Protein AF-0000000084946133 (afdb_homodimer)

Secondary structure (DSSP, 8-state):
--HHHHHHHHHHH-EEEEEEE-TTS-EEEEEEE--EEETTEEEEEEETTSHHHHHHHHH-EEEEEEE-TTS-EEEEEEEEEE-S-HHHHHHHHHHH-TTHHHHS-GGGGGGEEEEEEEEEEEEEEETTSSS-EEEEEESSS------EEEE-TT----SHHHHH-TT--EE-SSS-EE-GGG-----HHHHH-TT--EEEE-/--HHHHHHHHHHH-EEEEEEE-TTS-EEEEEEE--EEETTEEEEEEETTSHHHHHHHHH-EEEEEEE-TTS-EEEEEEEEEE-S-HHHHHHHHHHH-TTHHHHS-GGGGGGEEEEEEEEEEEEEEETTSSS-EEEEEESSS------EEEE-TT----SHHHHH-TT--EE-SSS-EE-GGG-----HHHHH-TT--EEEE-

Organism: NCBI:txid445974

Foldseek 3Di:
DDLQVLLVQLLVVQWKKKWFAAPVGDIDIDTFGFQDDDLLKTKGKDFCPDSVNVRCVPPQKMKIWDADPLRKIKIKIAGKDFDPPFVVVLVVSCVSPVCVCVVQNDCSSVRMTMMMGQFMKMKIWAVPDQLTFIDIDTSPPDDDADFAKFFAPQDCQPCPLQVVAPRSQWAGDNTIGGPPGRHPSPCPSQVPRPRNRMDGGD/DDLQVLLVQLLVVQWKKKWFAAPVGDIDIDTFGFQDDDLLKTKGKDFCPDSVNVRCVPPQKMKIWDADPLRKIKIKIAGKDFDPPFVVVLVVSCVSPVCVCVVQNDCSSVRMTMMMGDWMKMKIWAVPDQLTFIDIDTSVPDDDADFAKFFAPQDCQPCPLQVVAPRSQWAGDNTIGGPPGRHPSPCPSQVPRPRNRMDGGD

Radius of gyration: 23.14 Å; Cα contacts (8 Å, |Δi|>4): 888; chains: 2; bounding box: 46×69×52 Å

Sequence (404 aa):
MKVNDYLNELRKIKDVAMATVDSDGYPQIRIIDVMAVENNNLYFLTARGKNFYQELLDKNFVSLVALTKDYASIRLKGKVKKVSNQKEWLEKIFIDNPSMNEVYPGDSRNILEVFCIFDGEIEIFDLSKVPIERSQYDLCDNRIFNKGYLISNRCIACDRCKRECPQQCIKSGSKYKIMQDHCLHCGLCYENCPVRAIEKAGMKVNDYLNELRKIKDVAMATVDSDGYPQIRIIDVMAVENNNLYFLTARGKNFYQELLDKNFVSLVALTKDYASIRLKGKVKKVSNQKEWLEKIFIDNPSMNEVYPGDSRNILEVFCIFDGEIEIFDLSKVPIERSQYDLCDNRIFNKGYLISNRCIACDRCKRECPQQCIKSGSKYKIMQDHCLHCGLCYENCPVRAIEKAG

Solvent-accessible surface area (backbone atoms only — not comparable to full-atom values): 21587 Å² total; per-residue (Å²): 135,58,72,58,56,57,50,48,49,48,46,70,66,22,70,28,41,38,20,30,35,44,97,87,64,44,37,37,62,43,77,44,58,42,66,45,71,57,94,69,23,44,26,34,70,46,28,69,47,27,70,64,40,53,28,45,70,73,65,31,45,38,15,32,38,41,70,46,98,79,57,29,35,45,34,40,35,28,35,43,46,72,53,87,60,45,70,61,50,52,52,52,45,44,70,79,37,58,72,50,45,72,62,29,38,79,74,42,46,70,43,46,47,45,34,34,35,62,58,28,38,36,37,40,42,27,71,80,43,89,64,34,42,42,51,75,46,45,58,70,68,86,60,83,82,62,72,38,66,45,59,43,89,60,38,77,56,82,55,57,43,42,73,55,36,55,59,60,35,47,43,85,51,78,50,46,44,63,41,69,42,32,56,84,38,39,38,59,42,47,74,63,36,89,70,63,22,46,42,78,37,114,135,58,72,58,55,57,50,49,48,48,44,70,64,21,71,26,40,38,18,31,37,42,97,88,65,46,36,36,65,42,78,43,57,42,65,45,71,57,95,74,24,44,28,34,68,46,29,67,46,27,70,65,40,54,28,43,70,73,65,30,44,39,16,33,38,39,71,47,98,80,55,28,37,43,34,39,34,28,29,42,46,71,53,86,60,46,69,61,51,52,52,52,42,45,69,80,38,59,70,49,46,72,62,28,37,78,73,42,46,70,43,46,47,46,33,32,40,50,70,28,39,37,36,40,42,28,72,80,44,90,64,34,43,42,50,75,46,44,58,71,68,86,59,82,82,62,71,37,66,46,56,43,88,60,36,78,56,79,53,58,43,43,72,57,35,55,59,61,36,47,43,86,52,78,51,44,43,64,42,68,42,32,55,84,36,39,38,59,42,46,75,63,37,90,70,62,23,46,42,77,37,114

Structure (mmCIF, N/CA/C/O backbone):
data_AF-0000000084946133-model_v1
#
loop_
_entity.id
_entity.type
_entity.pdbx_description
1 polymer '4Fe-4S binding domain protein'
#
loop_
_atom_site.group_PDB
_atom_site.id
_atom_site.type_symbol
_atom_site.label_atom_id
_atom_site.label_alt_id
_atom_site.label_comp_id
_atom_site.label_asym_id
_atom_site.label_entity_id
_atom_site.label_seq_id
_atom_site.pdbx_PDB_ins_code
_atom_site.Cartn_x
_atom_site.Cartn_y
_atom_site.Cartn_z
_atom_site.occupancy
_atom_site.B_iso_or_equiv
_atom_site.auth_seq_id
_atom_site.auth_comp_id
_atom_site.auth_asym_id
_atom_site.auth_atom_id
_atom_site.pdbx_PDB_model_num
ATOM 1 N N . MET A 1 1 ? -22.078 -8.852 -7.109 1 58.81 1 MET A N 1
ATOM 2 C CA . MET A 1 1 ? -21.969 -7.59 -6.391 1 58.81 1 MET A CA 1
ATOM 3 C C . MET A 1 1 ? -21.5 -6.477 -7.316 1 58.81 1 MET A C 1
ATOM 5 O O . MET A 1 1 ? -20.719 -6.719 -8.242 1 58.81 1 MET A O 1
ATOM 9 N N . LYS A 1 2 ? -22.156 -5.246 -7.324 1 79.75 2 LYS A N 1
ATOM 10 C CA . LYS A 1 2 ? -21.891 -4.086 -8.172 1 79.75 2 LYS A CA 1
ATOM 11 C C . LYS A 1 2 ? -20.688 -3.297 -7.672 1 79.75 2 LYS A C 1
ATOM 13 O O . LYS A 1 2 ? -20.297 -3.422 -6.508 1 79.75 2 LYS A O 1
ATOM 18 N N . VAL A 1 3 ? -19.891 -2.744 -8.516 1 84.88 3 VAL A N 1
ATOM 19 C CA . VAL A 1 3 ? -18.75 -1.875 -8.234 1 84.88 3 VAL A CA 1
ATOM 20 C C . VAL A 1 3 ? -19.031 -1.045 -6.984 1 84.88 3 VAL A C 1
ATOM 22 O O . VAL A 1 3 ? -18.188 -0.938 -6.098 1 84.88 3 VAL A O 1
ATOM 25 N N . ASN A 1 4 ? -20.203 -0.605 -6.816 1 89.81 4 ASN A N 1
ATOM 26 C CA . ASN A 1 4 ? -20.562 0.26 -5.699 1 89.81 4 ASN A CA 1
ATOM 27 C C . ASN A 1 4 ? -20.531 -0.493 -4.371 1 89.81 4 ASN A C 1
ATOM 29 O O . ASN A 1 4 ? -20.219 0.09 -3.33 1 89.81 4 ASN A O 1
ATOM 33 N N . ASP A 1 5 ? -20.828 -1.746 -4.367 1 92.69 5 ASP A N 1
ATOM 34 C CA . ASP A 1 5 ? -20.781 -2.559 -3.154 1 92.69 5 ASP A CA 1
ATOM 35 C C . ASP A 1 5 ? -19.359 -2.654 -2.615 1 92.69 5 ASP A C 1
ATOM 37 O O . ASP A 1 5 ? -19.141 -2.57 -1.404 1 92.69 5 ASP A O 1
ATOM 41 N N . TYR A 1 6 ? -18.438 -2.771 -3.49 1 94.19 6 TYR A N 1
ATOM 42 C CA . TYR A 1 6 ? -17.047 -2.893 -3.072 1 94.19 6 TYR A CA 1
ATOM 43 C C . TYR A 1 6 ? -16.5 -1.552 -2.594 1 94.19 6 TYR A C 1
ATOM 45 O O . TYR A 1 6 ? -15.711 -1.496 -1.643 1 94.19 6 TYR A O 1
ATOM 53 N N . LEU A 1 7 ? -16.938 -0.492 -3.236 1 96.19 7 LEU A N 1
ATOM 54 C CA . LEU A 1 7 ? -16.547 0.83 -2.762 1 96.19 7 LEU A CA 1
ATOM 55 C C . LEU A 1 7 ? -17.109 1.099 -1.37 1 96.19 7 LEU A C 1
ATOM 57 O O . LEU A 1 7 ? -16.422 1.654 -0.513 1 96.19 7 LEU A O 1
ATOM 61 N N . ASN A 1 8 ? -18.328 0.666 -1.195 1 96.69 8 ASN A N 1
ATOM 62 C CA . ASN A 1 8 ? -18.938 0.827 0.12 1 96.69 8 ASN A CA 1
ATOM 63 C C . ASN A 1 8 ? -18.234 -0.034 1.171 1 96.69 8 ASN A C 1
ATOM 65 O O . ASN A 1 8 ? -18.141 0.358 2.336 1 96.69 8 ASN A O 1
ATOM 69 N N . GLU A 1 9 ? -17.812 -1.215 0.763 1 97.19 9 GLU A N 1
ATOM 70 C CA . GLU A 1 9 ? -17.031 -2.039 1.68 1 97.19 9 GLU A CA 1
ATOM 71 C C . GLU A 1 9 ? -15.734 -1.336 2.09 1 97.19 9 GLU A C 1
ATOM 73 O O . GLU A 1 9 ? -15.336 -1.387 3.254 1 97.19 9 GLU A O 1
ATOM 78 N N . LEU A 1 10 ? -15.094 -0.68 1.13 1 97.94 10 LEU A N 1
ATOM 79 C CA . LEU A 1 10 ? -13.891 0.092 1.438 1 97.94 10 LEU A CA 1
ATOM 80 C C . LEU A 1 10 ? -14.211 1.214 2.422 1 97.94 10 LEU A C 1
ATOM 82 O O . LEU A 1 10 ? -13.414 1.493 3.324 1 97.94 10 LEU A O 1
ATOM 86 N N . ARG A 1 11 ? -15.328 1.854 2.248 1 98 11 ARG A N 1
ATOM 87 C CA . ARG A 1 11 ? -15.758 2.906 3.166 1 98 11 ARG A CA 1
ATOM 88 C C . ARG A 1 11 ? -15.984 2.348 4.566 1 98 11 ARG A C 1
ATOM 90 O O . ARG A 1 11 ? -15.648 2.994 5.559 1 98 11 ARG A O 1
ATOM 97 N N . LYS A 1 12 ? -16.531 1.189 4.66 1 97.5 12 LYS A N 1
ATOM 98 C CA . LYS A 1 12 ? -16.781 0.54 5.941 1 97.5 12 LYS A CA 1
ATOM 99 C C . LYS A 1 12 ? -15.461 0.188 6.641 1 97.5 12 LYS A C 1
ATOM 101 O O . LYS A 1 12 ? -15.328 0.375 7.852 1 97.5 12 LYS A O 1
ATOM 106 N N . ILE A 1 13 ? -14.523 -0.314 5.875 1 97 13 ILE A N 1
ATOM 107 C CA . ILE A 1 13 ? -13.211 -0.631 6.426 1 97 13 ILE A CA 1
ATOM 108 C C . ILE A 1 13 ? -12.523 0.651 6.895 1 97 13 ILE A C 1
ATOM 110 O O . ILE A 1 13 ? -11.93 0.686 7.977 1 97 13 ILE A O 1
ATOM 114 N N . LYS A 1 14 ? -12.594 1.73 6.008 1 97.38 14 LYS A N 1
ATOM 115 C CA . LYS A 1 14 ? -12.188 3.107 6.273 1 97.38 14 LYS A CA 1
ATOM 116 C C . LYS A 1 14 ? -10.68 3.266 6.172 1 97.38 14 LYS A C 1
ATOM 118 O O . LYS A 1 14 ? -10.18 4.012 5.328 1 97.38 14 LYS A O 1
ATOM 123 N N . ASP A 1 15 ? -9.883 2.529 7.066 1 97.25 15 ASP A N 1
ATOM 124 C CA . ASP A 1 15 ? -8.422 2.609 7.016 1 97.25 15 ASP A CA 1
ATOM 125 C C . ASP A 1 15 ? -7.863 1.702 5.922 1 97.25 15 ASP A C 1
ATOM 127 O O . ASP A 1 15 ? -7.883 0.477 6.055 1 97.25 15 ASP A O 1
ATOM 131 N N . VAL A 1 16 ? -7.359 2.264 4.863 1 98.56 16 VAL A N 1
ATOM 132 C CA . VAL A 1 16 ? -6.816 1.482 3.758 1 98.56 16 VAL A CA 1
ATOM 133 C C . VAL A 1 16 ? -5.367 1.89 3.498 1 98.56 16 VAL A C 1
ATOM 135 O O . VAL A 1 16 ? -4.926 2.949 3.947 1 98.56 16 VAL A O 1
ATOM 138 N N . ALA A 1 17 ? -4.613 0.994 2.898 1 98.88 17 ALA A N 1
ATOM 139 C CA . ALA A 1 17 ? -3.266 1.335 2.447 1 98.88 17 ALA A CA 1
ATOM 140 C C . ALA A 1 17 ? -3.291 1.916 1.037 1 98.88 17 ALA A C 1
ATOM 142 O O . ALA A 1 17 ? -3.902 1.343 0.133 1 98.88 17 ALA A O 1
ATOM 143 N N . MET A 1 18 ? -2.643 3.018 0.816 1 98.88 18 MET A N 1
ATOM 144 C CA . MET A 1 18 ? -2.633 3.678 -0.486 1 98.88 18 MET A CA 1
ATOM 145 C C . MET A 1 18 ? -1.205 3.939 -0.954 1 98.88 18 MET A C 1
ATOM 147 O O . MET A 1 18 ? -0.367 4.398 -0.176 1 98.88 18 MET A O 1
ATOM 151 N N . ALA A 1 19 ? -0.988 3.641 -2.207 1 98.94 19 ALA A N 1
ATOM 152 C CA . ALA A 1 19 ? 0.343 3.779 -2.793 1 98.94 19 ALA A CA 1
ATOM 153 C C . ALA A 1 19 ? 0.371 4.895 -3.834 1 98.94 19 ALA A C 1
ATOM 155 O O . ALA A 1 19 ? -0.596 5.086 -4.574 1 98.94 19 ALA A O 1
ATOM 156 N N . THR A 1 20 ? 1.44 5.633 -3.895 1 98.81 20 THR A N 1
ATOM 157 C CA . THR A 1 20 ? 1.799 6.613 -4.91 1 98.81 20 THR A CA 1
ATOM 158 C C . THR A 1 20 ? 3.244 6.422 -5.363 1 98.81 20 THR A C 1
ATOM 160 O O . THR A 1 20 ? 3.92 5.492 -4.922 1 98.81 20 THR A O 1
ATOM 163 N N . VAL A 1 21 ? 3.658 7.242 -6.332 1 98.56 21 VAL A N 1
ATOM 164 C CA . VAL A 1 21 ? 5.047 7.293 -6.785 1 98.56 21 VAL A CA 1
ATOM 165 C C . VAL A 1 21 ? 5.625 8.68 -6.527 1 98.56 21 VAL A C 1
ATOM 167 O O . VAL A 1 21 ? 4.988 9.695 -6.828 1 98.56 21 VAL A O 1
ATOM 170 N N . ASP A 1 22 ? 6.797 8.719 -5.922 1 97 22 ASP A N 1
ATOM 171 C CA . ASP A 1 22 ? 7.387 10.023 -5.652 1 97 22 ASP A CA 1
ATOM 172 C C . ASP A 1 22 ? 8.133 10.547 -6.879 1 97 22 ASP A C 1
ATOM 174 O O . ASP A 1 22 ? 8.133 9.914 -7.934 1 97 22 ASP A O 1
ATOM 178 N N . SER A 1 23 ? 8.758 11.719 -6.762 1 95.38 23 SER A N 1
ATOM 179 C CA . SER A 1 23 ? 9.375 12.398 -7.895 1 95.38 23 SER A CA 1
ATOM 180 C C . SER A 1 23 ? 10.578 11.625 -8.414 1 95.38 23 SER A C 1
ATOM 182 O O . SER A 1 23 ? 10.992 11.812 -9.562 1 95.38 23 SER A O 1
ATOM 184 N N . ASP A 1 24 ? 11.156 10.766 -7.625 1 95.12 24 ASP A N 1
ATOM 185 C CA . ASP A 1 24 ? 12.312 9.969 -8.031 1 95.12 24 ASP A CA 1
ATOM 186 C C . ASP A 1 24 ? 11.875 8.641 -8.641 1 95.12 24 ASP A C 1
ATOM 188 O O . ASP A 1 24 ? 12.711 7.836 -9.055 1 95.12 24 ASP A O 1
ATOM 192 N N . GLY A 1 25 ? 10.578 8.383 -8.578 1 96.69 25 GLY A N 1
ATOM 193 C CA . GLY A 1 25 ? 10.047 7.191 -9.219 1 96.69 25 GLY A CA 1
ATOM 194 C C . GLY A 1 25 ? 9.938 6.004 -8.281 1 96.69 25 GLY A C 1
ATOM 195 O O . GLY A 1 25 ? 9.789 4.867 -8.727 1 96.69 25 GLY A O 1
ATOM 196 N N . TYR A 1 26 ? 10.055 6.262 -7.027 1 97.69 26 TYR A N 1
ATOM 197 C CA . TYR A 1 26 ? 9.984 5.168 -6.062 1 97.69 26 TYR A CA 1
ATOM 198 C C . TYR A 1 26 ? 8.594 5.062 -5.461 1 97.69 26 TYR A C 1
ATOM 200 O O . TYR A 1 26 ? 7.906 6.074 -5.277 1 97.69 26 TYR A O 1
ATOM 208 N N . PRO A 1 27 ? 8.195 3.822 -5.145 1 98.69 27 PRO A N 1
ATOM 209 C CA . PRO A 1 27 ? 6.875 3.635 -4.535 1 98.69 27 PRO A CA 1
ATOM 210 C C . PRO A 1 27 ? 6.812 4.152 -3.1 1 98.69 27 PRO A C 1
ATOM 212 O O . PRO A 1 27 ? 7.754 3.961 -2.328 1 98.69 27 PRO A O 1
ATOM 215 N N . GLN A 1 28 ? 5.773 4.879 -2.775 1 98.44 28 GLN A N 1
ATOM 216 C CA . GLN A 1 28 ? 5.414 5.293 -1.424 1 98.44 28 GLN A CA 1
ATOM 217 C C . GLN A 1 28 ? 4.078 4.691 -1 1 98.44 28 GLN A C 1
ATOM 219 O O . GLN A 1 28 ? 3.268 4.309 -1.845 1 98.44 28 GLN A O 1
ATOM 224 N N . ILE A 1 29 ? 3.881 4.59 0.304 1 98.75 29 ILE A N 1
ATOM 225 C CA . ILE A 1 29 ? 2.664 3.949 0.789 1 98.75 29 ILE A CA 1
ATOM 226 C C . ILE A 1 29 ? 2.307 4.5 2.168 1 98.75 29 ILE A C 1
ATOM 228 O O . ILE A 1 29 ? 3.191 4.867 2.945 1 98.75 29 ILE A O 1
ATOM 232 N N . ARG A 1 30 ? 1.035 4.609 2.49 1 98.44 30 ARG A N 1
ATOM 233 C CA . ARG A 1 30 ? 0.561 5.027 3.805 1 98.44 30 ARG A CA 1
ATOM 234 C C . ARG A 1 30 ? -0.869 4.559 4.047 1 98.44 30 ARG A C 1
ATOM 236 O O . ARG A 1 30 ? -1.57 4.176 3.107 1 98.44 30 ARG A O 1
ATOM 243 N N . ILE A 1 31 ? -1.217 4.574 5.27 1 98.38 31 ILE A N 1
ATOM 244 C CA . ILE A 1 31 ? -2.611 4.352 5.637 1 98.38 31 ILE A CA 1
ATOM 245 C C . ILE A 1 31 ? -3.402 5.645 5.465 1 98.38 31 ILE A C 1
ATOM 247 O O . ILE A 1 31 ? -2.951 6.715 5.879 1 98.38 31 ILE A O 1
ATOM 251 N N . ILE A 1 32 ? -4.492 5.574 4.809 1 98 32 ILE A N 1
ATOM 252 C CA . ILE A 1 32 ? -5.375 6.711 4.594 1 98 32 ILE A CA 1
ATOM 253 C C . ILE A 1 32 ? -6.816 6.312 4.898 1 98 32 ILE A C 1
ATOM 255 O O . ILE A 1 32 ? -7.215 5.172 4.652 1 98 32 ILE A O 1
ATOM 259 N N . ASP A 1 33 ? -7.547 7.234 5.383 1 97.81 33 ASP A N 1
ATOM 260 C CA . ASP A 1 33 ? -8.969 6.992 5.621 1 97.81 33 ASP A CA 1
ATOM 261 C C . ASP A 1 33 ? -9.781 7.238 4.355 1 97.81 33 ASP A C 1
ATOM 263 O O . ASP A 1 33 ? -9.609 8.258 3.686 1 97.81 33 ASP A O 1
ATOM 267 N N . VAL A 1 34 ? -10.672 6.285 4.059 1 98.56 34 VAL A N 1
ATOM 268 C CA . VAL A 1 34 ? -11.719 6.551 3.074 1 98.56 34 VAL A CA 1
ATOM 269 C C . VAL A 1 34 ? -12.797 7.434 3.693 1 98.56 34 VAL A C 1
ATOM 271 O O . VAL A 1 34 ? -13.531 6.996 4.586 1 98.56 34 VAL A O 1
ATOM 274 N N . MET A 1 35 ? -12.953 8.609 3.152 1 98.56 35 MET A N 1
ATOM 275 C CA . MET A 1 35 ? -13.797 9.602 3.809 1 98.56 35 MET A CA 1
ATOM 276 C C . MET A 1 35 ? -15.242 9.5 3.322 1 98.56 35 MET A C 1
ATOM 278 O O . MET A 1 35 ? -16.172 9.773 4.078 1 98.56 35 MET A O 1
ATOM 282 N N . ALA A 1 36 ? -15.414 9.188 2.059 1 98 36 ALA A N 1
ATOM 283 C CA . ALA A 1 36 ? -16.75 9.102 1.477 1 98 36 ALA A CA 1
ATOM 284 C C . ALA A 1 36 ? -16.734 8.289 0.183 1 98 36 ALA A C 1
ATOM 286 O O . ALA A 1 36 ? -15.68 8.117 -0.437 1 98 36 ALA A O 1
ATOM 287 N N . VAL A 1 37 ? -17.875 7.742 -0.167 1 97.19 37 VAL A N 1
ATOM 288 C CA . VAL A 1 37 ? -18.141 7.117 -1.457 1 97.19 37 VAL A CA 1
ATOM 289 C C . VAL A 1 37 ? -19.453 7.656 -2.029 1 97.19 37 VAL A C 1
ATOM 291 O O . VAL A 1 37 ? -20.5 7.586 -1.378 1 97.19 37 VAL A O 1
ATOM 294 N N . GLU A 1 38 ? -19.328 8.242 -3.23 1 94.44 38 GLU A N 1
ATOM 295 C CA . GLU A 1 38 ? -20.484 8.781 -3.92 1 94.44 38 GLU A CA 1
ATOM 296 C C . GLU A 1 38 ? -20.344 8.664 -5.434 1 94.44 38 GLU A C 1
ATOM 298 O O . GLU A 1 38 ? -19.281 8.992 -5.984 1 94.44 38 GLU A O 1
ATOM 303 N N . ASN A 1 39 ? -21.422 8.195 -6.137 1 91.94 39 ASN A N 1
ATOM 304 C CA . ASN A 1 39 ? -21.453 8.133 -7.594 1 91.94 39 ASN A CA 1
ATOM 305 C C . ASN A 1 39 ? -20.25 7.367 -8.148 1 91.94 39 ASN A C 1
ATOM 307 O O . ASN A 1 39 ? -19.562 7.844 -9.055 1 91.94 39 ASN A O 1
ATOM 311 N N . ASN A 1 40 ? -19.875 6.289 -7.559 1 91.62 40 ASN A N 1
ATOM 312 C CA . ASN A 1 40 ? -18.781 5.402 -7.965 1 91.62 40 ASN A CA 1
ATOM 313 C C . ASN A 1 40 ? -17.422 6.09 -7.859 1 91.62 40 ASN A C 1
ATOM 315 O O . ASN A 1 40 ? -16.5 5.77 -8.609 1 91.62 40 ASN A O 1
ATOM 319 N N . ASN A 1 41 ? -17.406 7.098 -7.004 1 95.38 41 ASN A N 1
ATOM 320 C CA . ASN A 1 41 ? -16.141 7.75 -6.676 1 95.38 41 ASN A CA 1
ATOM 321 C C . ASN A 1 41 ? -15.773 7.562 -5.207 1 95.38 41 ASN A C 1
ATOM 323 O O . ASN A 1 41 ? -16.656 7.535 -4.344 1 95.38 41 ASN A O 1
ATOM 327 N N . LEU A 1 42 ? -14.547 7.41 -4.949 1 97.88 42 LEU A N 1
ATOM 328 C CA . LEU A 1 42 ? -14.031 7.309 -3.588 1 97.88 42 LEU A CA 1
ATOM 329 C C . LEU A 1 42 ? -13.289 8.586 -3.191 1 97.88 42 LEU A C 1
ATOM 331 O O . LEU A 1 42 ? -12.438 9.07 -3.932 1 97.88 42 LEU A O 1
ATOM 335 N N . TYR A 1 43 ? -13.609 9.148 -1.995 1 98.62 43 TYR A N 1
ATOM 336 C CA . TYR A 1 43 ? -13.078 10.445 -1.574 1 98.62 43 TYR A CA 1
ATOM 337 C C . TYR A 1 43 ? -12.156 10.289 -0.37 1 98.62 43 TYR A C 1
ATOM 339 O O . TYR A 1 43 ? -12.445 9.508 0.545 1 98.62 43 TYR A O 1
ATOM 347 N N . PHE A 1 44 ? -11.102 11.016 -0.364 1 98.81 44 PHE A N 1
ATOM 348 C CA . PHE A 1 44 ? -10.133 11.109 0.727 1 98.81 44 PHE A CA 1
ATOM 349 C C . PHE A 1 44 ? -9.539 12.516 0.803 1 98.81 44 PHE A C 1
ATOM 351 O O . PHE A 1 44 ? -9.93 13.398 0.039 1 98.81 44 PHE A O 1
ATOM 358 N N . LEU A 1 45 ? -8.633 12.758 1.812 1 98.81 45 LEU A N 1
ATOM 359 C CA . LEU A 1 45 ? -8.055 14.094 1.938 1 98.81 45 LEU A CA 1
ATOM 360 C C . LEU A 1 45 ? -6.645 14.023 2.506 1 98.81 45 LEU A C 1
ATOM 362 O O . LEU A 1 45 ? -6.242 12.992 3.057 1 98.81 45 LEU A O 1
ATOM 366 N N . THR A 1 46 ? -5.906 15 2.309 1 98.69 46 THR A N 1
ATOM 367 C CA . THR A 1 46 ? -4.551 15.148 2.83 1 98.69 46 THR A CA 1
ATOM 368 C C . THR A 1 46 ? -4.164 16.625 2.939 1 98.69 46 THR A C 1
ATOM 370 O O . THR A 1 46 ? -4.855 17.484 2.402 1 98.69 46 THR A O 1
ATOM 373 N N . ALA A 1 47 ? -3.166 16.859 3.744 1 98.38 47 ALA A N 1
ATOM 374 C CA . ALA A 1 47 ? -2.701 18.234 3.947 1 98.38 47 ALA A CA 1
ATOM 375 C C . ALA A 1 47 ? -1.756 18.656 2.83 1 98.38 47 ALA A C 1
ATOM 377 O O . ALA A 1 47 ? -0.921 17.875 2.377 1 98.38 47 ALA A O 1
ATOM 378 N N . ARG A 1 48 ? -1.781 19.906 2.447 1 97.81 48 ARG A N 1
ATOM 379 C CA . ARG A 1 48 ? -1.034 20.469 1.321 1 97.81 48 ARG A CA 1
ATOM 380 C C . ARG A 1 48 ? 0.469 20.359 1.562 1 97.81 48 ARG A C 1
ATOM 382 O O . ARG A 1 48 ? 1.255 20.344 0.613 1 97.81 48 ARG A O 1
ATOM 389 N N . GLY A 1 49 ? 0.856 20.266 2.775 1 97.12 49 GLY A N 1
ATOM 390 C CA . GLY A 1 49 ? 2.275 20.281 3.09 1 97.12 49 GLY A CA 1
ATOM 391 C C . GLY A 1 49 ? 2.904 18.891 3.041 1 97.12 49 GLY A C 1
ATOM 392 O O . GLY A 1 49 ? 4.129 18.766 3.098 1 97.12 49 GLY A O 1
ATOM 393 N N . LYS A 1 50 ? 2.127 17.875 2.963 1 96.94 50 LYS A N 1
ATOM 394 C CA . LYS A 1 50 ? 2.629 16.5 3 1 96.94 50 LYS A CA 1
ATOM 395 C C . LYS A 1 50 ? 3.232 16.094 1.656 1 96.94 50 LYS A C 1
ATOM 397 O O . LYS A 1 50 ? 2.779 16.562 0.605 1 96.94 50 LYS A O 1
ATOM 402 N N . ASN A 1 51 ? 4.223 15.219 1.642 1 96.06 51 ASN A N 1
ATOM 403 C CA . ASN A 1 51 ? 4.754 14.648 0.409 1 96.06 51 ASN A CA 1
ATOM 404 C C . ASN A 1 51 ? 3.662 13.969 -0.41 1 96.06 51 ASN A C 1
ATOM 406 O O . ASN A 1 51 ? 3.66 14.047 -1.64 1 96.06 51 ASN A O 1
ATOM 410 N N . PHE A 1 52 ? 2.805 13.391 0.323 1 98.19 52 PHE A N 1
ATOM 411 C CA . PHE A 1 52 ? 1.677 12.711 -0.303 1 98.19 52 PHE A CA 1
ATOM 412 C C . PHE A 1 52 ? 0.919 13.656 -1.225 1 98.19 52 PHE A C 1
ATOM 414 O O . PHE A 1 52 ? 0.579 13.297 -2.354 1 98.19 52 PHE A O 1
ATOM 421 N N . TYR A 1 53 ? 0.7 14.805 -0.808 1 98.38 53 TYR A N 1
ATOM 422 C CA . TYR A 1 53 ? -0.011 15.82 -1.586 1 98.38 53 TYR A CA 1
ATOM 423 C C . TYR A 1 53 ? 0.697 16.078 -2.908 1 98.38 53 TYR A C 1
ATOM 425 O O . TYR A 1 53 ? 0.068 16.078 -3.969 1 98.38 53 TYR A O 1
ATOM 433 N N . GLN A 1 54 ? 1.945 16.297 -2.85 1 97.19 54 GLN A N 1
ATOM 434 C CA . GLN A 1 54 ? 2.725 16.578 -4.051 1 97.19 54 GLN A CA 1
ATOM 435 C C . GLN A 1 54 ? 2.727 15.383 -4.996 1 97.19 54 GLN A C 1
ATOM 437 O O . GLN A 1 54 ? 2.65 15.547 -6.215 1 97.19 54 GLN A O 1
ATOM 442 N N . GLU A 1 55 ? 2.855 14.227 -4.441 1 98.38 55 GLU A N 1
ATOM 443 C CA . GLU A 1 55 ? 2.824 13.016 -5.246 1 98.38 55 GLU A CA 1
ATOM 444 C C . GLU A 1 55 ? 1.507 12.891 -6.008 1 98.38 55 GLU A C 1
ATOM 446 O O . GLU A 1 55 ? 1.492 12.484 -7.172 1 98.38 55 GLU A O 1
ATOM 451 N N . LEU A 1 56 ? 0.388 13.203 -5.332 1 98.62 56 LEU A N 1
ATOM 452 C CA . LEU A 1 56 ? -0.926 13.164 -5.965 1 98.62 56 LEU A CA 1
ATOM 453 C C . LEU A 1 56 ? -0.99 14.133 -7.141 1 98.62 56 LEU A C 1
ATOM 455 O O . LEU A 1 56 ? -1.52 13.789 -8.203 1 98.62 56 LEU A O 1
ATOM 459 N N . LEU A 1 57 ? -0.427 15.289 -6.961 1 97.88 57 LEU A N 1
ATOM 460 C CA . LEU A 1 57 ? -0.474 16.312 -8 1 97.88 57 LEU A CA 1
ATOM 461 C C . LEU A 1 57 ? 0.415 15.93 -9.18 1 97.88 57 LEU A C 1
ATOM 463 O O . LEU A 1 57 ? 0.097 16.234 -10.328 1 97.88 57 LEU A O 1
ATOM 467 N N . ASP A 1 58 ? 1.475 15.297 -8.93 1 97.31 58 ASP A N 1
ATOM 468 C CA . ASP A 1 58 ? 2.463 14.992 -9.961 1 97.31 58 ASP A CA 1
ATOM 469 C C . ASP A 1 58 ? 1.983 13.859 -10.859 1 97.31 58 ASP A C 1
ATOM 471 O O . ASP A 1 58 ? 2.072 13.953 -12.086 1 97.31 58 ASP A O 1
ATOM 475 N N . LYS A 1 59 ? 1.469 12.734 -10.266 1 97 59 LYS A N 1
ATOM 476 C CA . LYS A 1 59 ? 1.162 11.531 -11.039 1 97 59 LYS A CA 1
ATOM 477 C C . LYS A 1 59 ? -0.33 11.438 -11.344 1 97 59 LYS A C 1
ATOM 479 O O . LYS A 1 59 ? -0.733 10.781 -12.305 1 97 59 LYS A O 1
ATOM 484 N N . ASN A 1 60 ? -1.177 11.977 -10.461 1 98.12 60 ASN A N 1
ATOM 485 C CA . ASN A 1 60 ? -2.631 11.953 -10.57 1 98.12 60 ASN A CA 1
ATOM 486 C C . ASN A 1 60 ? -3.162 10.531 -10.688 1 98.12 60 ASN A C 1
ATOM 488 O O . ASN A 1 60 ? -4.062 10.266 -11.484 1 98.12 60 ASN A O 1
ATOM 492 N N . PHE A 1 61 ? -2.523 9.633 -10.117 1 98.44 61 PHE A N 1
ATOM 493 C CA . PHE A 1 61 ? -2.881 8.219 -10.117 1 98.44 61 PHE A CA 1
ATOM 494 C C . PHE A 1 61 ? -2.496 7.562 -8.797 1 98.44 61 PHE A C 1
ATOM 496 O O . PHE A 1 61 ? -1.439 7.859 -8.234 1 98.44 61 PHE A O 1
ATOM 503 N N . VAL A 1 62 ? -3.365 6.668 -8.281 1 98.75 62 VAL A N 1
ATOM 504 C CA . VAL A 1 62 ? -3.066 5.961 -7.039 1 98.75 62 VAL A CA 1
ATOM 505 C C . VAL A 1 62 ? -3.543 4.516 -7.141 1 98.75 62 VAL A C 1
ATOM 507 O O . VAL A 1 62 ? -4.312 4.168 -8.039 1 98.75 62 VAL A O 1
ATOM 510 N N . SER A 1 63 ? -3.062 3.678 -6.324 1 98.69 63 SER A N 1
ATOM 511 C CA . SER A 1 63 ? -3.578 2.344 -6.031 1 98.69 63 SER A CA 1
ATOM 512 C C . SER A 1 63 ? -3.791 2.152 -4.531 1 98.69 63 SER A C 1
ATOM 514 O O . SER A 1 63 ? -2.988 2.619 -3.723 1 98.69 63 SER A O 1
ATOM 516 N N . LEU A 1 64 ? -4.824 1.511 -4.141 1 98.81 64 LEU A N 1
ATOM 517 C CA . LEU A 1 64 ? -5.059 1.232 -2.729 1 98.81 64 LEU A CA 1
ATOM 518 C C . LEU A 1 64 ? -5.566 -0.192 -2.531 1 98.81 64 LEU A C 1
ATOM 520 O O . LEU A 1 64 ? -6.031 -0.828 -3.48 1 98.81 64 LEU A O 1
ATOM 524 N N . VAL A 1 65 ? -5.395 -0.731 -1.317 1 98.81 65 VAL A N 1
ATOM 525 C CA . VAL A 1 65 ? -5.824 -2.09 -1.005 1 98.81 65 VAL A CA 1
ATOM 526 C C . VAL A 1 65 ? -6.312 -2.158 0.441 1 98.81 65 VAL A C 1
ATOM 528 O O . VAL A 1 65 ? -5.84 -1.408 1.298 1 98.81 65 VAL A O 1
ATOM 531 N N . ALA A 1 66 ? -7.258 -2.975 0.668 1 98.5 66 ALA A N 1
ATOM 532 C CA . ALA A 1 66 ? -7.75 -3.318 2 1 98.5 66 ALA A CA 1
ATOM 533 C C . ALA A 1 66 ? -8.016 -4.816 2.115 1 98.5 66 ALA A C 1
ATOM 535 O O . ALA A 1 66 ? -8.242 -5.492 1.109 1 98.5 66 ALA A O 1
ATOM 536 N N . LEU A 1 67 ? -7.855 -5.297 3.281 1 97.19 67 LEU A N 1
ATOM 537 C CA . LEU A 1 67 ? -8.234 -6.664 3.613 1 97.19 67 LEU A CA 1
ATOM 538 C C . LEU A 1 67 ? -9.562 -6.695 4.355 1 97.19 67 LEU A C 1
ATOM 540 O O . LEU A 1 67 ? -9.742 -5.992 5.352 1 97.19 67 LEU A O 1
ATOM 544 N N . THR A 1 68 ? -10.492 -7.484 3.852 1 95.75 68 THR A N 1
ATOM 545 C CA . THR A 1 68 ? -11.781 -7.613 4.516 1 95.75 68 THR A CA 1
ATOM 546 C C . THR A 1 68 ? -11.672 -8.508 5.746 1 95.75 68 THR A C 1
ATOM 548 O O . THR A 1 68 ? -10.625 -9.117 5.984 1 95.75 68 THR A O 1
ATOM 551 N N . LYS A 1 69 ? -12.773 -8.602 6.5 1 92.44 69 LYS A N 1
ATOM 552 C CA . LYS A 1 69 ? -12.812 -9.445 7.691 1 92.44 69 LYS A CA 1
ATOM 553 C C . LYS A 1 69 ? -12.641 -10.914 7.324 1 92.44 69 LYS A C 1
ATOM 555 O O . LYS A 1 69 ? -12.156 -11.711 8.133 1 92.44 69 LYS A O 1
ATOM 560 N N . ASP A 1 70 ? -13.062 -11.258 6.082 1 92.06 70 ASP A N 1
ATOM 561 C CA . ASP A 1 70 ? -12.961 -12.641 5.625 1 92.06 70 ASP A CA 1
ATOM 562 C C . ASP A 1 70 ? -11.648 -12.883 4.879 1 92.06 70 ASP A C 1
ATOM 564 O O . ASP A 1 70 ? -11.516 -13.859 4.141 1 92.06 70 ASP A O 1
ATOM 568 N N . TYR A 1 71 ? -10.781 -11.875 4.91 1 92.62 71 TYR A N 1
ATOM 569 C CA . TYR A 1 71 ? -9.414 -11.984 4.43 1 92.62 71 TYR A CA 1
ATOM 570 C C . TYR A 1 71 ? -9.359 -11.922 2.906 1 92.62 71 TYR A C 1
ATOM 572 O O . TYR A 1 71 ? -8.422 -12.438 2.289 1 92.62 71 TYR A O 1
ATOM 580 N N . ALA A 1 72 ? -10.383 -11.414 2.326 1 96.06 72 ALA A N 1
ATOM 581 C CA . ALA A 1 72 ? -10.312 -11.07 0.909 1 96.06 72 ALA A CA 1
ATOM 582 C C . ALA A 1 72 ? -9.688 -9.688 0.713 1 96.06 72 ALA A C 1
ATOM 584 O O . ALA A 1 72 ? -9.938 -8.773 1.501 1 96.06 72 ALA A O 1
ATOM 585 N N . SER A 1 73 ? -8.898 -9.602 -0.346 1 97.81 73 SER A N 1
ATOM 586 C CA . SER A 1 73 ? -8.336 -8.289 -0.647 1 97.81 73 SER A CA 1
ATOM 587 C C . SER A 1 73 ? -9.172 -7.547 -1.683 1 97.81 73 SER A C 1
ATOM 589 O O . SER A 1 73 ? -9.656 -8.148 -2.643 1 97.81 73 SER A O 1
ATOM 591 N N . ILE A 1 74 ? -9.414 -6.312 -1.454 1 97.62 74 ILE A N 1
ATOM 592 C CA . ILE A 1 74 ? -10.023 -5.402 -2.42 1 97.62 74 ILE A CA 1
ATOM 593 C C . ILE A 1 74 ? -9 -4.371 -2.875 1 97.62 74 ILE A C 1
ATOM 595 O O . ILE A 1 74 ? -8.508 -3.578 -2.07 1 97.62 74 ILE A O 1
ATOM 599 N N . ARG A 1 75 ? -8.688 -4.43 -4.137 1 97.69 75 ARG A N 1
ATOM 600 C CA . ARG A 1 75 ? -7.75 -3.475 -4.719 1 97.69 75 ARG A CA 1
ATOM 601 C C . ARG A 1 75 ? -8.469 -2.502 -5.648 1 97.69 75 ARG A C 1
ATOM 603 O O . ARG A 1 75 ? -9.336 -2.904 -6.426 1 97.69 75 ARG A O 1
ATOM 610 N N . LEU A 1 76 ? -8.117 -1.26 -5.527 1 97.38 76 LEU A N 1
ATOM 611 C CA . LEU A 1 76 ? -8.625 -0.209 -6.402 1 97.38 76 LEU A CA 1
ATOM 612 C C . LEU A 1 76 ? -7.484 0.625 -6.973 1 97.38 76 LEU A C 1
ATOM 614 O O . LEU A 1 76 ? -6.598 1.057 -6.234 1 97.38 76 LEU A O 1
ATOM 618 N N . LYS A 1 77 ? -7.398 0.771 -8.195 1 97.25 77 LYS A N 1
ATOM 619 C CA . LYS A 1 77 ? -6.473 1.698 -8.844 1 97.25 77 LYS A CA 1
ATOM 620 C C . LYS A 1 77 ? -7.207 2.637 -9.797 1 97.25 77 LYS A C 1
ATOM 622 O O . LYS A 1 77 ? -8.211 2.25 -10.406 1 97.25 77 LYS A O 1
ATOM 627 N N . GLY A 1 78 ? -6.676 3.867 -9.828 1 97.06 78 GLY A N 1
ATOM 628 C CA . GLY A 1 78 ? -7.363 4.789 -10.719 1 97.06 78 GLY A CA 1
ATOM 629 C C . GLY A 1 78 ? -6.777 6.188 -10.695 1 97.06 78 GLY A C 1
ATOM 630 O O . GLY A 1 78 ? -5.824 6.457 -9.961 1 97.06 78 GLY A O 1
ATOM 631 N N . LYS A 1 79 ? -7.348 7.016 -11.531 1 97.62 79 LYS A N 1
ATOM 632 C CA . LYS A 1 79 ? -6.961 8.422 -11.609 1 97.62 79 LYS A CA 1
ATOM 633 C C . LYS A 1 79 ? -7.512 9.211 -10.43 1 97.62 79 LYS A C 1
ATOM 635 O O . LYS A 1 79 ? -8.586 8.891 -9.906 1 97.62 79 LYS A O 1
ATOM 640 N N . VAL A 1 80 ? -6.805 10.219 -10.039 1 98.31 80 VAL A N 1
ATOM 641 C CA . VAL A 1 80 ? -7.203 11.055 -8.906 1 98.31 80 VAL A CA 1
ATOM 642 C C . VAL A 1 80 ? -7.234 12.516 -9.336 1 98.31 80 VAL A C 1
ATOM 644 O O . VAL A 1 80 ? -6.449 12.938 -10.195 1 98.31 80 VAL A O 1
ATOM 647 N N . LYS A 1 81 ? -8.094 13.273 -8.766 1 97.94 81 LYS A N 1
ATOM 648 C CA . LYS A 1 81 ? -8.164 14.719 -8.969 1 97.94 81 LYS A CA 1
ATOM 649 C C . LYS A 1 81 ? -8.633 15.422 -7.703 1 97.94 81 LYS A C 1
ATOM 651 O O . LYS A 1 81 ? -9.359 14.844 -6.895 1 97.94 81 LYS A O 1
ATOM 656 N N . LYS A 1 82 ? -8.227 16.656 -7.543 1 97.81 82 LYS A N 1
ATOM 657 C CA . LYS A 1 82 ? -8.797 17.516 -6.52 1 97.81 82 LYS A CA 1
ATOM 658 C C . LYS A 1 82 ? -10.266 17.828 -6.816 1 97.81 82 LYS A C 1
ATOM 660 O O . LYS A 1 82 ? -10.633 18.094 -7.961 1 97.81 82 LYS A O 1
ATOM 665 N N . VAL A 1 83 ? -11.008 17.734 -5.809 1 97.31 83 VAL A N 1
ATOM 666 C CA . VAL A 1 83 ? -12.414 18.062 -6.043 1 97.31 83 VAL A CA 1
ATOM 667 C C . VAL A 1 83 ? -12.57 19.562 -6.238 1 97.31 83 VAL A C 1
ATOM 669 O O . VAL A 1 83 ? -11.797 20.359 -5.691 1 97.31 83 VAL A O 1
ATOM 672 N N . SER A 1 84 ? -13.539 20.031 -6.988 1 95.19 84 SER A N 1
ATOM 673 C CA . SER A 1 84 ? -13.742 21.438 -7.293 1 95.19 84 SER A CA 1
ATOM 674 C C . SER A 1 84 ? -14.344 22.188 -6.105 1 95.19 84 SER A C 1
ATOM 676 O O . SER A 1 84 ? -13.945 23.312 -5.793 1 95.19 84 SER A O 1
ATOM 678 N N . ASN A 1 85 ? -15.266 21.672 -5.359 1 95.62 85 ASN A N 1
ATOM 679 C CA . ASN A 1 85 ? -15.953 22.297 -4.234 1 95.62 85 ASN A CA 1
ATOM 680 C C . ASN A 1 85 ? -15.312 21.922 -2.902 1 95.62 85 ASN A C 1
ATOM 682 O O . ASN A 1 85 ? -15.977 21.359 -2.027 1 95.62 85 ASN A O 1
ATOM 686 N N . GLN A 1 86 ? -14.117 22.422 -2.674 1 97.94 86 GLN A N 1
ATOM 687 C CA . GLN A 1 86 ? -13.297 22.016 -1.531 1 97.94 86 GLN A CA 1
ATOM 688 C C . GLN A 1 86 ? -14 22.344 -0.214 1 97.94 86 GLN A C 1
ATOM 690 O O . GLN A 1 86 ? -14.125 21.484 0.657 1 97.94 86 GLN A O 1
ATOM 695 N N . LYS A 1 87 ? -14.461 23.594 -0.057 1 97 87 LYS A N 1
ATOM 696 C CA . LYS A 1 87 ? -15.062 24.047 1.197 1 97 87 LYS A CA 1
ATOM 697 C C . LYS A 1 87 ? -16.281 23.188 1.557 1 97 87 LYS A C 1
ATOM 699 O O . LYS A 1 87 ? -16.406 22.75 2.699 1 97 87 LYS A O 1
ATOM 704 N N . GLU A 1 88 ? -17.125 22.984 0.625 1 97.5 88 GLU A N 1
ATOM 705 C CA . GLU A 1 88 ? -18.328 22.188 0.845 1 97.5 88 GLU A CA 1
ATOM 706 C C . GLU A 1 88 ? -17.969 20.75 1.208 1 97.5 88 GLU A C 1
ATOM 708 O O . GLU A 1 88 ? -18.547 20.172 2.135 1 97.5 88 GLU A O 1
ATOM 713 N N . TRP A 1 89 ? -17.078 20.156 0.479 1 97.69 89 TRP A N 1
ATOM 714 C CA . TRP A 1 89 ? -16.672 18.781 0.731 1 97.69 89 TRP A CA 1
ATOM 715 C C . TRP A 1 89 ? -16.016 18.656 2.102 1 97.69 89 TRP A C 1
ATOM 717 O O . TRP A 1 89 ? -16.266 17.688 2.824 1 97.69 89 TRP A O 1
ATOM 727 N N . LEU A 1 90 ? -15.125 19.578 2.418 1 97.88 90 LEU A N 1
ATOM 728 C CA . LEU A 1 90 ? -14.469 19.531 3.721 1 97.88 90 LEU A CA 1
ATOM 729 C C . LEU A 1 90 ? -15.5 19.578 4.848 1 97.88 90 LEU A C 1
ATOM 731 O O . LEU A 1 90 ? -15.414 18.812 5.801 1 97.88 90 LEU A O 1
ATOM 735 N N . GLU A 1 91 ? -16.422 20.5 4.734 1 97.62 91 GLU A N 1
ATOM 736 C CA . GLU A 1 91 ? -17.484 20.578 5.738 1 97.62 91 GLU A CA 1
ATOM 737 C C . GLU A 1 91 ? -18.234 19.266 5.863 1 97.62 91 GLU A C 1
ATOM 739 O O . GLU A 1 91 ? -18.453 18.766 6.973 1 97.62 91 GLU A O 1
ATOM 744 N N . LYS A 1 92 ? -18.672 18.75 4.762 1 97.88 92 LYS A N 1
ATOM 745 C CA . LYS A 1 92 ? -19.406 17.5 4.75 1 97.88 92 LYS A CA 1
ATOM 746 C C . LYS A 1 92 ? -18.594 16.375 5.398 1 97.88 92 LYS A C 1
ATOM 748 O O . LYS A 1 92 ? -19.109 15.617 6.219 1 97.88 92 LYS A O 1
ATOM 753 N N . ILE A 1 93 ? -17.312 16.219 5.031 1 97.69 93 ILE A N 1
ATOM 754 C CA . ILE A 1 93 ? -16.453 15.156 5.516 1 97.69 93 ILE A CA 1
ATOM 755 C C . ILE A 1 93 ? -16.266 15.281 7.027 1 97.69 93 ILE A C 1
ATOM 757 O O . ILE A 1 93 ? -16.297 14.289 7.754 1 97.69 93 ILE A O 1
ATOM 761 N N . PHE A 1 94 ? -16.078 16.5 7.559 1 98 94 PHE A N 1
ATOM 762 C CA . PHE A 1 94 ? -15.875 16.703 8.992 1 98 94 PHE A CA 1
ATOM 763 C C . PHE A 1 94 ? -17.156 16.391 9.758 1 98 94 PHE A C 1
ATOM 765 O O . PHE A 1 94 ? -17.109 15.906 10.891 1 98 94 PHE A O 1
ATOM 772 N N . ILE A 1 95 ? -18.328 16.672 9.18 1 97.81 95 ILE A N 1
ATOM 773 C CA . ILE A 1 95 ? -19.609 16.328 9.789 1 97.81 95 ILE A CA 1
ATOM 774 C C . ILE A 1 95 ? -19.734 14.812 9.891 1 97.81 95 ILE A C 1
ATOM 776 O O . ILE A 1 95 ? -20.109 14.281 10.945 1 97.81 95 ILE A O 1
ATOM 780 N N . ASP A 1 96 ? -19.406 14.094 8.789 1 97.19 96 ASP A N 1
ATOM 781 C CA . ASP A 1 96 ? -19.578 12.648 8.703 1 97.19 96 ASP A CA 1
ATOM 782 C C . ASP A 1 96 ? -18.469 11.914 9.445 1 97.19 96 ASP A C 1
ATOM 784 O O . ASP A 1 96 ? -18.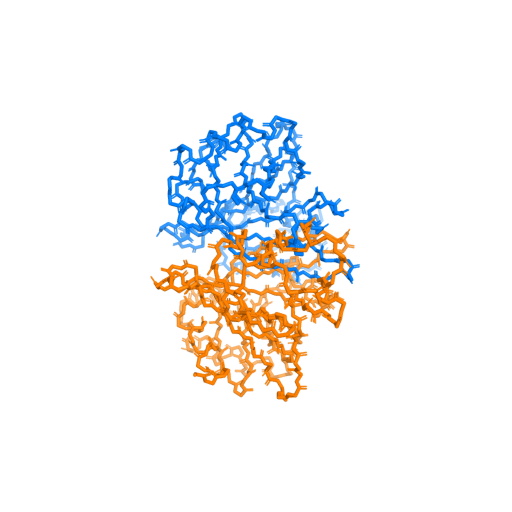578 10.711 9.711 1 97.19 96 ASP A O 1
ATOM 788 N N . ASN A 1 97 ? -17.328 12.578 9.781 1 96.94 97 ASN A N 1
ATOM 789 C CA . ASN A 1 97 ? -16.172 12.016 10.477 1 96.94 97 ASN A CA 1
ATOM 790 C C . ASN A 1 97 ? -15.711 12.93 11.617 1 96.94 97 ASN A C 1
ATOM 792 O O . ASN A 1 97 ? -14.609 13.469 11.57 1 96.94 97 ASN A O 1
ATOM 796 N N . PRO A 1 98 ? -16.391 13.008 12.672 1 95.88 98 PRO A N 1
ATOM 797 C CA . PRO A 1 98 ? -16.141 14.008 13.711 1 95.88 98 PRO A CA 1
ATOM 798 C C . PRO A 1 98 ? -14.781 13.836 14.383 1 95.88 98 PRO A C 1
ATOM 800 O O . PRO A 1 98 ? -14.219 14.797 14.914 1 95.88 98 PRO A O 1
ATOM 803 N N . SER A 1 99 ? -14.172 12.648 14.367 1 93.81 99 SER A N 1
ATOM 804 C CA . SER A 1 99 ? -12.867 12.422 14.977 1 93.81 99 SER A CA 1
ATOM 805 C C . SER A 1 99 ? -11.789 13.25 14.305 1 93.81 99 SER A C 1
ATOM 807 O O . SER A 1 99 ? -10.719 13.477 14.875 1 93.81 99 SER A O 1
ATOM 809 N N . MET A 1 100 ? -12.039 13.68 13.141 1 95.19 100 MET A N 1
ATOM 810 C CA . MET A 1 100 ? -11.086 14.508 12.414 1 95.19 100 MET A CA 1
ATOM 811 C C . MET A 1 100 ? -10.836 15.82 13.156 1 95.19 100 MET A C 1
ATOM 813 O O . MET A 1 100 ? -9.758 16.406 13.031 1 95.19 100 MET A O 1
ATOM 817 N N . ASN A 1 101 ? -11.789 16.266 13.945 1 95 101 ASN A N 1
ATOM 818 C CA . ASN A 1 101 ? -11.641 17.5 14.711 1 95 101 ASN A CA 1
ATOM 819 C C . ASN A 1 101 ? -10.562 17.375 15.781 1 95 101 ASN A C 1
ATOM 821 O O . ASN A 1 101 ? -10.016 18.375 16.234 1 95 101 ASN A O 1
ATOM 825 N N . GLU A 1 102 ? -10.281 16.156 16.141 1 93.62 102 GLU A N 1
ATOM 826 C CA . GLU A 1 102 ? -9.234 15.93 17.125 1 93.62 102 GLU A CA 1
ATOM 827 C C . GLU A 1 102 ? -7.844 16.094 16.516 1 93.62 102 GLU A C 1
ATOM 829 O O . GLU A 1 102 ? -6.91 16.531 17.188 1 93.62 102 GLU A O 1
ATOM 834 N N . VAL A 1 103 ? -7.738 15.742 15.289 1 94.38 103 VAL A N 1
ATOM 835 C CA . VAL A 1 103 ? -6.453 15.797 14.594 1 94.38 103 VAL A CA 1
ATOM 836 C C . VAL A 1 103 ? -6.227 17.203 14.031 1 94.38 103 VAL A C 1
ATOM 838 O O . VAL A 1 103 ? -5.121 17.734 14.125 1 94.38 103 VAL A O 1
ATOM 841 N N . TYR A 1 104 ? -7.23 17.719 13.523 1 96.44 104 TYR A N 1
ATOM 842 C CA . TYR A 1 104 ? -7.215 19.062 12.961 1 96.44 104 TYR A CA 1
ATOM 843 C C . TYR A 1 104 ? -8.312 19.922 13.57 1 96.44 104 TYR A C 1
ATOM 845 O O . TYR A 1 104 ? -9.336 20.188 12.93 1 96.44 104 TYR A O 1
ATOM 853 N N . PRO A 1 105 ? -8.055 20.5 14.688 1 95.12 105 PRO A N 1
ATOM 854 C CA . PRO A 1 105 ? -9.086 21.297 15.359 1 95.12 105 PRO A CA 1
ATOM 855 C C . PRO A 1 105 ? -9.25 22.688 14.734 1 95.12 105 PRO A C 1
ATOM 857 O O . PRO A 1 105 ? -8.289 23.25 14.211 1 95.12 105 PRO A O 1
ATOM 860 N N . GLY A 1 106 ? -10.422 23.188 14.836 1 94.19 106 GLY A N 1
ATOM 861 C CA . GLY A 1 106 ? -10.719 24.531 14.398 1 94.19 106 GLY A CA 1
ATOM 862 C C . GLY A 1 106 ? -10.375 24.781 12.945 1 94.19 106 GLY A C 1
ATOM 863 O O . GLY A 1 106 ? -10.758 24 12.07 1 94.19 106 GLY A O 1
ATOM 864 N N . ASP A 1 107 ? -9.641 25.891 12.703 1 95.69 107 ASP A N 1
ATOM 865 C CA . ASP A 1 107 ? -9.375 26.328 11.336 1 95.69 107 ASP A CA 1
ATOM 866 C C . ASP A 1 107 ? -8.195 25.547 10.734 1 95.69 107 ASP A C 1
ATOM 868 O O . ASP A 1 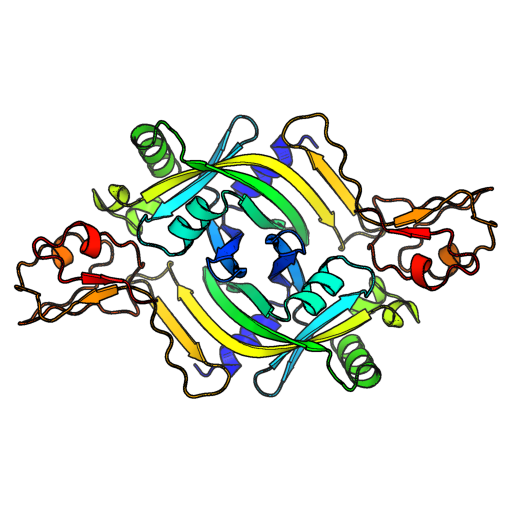107 ? -7.918 25.672 9.539 1 95.69 107 ASP A O 1
ATOM 872 N N . SER A 1 108 ? -7.566 24.75 11.547 1 96.44 108 SER A N 1
ATOM 873 C CA . SER A 1 108 ? -6.434 24 11.023 1 96.44 108 SER A CA 1
ATOM 874 C C . SER A 1 108 ? -6.867 23.047 9.914 1 96.44 108 SER A C 1
ATOM 876 O O . SER A 1 108 ? -6.059 22.656 9.07 1 96.44 108 SER A O 1
ATOM 878 N N . ARG A 1 109 ? -8.133 22.672 9.859 1 96.94 109 ARG A N 1
ATOM 879 C CA . ARG A 1 109 ? -8.656 21.781 8.828 1 96.94 109 ARG A CA 1
ATOM 880 C C . ARG A 1 109 ? -8.523 22.406 7.441 1 96.94 109 ARG A C 1
ATOM 882 O O . ARG A 1 109 ? -8.57 21.703 6.43 1 96.94 109 ARG A O 1
ATOM 889 N N . ASN A 1 110 ? -8.281 23.719 7.406 1 96.69 110 ASN A N 1
ATOM 890 C CA . ASN A 1 110 ? -8.234 24.422 6.129 1 96.69 110 ASN A CA 1
ATOM 891 C C . ASN A 1 110 ? -6.953 24.094 5.363 1 96.69 110 ASN A C 1
ATOM 893 O O . ASN A 1 110 ? -6.836 24.406 4.176 1 96.69 110 ASN A O 1
ATOM 897 N N . ILE A 1 111 ? -6.02 23.438 6.004 1 98.12 111 ILE A N 1
ATOM 898 C CA . ILE A 1 111 ? -4.789 23.016 5.348 1 98.12 111 ILE A CA 1
ATOM 899 C C . ILE A 1 111 ? -5.055 21.766 4.508 1 98.12 111 ILE A C 1
ATOM 901 O O . ILE A 1 111 ? -4.234 21.391 3.666 1 98.12 111 ILE A O 1
ATOM 905 N N . LEU A 1 112 ? -6.184 21.156 4.766 1 98.62 112 LEU A N 1
ATOM 906 C CA . LEU A 1 112 ? -6.531 19.906 4.094 1 98.62 112 LEU A CA 1
ATOM 907 C C . LEU A 1 112 ? -7.188 20.188 2.744 1 98.62 112 LEU A C 1
ATOM 909 O O . LEU A 1 112 ? -7.898 21.172 2.586 1 98.62 112 LEU A O 1
ATOM 913 N N . GLU A 1 113 ? -6.941 19.328 1.815 1 98.69 113 GLU A N 1
ATOM 914 C CA . GLU A 1 113 ? -7.656 19.328 0.542 1 98.69 113 GLU A CA 1
ATOM 915 C C . GLU A 1 113 ? -8.219 17.938 0.227 1 98.69 113 GLU A C 1
ATOM 917 O O . GLU A 1 113 ? -7.574 16.922 0.508 1 98.69 113 GLU A O 1
ATOM 922 N N . VAL A 1 114 ? -9.359 17.953 -0.437 1 98.75 114 VAL A N 1
ATOM 923 C CA . VAL A 1 114 ? -10.102 16.734 -0.721 1 98.75 114 VAL A CA 1
ATOM 924 C C . VAL A 1 114 ? -9.82 16.281 -2.15 1 98.75 114 VAL A C 1
ATOM 926 O O . VAL A 1 114 ? -9.789 17.094 -3.074 1 98.75 114 VAL A O 1
ATOM 929 N N . PHE A 1 115 ? -9.594 15.008 -2.318 1 98.81 115 PHE A N 1
ATOM 930 C CA . PHE A 1 115 ? -9.375 14.359 -3.605 1 98.81 115 PHE A CA 1
ATOM 931 C C . PHE A 1 115 ? -10.414 13.266 -3.84 1 98.81 115 PHE A C 1
ATOM 933 O O . PHE A 1 115 ? -11.055 12.797 -2.898 1 98.81 115 PHE A O 1
ATOM 940 N N . CYS A 1 116 ? -10.609 12.828 -5.066 1 97.75 116 CYS A N 1
ATOM 941 C CA . CYS A 1 116 ? -11.453 11.68 -5.383 1 97.75 116 CYS A CA 1
ATOM 942 C C . CYS A 1 116 ? -10.781 10.781 -6.414 1 97.75 116 CYS A C 1
ATOM 944 O O . CYS A 1 116 ? -10.039 11.258 -7.273 1 97.75 116 CYS A O 1
ATOM 946 N N . ILE A 1 117 ? -11 9.578 -6.352 1 97.75 117 ILE A N 1
ATOM 947 C CA . ILE A 1 117 ? -10.656 8.578 -7.363 1 97.75 117 ILE A CA 1
ATOM 948 C C . ILE A 1 117 ? -11.852 8.344 -8.281 1 97.75 117 ILE A C 1
ATOM 950 O O . ILE A 1 117 ? -12.93 7.957 -7.816 1 97.75 117 ILE A O 1
ATOM 954 N N . PHE A 1 118 ? -11.852 8.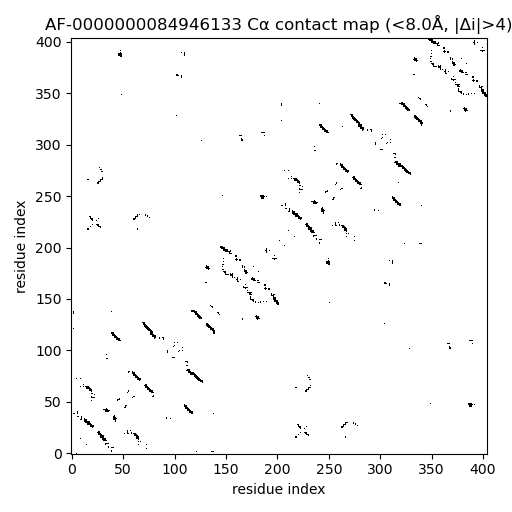523 -9.703 1 92.56 118 PHE A N 1
ATOM 955 C CA . PHE A 1 118 ? -13.055 8.492 -10.531 1 92.56 118 PHE A CA 1
ATOM 956 C C . PHE A 1 118 ? -12.828 7.664 -11.789 1 92.56 118 PHE A C 1
ATOM 958 O O . PHE A 1 118 ? -13.773 7.352 -12.508 1 92.56 118 PHE A O 1
ATOM 965 N N . ASP A 1 119 ? -11.984 7.125 -12.297 1 91.44 119 ASP A N 1
ATOM 966 C CA . ASP A 1 119 ? -11.594 6.312 -13.445 1 91.44 119 ASP A CA 1
ATOM 967 C C . ASP A 1 119 ? -10.664 5.176 -13.023 1 91.44 119 ASP A C 1
ATOM 969 O O . ASP A 1 119 ? -9.523 5.105 -13.477 1 91.44 119 ASP A O 1
ATOM 973 N N . GLY A 1 120 ? -11.344 4.27 -12.297 1 93.06 120 GLY A N 1
ATOM 974 C CA . GLY A 1 120 ? -10.492 3.246 -11.719 1 93.06 120 GLY A CA 1
ATOM 975 C C . GLY A 1 120 ? -10.984 1.837 -11.984 1 93.06 120 GLY A C 1
ATOM 976 O O . GLY A 1 120 ? -11.969 1.642 -12.695 1 93.06 120 GLY A O 1
ATOM 977 N N . GLU A 1 121 ? -10.203 0.926 -11.57 1 92.88 121 GLU A N 1
ATOM 978 C CA . GLU A 1 121 ? -10.484 -0.506 -11.609 1 92.88 121 GLU A CA 1
ATOM 979 C C . GLU A 1 121 ? -10.391 -1.129 -10.219 1 92.88 121 GLU A C 1
ATOM 981 O O . GLU A 1 121 ? -9.508 -0.778 -9.438 1 92.88 121 GLU A O 1
ATOM 986 N N . ILE A 1 122 ? -11.328 -2.09 -10.039 1 94.56 122 ILE A N 1
ATOM 987 C CA . ILE A 1 122 ? -11.344 -2.787 -8.758 1 94.56 122 ILE A CA 1
ATOM 988 C C . ILE A 1 122 ? -11.078 -4.273 -8.977 1 94.56 122 ILE A C 1
ATOM 990 O O . ILE A 1 122 ? -11.586 -4.867 -9.938 1 94.56 122 ILE A O 1
ATOM 994 N N . GLU A 1 123 ? -10.258 -4.844 -8.188 1 94.62 123 GLU A N 1
ATOM 995 C CA . GLU A 1 123 ? -10.023 -6.281 -8.172 1 94.62 123 GLU A CA 1
ATOM 996 C C . GLU A 1 123 ? -10.266 -6.867 -6.785 1 94.62 123 GLU A C 1
ATOM 998 O O . GLU A 1 123 ? -9.812 -6.301 -5.781 1 94.62 123 GLU A O 1
ATOM 1003 N N . ILE A 1 124 ? -11.031 -7.922 -6.809 1 95.25 124 ILE A N 1
ATOM 1004 C CA . ILE A 1 124 ? -11.227 -8.688 -5.582 1 95.25 124 ILE A CA 1
ATOM 1005 C C . ILE A 1 124 ? -10.461 -10.008 -5.672 1 95.25 124 ILE A C 1
ATOM 1007 O O . ILE A 1 124 ? -10.531 -10.703 -6.688 1 95.25 124 ILE A O 1
ATOM 1011 N N . PHE A 1 125 ? -9.742 -10.328 -4.691 1 96.12 125 PHE A N 1
ATOM 1012 C CA . PHE A 1 125 ? -8.961 -11.562 -4.633 1 96.12 125 PHE A CA 1
ATOM 1013 C C . PHE A 1 125 ? -9.109 -12.234 -3.273 1 96.12 125 PHE A C 1
ATOM 1015 O O . PHE A 1 125 ? -8.773 -11.648 -2.244 1 96.12 125 PHE A O 1
ATOM 1022 N N . ASP A 1 126 ? -9.633 -13.422 -3.264 1 95.69 126 ASP A N 1
ATOM 1023 C CA . ASP A 1 126 ? -9.875 -14.188 -2.041 1 95.69 126 ASP A CA 1
ATOM 1024 C C . ASP A 1 126 ? -9.102 -15.5 -2.053 1 95.69 126 ASP A C 1
ATOM 1026 O O . ASP A 1 126 ? -9.539 -16.469 -2.672 1 95.69 126 ASP A O 1
ATOM 1030 N N . LEU A 1 127 ? -8.094 -15.562 -1.322 1 93.44 127 LEU A N 1
ATOM 1031 C CA . LEU A 1 127 ? -7.219 -16.734 -1.252 1 93.44 127 LEU A CA 1
ATOM 1032 C C . LEU A 1 127 ? -7.703 -17.703 -0.182 1 93.44 127 LEU A C 1
ATOM 1034 O O . LEU A 1 127 ? -7.23 -18.844 -0.115 1 93.44 127 LEU A O 1
ATOM 1038 N N . SER A 1 128 ? -8.562 -17.281 0.642 1 90.5 128 SER A N 1
ATOM 1039 C CA . SER A 1 128 ? -9.016 -18.109 1.754 1 90.5 128 SER A CA 1
ATOM 1040 C C . SER A 1 128 ? -10.039 -19.156 1.296 1 90.5 128 SER A C 1
ATOM 1042 O O . SER A 1 128 ? -10.359 -20.078 2.035 1 90.5 128 SER A O 1
ATOM 1044 N N . LYS A 1 129 ? -10.453 -19.047 0.118 1 88.5 129 LYS A N 1
ATOM 1045 C CA . LYS A 1 129 ? -11.406 -19.984 -0.452 1 88.5 129 LYS A CA 1
ATOM 1046 C C . LYS A 1 129 ? -10.711 -21.016 -1.323 1 88.5 129 LYS A C 1
ATOM 1048 O O . LYS A 1 129 ? -9.641 -20.75 -1.881 1 88.5 129 LYS A O 1
ATOM 1053 N N . VAL A 1 130 ? -11.344 -22.172 -1.427 1 87.25 130 VAL A N 1
ATOM 1054 C CA . VAL A 1 130 ? -10.891 -23.219 -2.334 1 87.25 130 VAL A CA 1
ATOM 1055 C C . VAL A 1 130 ? -12.039 -23.625 -3.264 1 87.25 130 VAL A C 1
ATOM 1057 O O . VAL A 1 130 ? -13.055 -24.156 -2.811 1 87.25 130 VAL A O 1
ATOM 1060 N N . PRO A 1 131 ? -11.93 -23.344 -4.586 1 90.81 131 PRO A N 1
ATOM 1061 C CA . PRO A 1 131 ? -10.812 -22.641 -5.215 1 90.81 131 PRO A CA 1
ATOM 1062 C C . PRO A 1 131 ? -10.781 -21.156 -4.875 1 90.81 131 PRO A C 1
ATOM 1064 O O . PRO A 1 131 ? -11.789 -20.594 -4.441 1 90.81 131 PRO A O 1
ATOM 1067 N N . ILE A 1 132 ? -9.656 -20.656 -5.109 1 93.5 132 ILE A N 1
ATOM 1068 C CA . ILE A 1 132 ? -9.523 -19.219 -4.883 1 93.5 132 ILE A CA 1
ATOM 1069 C C . ILE A 1 132 ? -10.469 -18.453 -5.805 1 93.5 132 ILE A C 1
ATOM 1071 O O . ILE A 1 132 ? -10.891 -18.984 -6.84 1 93.5 132 ILE A O 1
ATOM 1075 N N . GLU A 1 133 ? -10.812 -17.266 -5.414 1 94.19 133 GLU A N 1
ATOM 1076 C CA . GLU A 1 133 ? -11.711 -16.438 -6.215 1 94.19 133 GLU A CA 1
ATOM 1077 C C . GLU A 1 133 ? -11.094 -15.078 -6.527 1 94.19 133 GLU A C 1
ATOM 1079 O O . GLU A 1 133 ? -10.453 -14.477 -5.664 1 94.19 133 GLU A O 1
ATOM 1084 N N . ARG A 1 134 ? -11.281 -14.703 -7.738 1 93.5 134 ARG A N 1
ATOM 1085 C CA . ARG A 1 134 ? -10.836 -13.398 -8.203 1 93.5 134 ARG A CA 1
ATOM 1086 C C . ARG A 1 134 ? -11.844 -12.781 -9.164 1 93.5 134 ARG A C 1
ATOM 1088 O O . ARG A 1 134 ? -12.453 -13.492 -9.969 1 93.5 134 ARG A O 1
ATOM 1095 N N . SER A 1 135 ? -12.031 -11.508 -9.086 1 91.5 135 SER A N 1
ATOM 1096 C CA . SER A 1 135 ? -12.898 -10.758 -9.992 1 91.5 135 SER A CA 1
ATOM 1097 C C . SER A 1 135 ? -12.383 -9.336 -10.203 1 91.5 135 SER A C 1
ATOM 1099 O O . SER A 1 135 ? -11.695 -8.789 -9.336 1 91.5 135 SER A O 1
ATOM 1101 N N . GLN A 1 136 ? -12.695 -8.844 -11.328 1 90.69 136 GLN A N 1
ATOM 1102 C CA . GLN A 1 136 ? -12.289 -7.488 -11.68 1 90.69 136 GLN A CA 1
ATOM 1103 C C . GLN A 1 136 ? -13.461 -6.703 -12.281 1 90.69 136 GLN A C 1
ATOM 1105 O O . GLN A 1 136 ? -14.258 -7.254 -13.039 1 90.69 136 GLN A O 1
ATOM 1110 N N . TYR A 1 137 ? -13.469 -5.465 -11.898 1 88.62 137 TYR A N 1
ATOM 1111 C CA . TYR A 1 137 ? -14.516 -4.582 -12.391 1 88.62 137 TYR A CA 1
ATOM 1112 C C . TYR A 1 137 ? -13.953 -3.213 -12.75 1 88.62 137 TYR A C 1
ATOM 1114 O O . TYR A 1 137 ? -12.977 -2.758 -12.148 1 88.62 137 TYR A O 1
ATOM 1122 N N . ASP A 1 138 ? -14.547 -2.615 -13.75 1 88.69 138 ASP A N 1
ATOM 1123 C CA . ASP A 1 138 ? -14.227 -1.242 -14.133 1 88.69 138 ASP A CA 1
ATOM 1124 C C . ASP A 1 138 ? -15.219 -0.257 -13.523 1 88.69 138 ASP A C 1
ATOM 1126 O O . ASP A 1 138 ? -16.422 -0.517 -13.5 1 88.69 138 ASP A O 1
ATOM 1130 N N . LEU A 1 139 ? -14.656 0.827 -12.992 1 84.88 139 LEU A N 1
ATOM 1131 C CA . LEU A 1 139 ? -15.531 1.829 -12.398 1 84.88 139 LEU A CA 1
ATOM 1132 C C . LEU A 1 139 ? -16.375 2.518 -13.461 1 84.88 139 LEU A C 1
ATOM 1134 O O . LEU A 1 139 ? -17.469 3.016 -13.172 1 84.88 139 LEU A O 1
ATOM 1138 N N . CYS A 1 140 ? -15.914 2.891 -14.711 1 75.5 140 CYS A N 1
ATOM 1139 C CA . CYS A 1 140 ? -16.594 3.645 -15.758 1 75.5 140 CYS A CA 1
ATOM 1140 C C . CYS A 1 140 ? -17.25 2.709 -16.766 1 75.5 140 CYS A C 1
ATOM 1142 O O . CYS A 1 140 ? -17.969 3.158 -17.656 1 75.5 140 CYS A O 1
ATOM 1144 N N . ASP A 1 141 ? -17.688 1.716 -16.594 1 62.75 141 ASP A N 1
ATOM 1145 C CA . ASP A 1 141 ? -18.359 0.762 -17.469 1 62.75 141 ASP A CA 1
ATOM 1146 C C . ASP A 1 141 ? -17.625 0.622 -18.797 1 62.75 141 ASP A C 1
ATOM 1148 O O . ASP A 1 141 ? -17.016 1.578 -19.281 1 62.75 141 ASP A O 1
ATOM 1152 N N . ASN A 1 142 ? -16.969 -0.499 -19.359 1 58.16 142 ASN A N 1
ATOM 1153 C CA . ASN A 1 142 ? -16.578 -0.804 -20.734 1 58.16 142 ASN A CA 1
ATOM 1154 C C . ASN A 1 142 ? -15.133 -1.275 -20.812 1 58.16 142 ASN A C 1
ATOM 1156 O O . ASN A 1 142 ? -14.555 -1.329 -21.891 1 58.16 142 ASN A O 1
ATOM 1160 N N . ARG A 1 143 ? -14.555 -1.202 -19.766 1 62.41 143 ARG A N 1
ATOM 1161 C CA . ARG A 1 143 ? -13.203 -1.682 -20.047 1 62.41 143 ARG A CA 1
ATOM 1162 C C . ARG A 1 143 ? -12.992 -3.078 -19.469 1 62.41 143 ARG A C 1
ATOM 1164 O O . ARG A 1 143 ? -13.516 -3.404 -18.406 1 62.41 143 ARG A O 1
ATOM 1171 N N . ILE A 1 144 ? -12.539 -3.99 -20.266 1 58.38 144 ILE A N 1
ATOM 1172 C CA . ILE A 1 144 ? -12.133 -5.301 -19.781 1 58.38 144 ILE A CA 1
ATOM 1173 C C . ILE A 1 144 ? -10.625 -5.309 -19.531 1 58.38 144 ILE A C 1
ATOM 1175 O O . ILE A 1 144 ? -9.844 -4.875 -20.391 1 58.38 144 ILE A O 1
ATOM 1179 N N . PHE A 1 145 ? -10.289 -5.602 -18.344 1 66.44 145 PHE A N 1
ATOM 1180 C CA . PHE A 1 145 ? -8.867 -5.773 -18.078 1 66.44 145 PHE A CA 1
ATOM 1181 C C . PHE A 1 145 ? -8.508 -7.254 -17.969 1 66.44 145 PHE A C 1
ATOM 1183 O O . PHE A 1 145 ? -9.234 -8.039 -17.359 1 66.44 145 PHE A O 1
ATOM 1190 N N . ASN A 1 146 ? -7.613 -7.5 -18.938 1 66.94 146 ASN A N 1
ATOM 1191 C CA . ASN A 1 146 ? -7.156 -8.883 -18.906 1 66.94 146 ASN A CA 1
ATOM 1192 C C . ASN A 1 146 ? -5.793 -9.016 -18.234 1 66.94 146 ASN A C 1
ATOM 1194 O O . ASN A 1 146 ? -4.844 -8.312 -18.609 1 66.94 146 ASN A O 1
ATOM 1198 N N . LYS A 1 147 ? -5.816 -9.594 -17.125 1 81.62 147 LYS A N 1
ATOM 1199 C CA . LYS A 1 147 ? -4.578 -10.008 -16.469 1 81.62 147 LYS A CA 1
ATOM 1200 C C . LYS A 1 147 ? -4.492 -11.523 -16.375 1 81.62 147 LYS A C 1
ATOM 1202 O O . LYS A 1 147 ? -5.504 -12.219 -16.484 1 81.62 147 LYS A O 1
ATOM 1207 N N . GLY A 1 148 ? -3.268 -11.906 -16.391 1 90.62 148 GLY A N 1
ATOM 1208 C CA . GLY A 1 148 ? -3.084 -13.344 -16.203 1 90.62 148 GLY A CA 1
ATOM 1209 C C . GLY A 1 148 ? -2.572 -14.039 -17.453 1 90.62 148 GLY A C 1
ATOM 1210 O O . GLY A 1 148 ? -1.683 -13.523 -18.125 1 90.62 148 GLY A O 1
ATOM 1211 N N . TYR A 1 149 ? -3.068 -15.266 -17.672 1 95.81 149 TYR A N 1
ATOM 1212 C CA . TYR A 1 149 ? -2.564 -16.109 -18.75 1 95.81 149 TYR A CA 1
ATOM 1213 C C . TYR A 1 149 ? -3.703 -16.625 -19.625 1 95.81 149 TYR A C 1
ATOM 1215 O O . TYR A 1 149 ? -4.816 -16.844 -19.141 1 95.81 149 TYR A O 1
ATOM 1223 N N . LEU A 1 150 ? -3.379 -16.734 -20.844 1 95.62 150 LEU A N 1
ATOM 1224 C CA . LEU A 1 150 ? -4.297 -17.297 -21.828 1 95.62 150 LEU A CA 1
ATOM 1225 C C . LEU A 1 150 ? -3.646 -18.453 -22.594 1 95.62 150 LEU A C 1
ATOM 1227 O O . LEU A 1 150 ? -2.432 -18.438 -22.812 1 95.62 150 LEU A O 1
ATOM 1231 N N . ILE A 1 151 ? -4.512 -19.359 -23 1 96.75 151 ILE A N 1
ATOM 1232 C CA . ILE A 1 151 ? -4.012 -20.469 -23.812 1 96.75 151 ILE A CA 1
ATOM 1233 C C . ILE A 1 151 ? -4.363 -20.25 -25.281 1 96.75 151 ILE A C 1
ATOM 1235 O O . ILE A 1 151 ? -5.531 -20.062 -25.625 1 96.75 151 ILE A O 1
ATOM 1239 N N . SER A 1 152 ? -3.418 -20.328 -26.109 1 96.44 152 SER A N 1
ATOM 1240 C CA . SER A 1 152 ? -3.582 -20.047 -27.531 1 96.44 152 SER A CA 1
ATOM 1241 C C . SER A 1 152 ? -3.975 -21.297 -28.297 1 96.44 152 SER A C 1
ATOM 1243 O O . SER A 1 152 ? -4.109 -22.375 -27.719 1 96.44 152 SER A O 1
ATOM 1245 N N . ASN A 1 153 ? -4.098 -21.094 -29.609 1 96 153 ASN A N 1
ATOM 1246 C CA . ASN A 1 153 ? -4.492 -22.188 -30.484 1 96 153 ASN A CA 1
ATOM 1247 C C . ASN A 1 153 ? -3.332 -23.141 -30.75 1 96 153 ASN A C 1
ATOM 1249 O O . ASN A 1 153 ? -3.512 -24.188 -31.359 1 96 153 ASN A O 1
ATOM 1253 N N . ARG A 1 154 ? -2.246 -22.906 -30.203 1 97.19 154 ARG A N 1
ATOM 1254 C CA . ARG A 1 154 ? -1.088 -23.781 -30.312 1 97.19 154 ARG A CA 1
ATOM 1255 C C . ARG A 1 154 ? -1.188 -24.953 -29.344 1 97.19 154 ARG A C 1
ATOM 1257 O O . ARG A 1 154 ? -0.37 -25.875 -29.375 1 97.19 154 ARG A O 1
ATOM 1264 N N . CYS A 1 155 ? -2.232 -24.906 -28.594 1 97.75 155 CYS A N 1
ATOM 1265 C CA . CYS A 1 155 ? -2.408 -25.953 -27.578 1 97.75 155 CYS A CA 1
ATOM 1266 C C . CYS A 1 155 ? -2.584 -27.312 -28.234 1 97.75 155 CYS A C 1
ATOM 1268 O O . CYS A 1 155 ? -3.363 -27.453 -29.188 1 97.75 155 CYS A O 1
ATOM 1270 N N . ILE A 1 156 ? -1.874 -28.344 -27.609 1 97.88 156 ILE A N 1
ATOM 1271 C CA . ILE A 1 156 ? -1.972 -29.688 -28.156 1 97.88 156 ILE A CA 1
ATOM 1272 C C . ILE A 1 156 ? -2.699 -30.609 -27.172 1 97.88 156 ILE A C 1
ATOM 1274 O O . ILE A 1 156 ? -2.625 -31.828 -27.297 1 97.88 156 ILE A O 1
ATOM 1278 N N . ALA A 1 157 ? -3.279 -30 -26.156 1 97.25 157 ALA A N 1
ATOM 1279 C CA . ALA A 1 157 ? -4.129 -30.688 -25.203 1 97.25 157 ALA A CA 1
ATOM 1280 C C . ALA A 1 157 ? -3.383 -31.844 -24.547 1 97.25 157 ALA A C 1
ATOM 1282 O O . ALA A 1 157 ? -3.893 -32.969 -24.469 1 97.25 157 ALA A O 1
ATOM 1283 N N . CYS A 1 158 ? -2.186 -31.641 -24.031 1 97.38 158 CYS A N 1
ATOM 1284 C CA . CYS A 1 158 ? -1.316 -32.719 -23.531 1 97.38 158 CYS A CA 1
ATOM 1285 C C . CYS A 1 158 ? -1.504 -32.906 -22.047 1 97.38 158 CYS A C 1
ATOM 1287 O O . CYS A 1 158 ? -0.865 -33.781 -21.438 1 97.38 158 CYS A O 1
ATOM 1289 N N . ASP A 1 159 ? -2.154 -32.062 -21.266 1 97.31 159 ASP A N 1
ATOM 1290 C CA . ASP A 1 159 ? -2.555 -32.188 -19.875 1 97.31 159 ASP A CA 1
ATOM 1291 C C . ASP A 1 159 ? -1.463 -31.656 -18.938 1 97.31 159 ASP A C 1
ATOM 1293 O O . ASP A 1 159 ? -1.661 -31.594 -17.719 1 97.31 159 ASP A O 1
ATOM 1297 N N . ARG A 1 160 ? -0.381 -31.297 -19.406 1 97.25 160 ARG A N 1
ATOM 1298 C CA . ARG A 1 160 ? 0.727 -30.906 -18.547 1 97.25 160 ARG A CA 1
ATOM 1299 C C . ARG A 1 160 ? 0.336 -29.719 -17.656 1 97.25 160 ARG A C 1
ATOM 1301 O O . ARG A 1 160 ? 0.515 -29.766 -16.438 1 97.25 160 ARG A O 1
ATOM 1308 N N . CYS A 1 161 ? -0.157 -28.703 -18.297 1 97.94 161 CYS A N 1
ATOM 1309 C CA . CYS A 1 161 ? -0.528 -27.516 -17.547 1 97.94 161 CYS A CA 1
ATOM 1310 C C . CYS A 1 161 ? -1.594 -27.844 -16.5 1 97.94 161 CYS A C 1
ATOM 1312 O O . CYS A 1 161 ? -1.542 -27.344 -15.383 1 97.94 161 CYS A O 1
ATOM 1314 N N . LYS A 1 162 ? -2.559 -28.609 -16.859 1 97.75 162 LYS A N 1
ATOM 1315 C CA . LYS A 1 162 ? -3.621 -29.031 -15.953 1 97.75 162 LYS A CA 1
ATOM 1316 C C . LYS A 1 162 ? -3.057 -29.781 -14.758 1 97.75 162 LYS A C 1
ATOM 1318 O O . LYS A 1 162 ? -3.439 -29.516 -13.609 1 97.75 162 LYS A O 1
ATOM 1323 N N . ARG A 1 163 ? -2.107 -30.625 -14.969 1 96.62 163 ARG A N 1
ATOM 1324 C CA . ARG A 1 163 ? -1.532 -31.469 -13.93 1 96.62 163 ARG A CA 1
ATOM 1325 C C . ARG A 1 163 ? -0.712 -30.641 -12.945 1 96.62 163 ARG A C 1
ATOM 1327 O O . ARG A 1 163 ? -0.692 -30.938 -11.742 1 96.62 163 ARG A O 1
ATOM 1334 N N . GLU A 1 164 ? -0.148 -29.641 -13.453 1 96.19 164 GLU A N 1
ATOM 1335 C CA . GLU A 1 164 ? 0.806 -28.906 -12.625 1 96.19 164 GLU A CA 1
ATOM 1336 C C . GLU A 1 164 ? 0.139 -27.719 -11.93 1 96.19 164 GLU A C 1
ATOM 1338 O O . GLU A 1 164 ? 0.714 -27.125 -11.016 1 96.19 164 GLU A O 1
ATOM 1343 N N . CYS A 1 165 ? -1.057 -27.391 -12.344 1 97.44 165 CYS A N 1
ATOM 1344 C CA . CYS A 1 165 ? -1.721 -26.203 -11.82 1 97.44 165 CYS A CA 1
ATOM 1345 C C . CYS A 1 165 ? -2.033 -26.375 -10.336 1 97.44 165 CYS A C 1
ATOM 1347 O O . CYS A 1 165 ? -2.789 -27.266 -9.953 1 97.44 165 CYS A O 1
ATOM 1349 N N . PRO A 1 166 ? -1.529 -25.406 -9.492 1 96.5 166 PRO A N 1
ATOM 1350 C CA . PRO A 1 166 ? -1.754 -25.547 -8.055 1 96.5 166 PRO A CA 1
ATOM 1351 C C . PRO A 1 166 ? -3.223 -25.391 -7.664 1 96.5 166 PRO A C 1
ATOM 1353 O O . PRO A 1 166 ? -3.654 -25.922 -6.641 1 96.5 166 PRO A O 1
ATOM 1356 N N . GLN A 1 167 ? -3.975 -24.703 -8.43 1 95.94 167 GLN A N 1
ATOM 1357 C CA . GLN A 1 167 ? -5.367 -24.438 -8.086 1 95.94 167 GLN A CA 1
ATOM 1358 C C . GLN A 1 167 ? -6.312 -25.328 -8.898 1 95.94 167 GLN A C 1
ATOM 1360 O O . GLN A 1 167 ? -7.535 -25.219 -8.773 1 95.94 167 GLN A O 1
ATOM 1365 N N . GLN A 1 168 ? -5.719 -26.094 -9.828 1 96.06 168 GLN A N 1
ATOM 1366 C CA . GLN A 1 168 ? -6.508 -27 -10.664 1 96.06 168 GLN A CA 1
ATOM 1367 C C . GLN A 1 168 ? -7.598 -26.234 -11.414 1 96.06 168 GLN A C 1
ATOM 1369 O O . GLN A 1 168 ? -8.75 -26.672 -11.453 1 96.06 168 GLN A O 1
ATOM 1374 N N . CYS A 1 169 ? -7.18 -25.141 -12.008 1 97.06 169 CYS A N 1
ATOM 1375 C CA . CYS A 1 169 ? -8.188 -24.297 -12.633 1 97.06 169 CYS A CA 1
ATOM 1376 C C . CYS A 1 169 ? -8.055 -24.328 -14.156 1 97.06 169 CYS A C 1
ATOM 1378 O O . CYS A 1 169 ? -8.352 -23.328 -14.82 1 97.06 169 CYS A O 1
ATOM 1380 N N . ILE A 1 170 ? -7.57 -25.328 -14.695 1 97.62 170 ILE A N 1
ATOM 1381 C CA . ILE A 1 170 ? -7.461 -25.484 -16.141 1 97.62 170 ILE A CA 1
ATOM 1382 C C . ILE A 1 170 ? -8.383 -26.594 -16.609 1 97.62 170 ILE A C 1
ATOM 1384 O O . ILE A 1 170 ? -8.312 -27.719 -16.125 1 97.62 170 ILE A O 1
ATOM 1388 N N . LYS A 1 171 ? -9.188 -26.266 -17.516 1 97.31 171 LYS A N 1
ATOM 1389 C CA . LYS A 1 171 ? -10.172 -27.203 -18.031 1 97.31 171 LYS A CA 1
ATOM 1390 C C . LYS A 1 171 ? -9.695 -27.844 -19.344 1 97.31 171 LYS A C 1
ATOM 1392 O O . LYS A 1 171 ? -9.141 -27.156 -20.203 1 97.31 171 LYS A O 1
ATOM 1397 N N . SER A 1 172 ? -10.023 -29.109 -19.453 1 96.81 172 SER A N 1
ATOM 1398 C CA . SER A 1 172 ? -9.633 -29.844 -20.641 1 96.81 172 SER A CA 1
ATOM 1399 C C . SER A 1 172 ? -10.578 -29.562 -21.812 1 96.81 172 SER A C 1
ATOM 1401 O O . SER A 1 172 ? -11.703 -29.109 -21.609 1 96.81 172 SER A O 1
ATOM 1403 N N . GLY A 1 173 ? -10.008 -29.844 -23.016 1 95.06 173 GLY A N 1
ATOM 1404 C CA . GLY A 1 173 ? -10.688 -29.672 -24.281 1 95.06 173 GLY A CA 1
ATOM 1405 C C . GLY A 1 173 ? -9.766 -29.844 -25.484 1 95.06 173 GLY A C 1
ATOM 1406 O O . GLY A 1 173 ? -8.68 -30.422 -25.359 1 95.06 173 GLY A O 1
ATOM 1407 N N . SER A 1 174 ? -10.273 -29.516 -26.625 1 94.19 174 SER A N 1
ATOM 1408 C CA . SER A 1 174 ? -9.391 -29.484 -27.781 1 94.19 174 SER A CA 1
ATOM 1409 C C . SER A 1 174 ? -8.297 -28.422 -27.609 1 94.19 174 SER A C 1
ATOM 1411 O O . SER A 1 174 ? -7.141 -28.656 -27.969 1 94.19 174 SER A O 1
ATOM 1413 N N . LYS A 1 175 ? -8.719 -27.406 -27.031 1 94.5 175 LYS A N 1
ATOM 1414 C CA . LYS A 1 175 ? -7.871 -26.344 -26.469 1 94.5 175 LYS A CA 1
ATOM 1415 C C . LYS A 1 175 ? -8.203 -26.078 -25.016 1 94.5 175 LYS A C 1
ATOM 1417 O O . LYS A 1 175 ? -9.367 -25.875 -24.656 1 94.5 175 LYS A O 1
ATOM 1422 N N . TYR A 1 176 ? -7.25 -26.188 -24.281 1 96.88 176 TYR A N 1
ATOM 1423 C CA . TYR A 1 176 ? -7.512 -26.031 -22.859 1 96.88 176 TYR A CA 1
ATOM 1424 C C . TYR A 1 176 ? -7.855 -24.578 -22.531 1 96.88 176 TYR A C 1
ATOM 1426 O O . TYR A 1 176 ? -7.602 -23.672 -23.328 1 96.88 176 TYR A O 1
ATOM 1434 N N . LYS A 1 177 ? -8.484 -24.391 -21.422 1 96.69 177 LYS A N 1
ATOM 1435 C CA . LYS A 1 177 ? -8.922 -23.062 -20.984 1 96.69 177 LYS A CA 1
ATOM 1436 C C . LYS A 1 177 ? -8.633 -22.844 -19.516 1 96.69 177 LYS A C 1
ATOM 1438 O O . LYS A 1 177 ? -8.914 -23.703 -18.672 1 96.69 177 LYS A O 1
ATOM 1443 N N . ILE A 1 178 ? -8.062 -21.734 -19.234 1 96.5 178 ILE A N 1
ATOM 1444 C CA . ILE A 1 178 ? -7.824 -21.359 -17.844 1 96.5 178 ILE A CA 1
ATOM 1445 C C . ILE A 1 178 ? -9.062 -20.672 -17.266 1 96.5 178 ILE A C 1
ATOM 1447 O O . ILE A 1 178 ? -9.586 -19.719 -17.859 1 96.5 178 ILE A O 1
ATOM 1451 N N . MET A 1 179 ? -9.547 -21.172 -16.141 1 95.38 179 MET A N 1
ATOM 1452 C CA . MET A 1 179 ? -10.586 -20.469 -15.391 1 95.38 179 MET A CA 1
ATOM 1453 C C . MET A 1 179 ? -10 -19.266 -14.648 1 95.38 179 MET A C 1
ATOM 1455 O O . MET A 1 179 ? -9.469 -19.422 -13.539 1 95.38 179 MET A O 1
ATOM 1459 N N . GLN A 1 180 ? -10.195 -18.125 -15.234 1 93.19 180 GLN A N 1
ATOM 1460 C CA . GLN A 1 180 ? -9.477 -16.922 -14.812 1 93.19 180 GLN A CA 1
ATOM 1461 C C . GLN A 1 180 ? -9.82 -16.547 -13.375 1 93.19 180 GLN A C 1
ATOM 1463 O O . GLN A 1 180 ? -8.977 -16.047 -12.641 1 93.19 180 GLN A O 1
ATOM 1468 N N . ASP A 1 181 ? -11.023 -16.812 -12.938 1 93.88 181 ASP A N 1
ATOM 1469 C CA . ASP A 1 181 ? -11.477 -16.406 -11.609 1 93.88 181 ASP A CA 1
ATOM 1470 C C . ASP A 1 181 ? -10.867 -17.281 -10.523 1 93.88 181 ASP A C 1
ATOM 1472 O O . ASP A 1 181 ? -11.055 -17.031 -9.328 1 93.88 181 ASP A O 1
ATOM 1476 N N . HIS A 1 182 ? -10.055 -18.297 -10.922 1 95.62 182 HIS A N 1
ATOM 1477 C CA . HIS A 1 182 ? -9.445 -19.188 -9.945 1 95.62 182 HIS A CA 1
ATOM 1478 C C . HIS A 1 182 ? -7.938 -19.297 -10.148 1 95.62 182 HIS A C 1
ATOM 1480 O O . HIS A 1 182 ? -7.281 -20.141 -9.539 1 95.62 182 HIS A O 1
ATOM 1486 N N . CYS A 1 183 ? -7.449 -18.453 -10.984 1 96 183 CYS A N 1
ATOM 1487 C CA . CYS A 1 183 ? -6.035 -18.5 -11.344 1 96 183 CYS A CA 1
ATOM 1488 C C . CYS A 1 183 ? -5.203 -17.641 -10.414 1 96 183 CYS A C 1
ATOM 1490 O O . CYS A 1 183 ? -5.559 -16.484 -10.141 1 96 183 CYS A O 1
ATOM 1492 N N . LEU A 1 184 ? -3.984 -18.125 -10 1 96 184 LEU A N 1
ATOM 1493 C CA . LEU A 1 184 ? -3.061 -17.391 -9.141 1 96 184 LEU A CA 1
ATOM 1494 C C . LEU A 1 184 ? -2.156 -16.484 -9.961 1 96 184 LEU A C 1
ATOM 1496 O O . LEU A 1 184 ? -1.463 -15.625 -9.406 1 96 184 LEU A O 1
ATOM 1500 N N . HIS A 1 185 ? -2.193 -16.641 -11.219 1 96.44 185 HIS A N 1
ATOM 1501 C CA . HIS A 1 185 ? -1.271 -15.969 -12.117 1 96.44 185 HIS A CA 1
ATOM 1502 C C . HIS A 1 185 ? 0.177 -16.312 -11.797 1 96.44 185 HIS A C 1
ATOM 1504 O O . HIS A 1 185 ? 1.066 -15.469 -11.922 1 96.44 185 HIS A O 1
ATOM 1510 N N . CYS A 1 186 ? 0.405 -17.547 -11.367 1 97.5 186 CYS A N 1
ATOM 1511 C CA . CYS A 1 186 ? 1.734 -17.922 -10.898 1 97.5 186 CYS A CA 1
ATOM 1512 C C . CYS A 1 186 ? 2.664 -18.219 -12.07 1 97.5 186 CYS A C 1
ATOM 1514 O O . CYS A 1 186 ? 3.887 -18.172 -11.93 1 97.5 186 CYS A O 1
ATOM 1516 N N . GLY A 1 187 ? 2.07 -18.672 -13.195 1 97.62 187 GLY A N 1
ATOM 1517 C CA . GLY A 1 187 ? 2.869 -18.859 -14.398 1 97.62 187 GLY A CA 1
ATOM 1518 C C . GLY A 1 187 ? 3.447 -20.25 -14.523 1 97.62 187 GLY A C 1
ATOM 1519 O O . GLY A 1 187 ? 4.199 -20.531 -15.461 1 97.62 187 GLY A O 1
ATOM 1520 N N . LEU A 1 188 ? 3.084 -21.125 -13.633 1 97.75 188 LEU A N 1
ATOM 1521 C CA . LEU A 1 188 ? 3.613 -22.484 -13.719 1 97.75 188 LEU A CA 1
ATOM 1522 C C . LEU A 1 188 ? 3.242 -23.125 -15.047 1 97.75 188 LEU A C 1
ATOM 1524 O O . LEU A 1 188 ? 4.078 -23.766 -15.68 1 97.75 188 LEU A O 1
ATOM 1528 N N . CYS A 1 189 ? 2.004 -22.969 -15.5 1 97.81 189 CYS A N 1
ATOM 1529 C CA . CYS A 1 189 ? 1.544 -23.516 -16.781 1 97.81 189 CYS A CA 1
ATOM 1530 C C . CYS A 1 189 ? 2.326 -22.906 -17.938 1 97.81 189 CYS A C 1
ATOM 1532 O O . CYS A 1 189 ? 2.701 -23.625 -18.875 1 97.81 189 CYS A O 1
ATOM 1534 N N . TYR A 1 190 ? 2.557 -21.641 -17.844 1 97.75 190 TYR A N 1
ATOM 1535 C CA . TYR A 1 190 ? 3.303 -20.922 -18.859 1 97.75 190 TYR A CA 1
ATOM 1536 C C . TYR A 1 190 ? 4.719 -21.469 -18.984 1 97.75 190 TYR A C 1
ATOM 1538 O O . TYR A 1 190 ? 5.191 -21.734 -20.094 1 97.75 190 TYR A O 1
ATOM 1546 N N . GLU A 1 191 ? 5.367 -21.719 -17.891 1 97.5 191 GLU A N 1
ATOM 1547 C CA . GLU A 1 191 ? 6.762 -22.141 -17.891 1 97.5 191 GLU A CA 1
ATOM 1548 C C . GLU A 1 191 ? 6.895 -23.578 -18.391 1 97.5 191 GLU A C 1
ATOM 1550 O O . GLU A 1 191 ? 7.945 -23.969 -18.906 1 97.5 191 GLU A O 1
ATOM 1555 N N . ASN A 1 192 ? 5.82 -24.375 -18.328 1 97.25 192 ASN A N 1
ATOM 1556 C CA . ASN A 1 192 ? 5.98 -25.812 -18.547 1 97.25 192 ASN A CA 1
ATOM 1557 C C . ASN A 1 192 ? 5.266 -26.281 -19.812 1 97.25 192 ASN A C 1
ATOM 1559 O O . ASN A 1 192 ? 5.297 -27.453 -20.156 1 97.25 192 ASN A O 1
ATOM 1563 N N . CYS A 1 193 ? 4.656 -25.391 -20.469 1 98 193 CYS A N 1
ATOM 1564 C CA . CYS A 1 193 ? 3.996 -25.781 -21.719 1 98 193 CYS A CA 1
ATOM 1565 C C . CYS A 1 193 ? 5.02 -26.188 -22.781 1 98 193 CYS A C 1
ATOM 1567 O O . CYS A 1 193 ? 5.871 -25.375 -23.156 1 98 193 CYS A O 1
ATOM 1569 N N . PRO A 1 194 ? 4.906 -27.312 -23.312 1 97.5 194 PRO A N 1
ATOM 1570 C CA . PRO A 1 194 ? 5.945 -27.797 -24.219 1 97.5 194 PRO A CA 1
ATOM 1571 C C . PRO A 1 194 ? 5.902 -27.109 -25.578 1 97.5 194 PRO A C 1
ATOM 1573 O O . PRO A 1 194 ? 6.887 -27.141 -26.328 1 97.5 194 PRO A O 1
ATOM 1576 N N . VAL A 1 195 ? 4.789 -26.516 -25.969 1 97.88 195 VAL A N 1
ATOM 1577 C CA . VAL A 1 195 ? 4.684 -25.906 -27.281 1 97.88 195 VAL A CA 1
ATOM 1578 C C . VAL A 1 195 ? 4.5 -24.406 -27.141 1 97.88 195 VAL A C 1
ATOM 1580 O O . VAL A 1 195 ? 4.09 -23.734 -28.094 1 97.88 195 VAL A O 1
ATOM 1583 N N . ARG A 1 196 ? 4.625 -23.875 -25.938 1 97.25 196 ARG A N 1
ATOM 1584 C CA . ARG A 1 196 ? 4.547 -22.438 -25.656 1 97.25 196 ARG A CA 1
ATOM 1585 C C . ARG A 1 196 ? 3.205 -21.875 -26.109 1 97.25 196 ARG A C 1
ATOM 1587 O O . ARG A 1 196 ? 3.158 -20.828 -26.781 1 97.25 196 ARG A O 1
ATOM 1594 N N . ALA A 1 197 ? 2.146 -22.594 -25.781 1 97.75 197 ALA A N 1
ATOM 1595 C CA . ALA A 1 197 ? 0.799 -22.188 -26.172 1 97.75 197 ALA A CA 1
ATOM 1596 C C . ALA A 1 197 ? 0.205 -21.219 -25.141 1 97.75 197 ALA A C 1
ATOM 1598 O O . ALA A 1 197 ? -0.866 -20.656 -25.375 1 97.75 197 ALA A O 1
ATOM 1599 N N . ILE A 1 198 ? 0.861 -21.031 -24.047 1 97.44 198 ILE A N 1
ATOM 1600 C CA . ILE A 1 198 ? 0.343 -20.156 -23 1 97.44 198 ILE A CA 1
ATOM 1601 C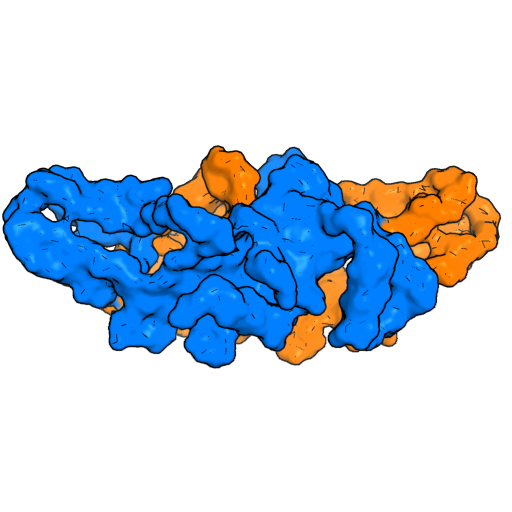 C . ILE A 1 198 ? 1.008 -18.797 -23.078 1 97.44 198 ILE A C 1
ATOM 1603 O O . ILE A 1 198 ? 2.236 -18.688 -23.141 1 97.44 198 ILE A O 1
ATOM 1607 N N . GLU A 1 199 ? 0.218 -17.781 -23 1 95.81 199 GLU A N 1
ATOM 1608 C CA . GLU A 1 199 ? 0.675 -16.406 -23.156 1 95.81 199 GLU A CA 1
ATOM 1609 C C . GLU A 1 199 ? 0.259 -15.547 -21.953 1 95.81 199 GLU A C 1
ATOM 1611 O O . GLU A 1 199 ? -0.839 -15.719 -21.422 1 95.81 199 GLU A O 1
ATOM 1616 N N . LYS A 1 200 ? 1.126 -14.695 -21.625 1 93.19 200 LYS A N 1
ATOM 1617 C CA . LYS A 1 200 ? 0.812 -13.758 -20.547 1 93.19 200 LYS A CA 1
ATOM 1618 C C . LYS A 1 200 ? 0.007 -12.57 -21.062 1 93.19 200 LYS A C 1
ATOM 1620 O O . LYS A 1 200 ? 0.386 -11.945 -22.062 1 93.19 200 LYS A O 1
ATOM 1625 N N . ALA A 1 201 ? -1.103 -12.398 -20.391 1 86.19 201 ALA A N 1
ATOM 1626 C CA . ALA A 1 201 ? -1.941 -11.25 -20.734 1 86.19 201 ALA A CA 1
ATOM 1627 C C . ALA A 1 201 ? -1.598 -10.047 -19.859 1 86.19 201 ALA A C 1
ATOM 1629 O O . ALA A 1 201 ? -1.434 -10.18 -18.641 1 86.19 201 ALA A O 1
ATOM 1630 N N . GLY A 1 202 ? -1.386 -8.883 -20.438 1 71.38 202 GLY A N 1
ATOM 1631 C CA . GLY A 1 202 ? -1.18 -7.645 -19.703 1 71.38 202 GLY A CA 1
ATOM 1632 C C . GLY A 1 202 ? 0.24 -7.48 -19.188 1 71.38 202 GLY A C 1
ATOM 1633 O O . GLY A 1 202 ? 1.01 -8.445 -19.156 1 71.38 202 GLY A O 1
ATOM 1634 N N . MET B 1 1 ? 12.383 1.116 21.547 1 58.91 1 MET B N 1
ATOM 1635 C CA . MET B 1 1 ? 12.289 -0.147 20.828 1 58.91 1 MET B CA 1
ATOM 1636 C C . MET B 1 1 ? 13.258 -0.172 19.641 1 58.91 1 MET B C 1
ATOM 1638 O O . MET B 1 1 ? 13.516 0.862 19.031 1 58.91 1 MET B O 1
ATOM 1642 N N . LYS B 1 2 ? 14.055 -1.273 19.406 1 79.81 2 LYS B N 1
ATOM 1643 C CA . LYS B 1 2 ? 15.078 -1.467 18.375 1 79.81 2 LYS B CA 1
ATOM 1644 C C . LYS B 1 2 ? 14.445 -1.833 17.047 1 79.81 2 LYS B C 1
ATOM 1646 O O . LYS B 1 2 ? 13.297 -2.264 16.984 1 79.81 2 LYS B O 1
ATOM 1651 N N . VAL B 1 3 ? 14.977 -1.413 15.945 1 84.81 3 VAL B N 1
ATOM 1652 C CA . VAL B 1 3 ? 14.578 -1.726 14.578 1 84.81 3 VAL B CA 1
ATOM 1653 C C . VAL B 1 3 ? 14.055 -3.158 14.508 1 84.81 3 VAL B C 1
ATOM 1655 O O . VAL B 1 3 ? 13.008 -3.412 13.914 1 84.81 3 VAL B O 1
ATOM 1658 N N . ASN B 1 4 ? 14.641 -4.031 15.203 1 89.81 4 ASN B N 1
ATOM 1659 C CA . ASN B 1 4 ? 14.273 -5.445 15.156 1 89.81 4 ASN B CA 1
ATOM 1660 C C . ASN B 1 4 ? 12.906 -5.691 15.781 1 89.81 4 ASN B C 1
ATOM 1662 O O . ASN B 1 4 ? 12.18 -6.59 15.359 1 89.81 4 ASN B O 1
ATOM 1666 N N . ASP B 1 5 ? 12.539 -4.941 16.766 1 92.81 5 ASP B N 1
ATOM 1667 C CA . ASP B 1 5 ? 11.227 -5.074 17.391 1 92.81 5 ASP B CA 1
ATOM 1668 C C . ASP B 1 5 ? 10.109 -4.754 16.406 1 92.81 5 ASP B C 1
ATOM 1670 O O . ASP B 1 5 ? 9.086 -5.441 16.391 1 92.81 5 ASP B O 1
ATOM 1674 N N . TYR B 1 6 ? 10.32 -3.775 15.602 1 94.19 6 TYR B N 1
ATOM 1675 C CA . TYR B 1 6 ? 9.297 -3.377 14.641 1 94.19 6 TYR B CA 1
ATOM 1676 C C . TYR B 1 6 ? 9.211 -4.379 13.5 1 94.19 6 TYR B C 1
ATOM 1678 O O . TYR B 1 6 ? 8.117 -4.664 13 1 94.19 6 TYR B O 1
ATOM 1686 N N . LEU B 1 7 ? 10.352 -4.91 13.117 1 96.19 7 LEU B N 1
ATOM 1687 C CA . LEU B 1 7 ? 10.32 -5.957 12.102 1 96.19 7 LEU B CA 1
ATOM 1688 C C . LEU B 1 7 ? 9.586 -7.191 12.609 1 96.19 7 LEU B C 1
ATOM 1690 O O . LEU B 1 7 ? 8.812 -7.809 11.875 1 96.19 7 LEU B O 1
ATOM 1694 N N . ASN B 1 8 ? 9.836 -7.496 13.844 1 96.69 8 ASN B N 1
ATOM 1695 C CA . ASN B 1 8 ? 9.141 -8.633 14.445 1 96.69 8 ASN B CA 1
ATOM 1696 C C . ASN B 1 8 ? 7.645 -8.367 14.57 1 96.69 8 ASN B C 1
ATOM 1698 O O . ASN B 1 8 ? 6.836 -9.289 14.445 1 96.69 8 ASN B O 1
ATOM 1702 N N . GLU B 1 9 ? 7.301 -7.125 14.867 1 97.12 9 GLU B N 1
ATOM 1703 C CA . GLU B 1 9 ? 5.883 -6.777 14.883 1 97.12 9 GLU B CA 1
ATOM 1704 C C . GLU B 1 9 ? 5.25 -6.988 13.516 1 97.12 9 GLU B C 1
ATOM 1706 O O . GLU B 1 9 ? 4.121 -7.48 13.414 1 97.12 9 GLU B O 1
ATOM 1711 N N . LEU B 1 10 ? 5.973 -6.617 12.461 1 97.94 10 LEU B N 1
ATOM 1712 C CA . LEU B 1 10 ? 5.484 -6.855 11.109 1 97.94 10 LEU B CA 1
ATOM 1713 C C . LEU B 1 10 ? 5.305 -8.344 10.852 1 97.94 10 LEU B C 1
ATOM 1715 O O . LEU B 1 10 ? 4.336 -8.758 10.203 1 97.94 10 LEU B O 1
ATOM 1719 N N . ARG B 1 11 ? 6.215 -9.133 11.328 1 98.06 11 ARG B N 1
ATOM 1720 C CA . ARG B 1 11 ? 6.109 -10.586 11.195 1 98.06 11 ARG B CA 1
ATOM 1721 C C . ARG B 1 11 ? 4.887 -11.117 11.93 1 98.06 11 ARG B C 1
ATOM 1723 O O . ARG B 1 11 ? 4.203 -12.016 11.445 1 98.06 11 ARG B O 1
ATOM 1730 N N . LYS B 1 12 ? 4.594 -10.586 13.055 1 97.5 12 LYS B N 1
ATOM 1731 C CA . LYS B 1 12 ? 3.43 -10.992 13.836 1 97.5 12 LYS B CA 1
ATOM 1732 C C . LYS B 1 12 ? 2.131 -10.633 13.125 1 97.5 12 LYS B C 1
ATOM 1734 O O . LYS B 1 12 ? 1.188 -11.422 13.102 1 97.5 12 LYS B O 1
ATOM 1739 N N . ILE B 1 13 ? 2.096 -9.438 12.555 1 97 13 ILE B N 1
ATOM 1740 C CA . ILE B 1 13 ? 0.928 -9.016 11.789 1 97 13 ILE B CA 1
ATOM 1741 C C . ILE B 1 13 ? 0.76 -9.914 10.562 1 97 13 ILE B C 1
ATOM 1743 O O . ILE B 1 13 ? -0.354 -10.336 10.242 1 97 13 ILE B O 1
ATOM 1747 N N . LYS B 1 14 ? 1.921 -10.172 9.844 1 97.44 14 LYS B N 1
ATOM 1748 C CA . LYS B 1 14 ? 2.084 -11.125 8.758 1 97.44 14 LYS B CA 1
ATOM 1749 C C . LYS B 1 14 ? 1.53 -10.57 7.445 1 97.44 14 LYS B C 1
ATOM 1751 O O . LYS B 1 14 ? 2.273 -10.398 6.477 1 97.44 14 LYS B O 1
ATOM 1756 N N . ASP B 1 15 ? 0.157 -10.266 7.387 1 97.31 15 ASP B N 1
ATOM 1757 C CA . ASP B 1 15 ? -0.438 -9.703 6.18 1 97.31 15 ASP B CA 1
ATOM 1758 C C . ASP B 1 15 ? -0.2 -8.195 6.102 1 97.31 15 ASP B C 1
ATOM 1760 O O . ASP B 1 15 ? -0.791 -7.43 6.863 1 97.31 15 ASP B O 1
ATOM 1764 N N . VAL B 1 16 ? 0.639 -7.754 5.203 1 98.56 16 VAL B N 1
ATOM 1765 C CA . VAL B 1 16 ? 0.948 -6.336 5.059 1 98.56 16 VAL B CA 1
ATOM 1766 C C . VAL B 1 16 ? 0.653 -5.883 3.631 1 98.56 16 VAL B C 1
ATOM 1768 O O . VAL B 1 16 ? 0.537 -6.711 2.725 1 98.56 16 VAL B O 1
ATOM 1771 N N . ALA B 1 17 ? 0.413 -4.605 3.469 1 98.88 17 ALA B N 1
ATOM 1772 C CA . ALA B 1 17 ? 0.286 -4.035 2.131 1 98.88 17 ALA B CA 1
ATOM 1773 C C . ALA B 1 17 ? 1.647 -3.619 1.581 1 98.88 17 ALA B C 1
ATOM 1775 O O . ALA B 1 17 ? 2.414 -2.932 2.26 1 98.88 17 ALA B O 1
ATOM 1776 N N . MET B 1 18 ? 1.967 -3.986 0.39 1 98.88 18 MET B N 1
ATOM 1777 C CA . MET B 1 18 ? 3.258 -3.674 -0.217 1 98.88 18 MET B CA 1
ATOM 1778 C C . MET B 1 18 ? 3.072 -3.008 -1.576 1 98.88 18 MET B C 1
ATOM 1780 O O . MET B 1 18 ? 2.25 -3.449 -2.381 1 98.88 18 MET B O 1
ATOM 1784 N N . ALA B 1 19 ? 3.84 -1.973 -1.775 1 98.94 19 ALA B N 1
ATOM 1785 C CA . ALA B 1 19 ? 3.742 -1.189 -3.004 1 98.94 19 ALA B CA 1
ATOM 1786 C C . ALA B 1 19 ? 5 -1.348 -3.855 1 98.94 19 ALA B C 1
ATOM 1788 O O . ALA B 1 19 ? 6.109 -1.438 -3.324 1 98.94 19 ALA B O 1
ATOM 1789 N N . THR B 1 20 ? 4.844 -1.395 -5.137 1 98.88 20 THR B N 1
ATOM 1790 C CA . THR B 1 20 ? 5.875 -1.34 -6.168 1 98.88 20 THR B CA 1
ATOM 1791 C C . THR B 1 20 ? 5.488 -0.359 -7.27 1 98.88 20 THR B C 1
ATOM 1793 O O . THR B 1 20 ? 4.453 0.305 -7.184 1 98.88 20 THR B O 1
ATOM 1796 N N . VAL B 1 21 ? 6.398 -0.197 -8.242 1 98.56 21 VAL B N 1
ATOM 1797 C CA . VAL B 1 21 ? 6.133 0.595 -9.438 1 98.56 21 VAL B CA 1
ATOM 1798 C C . VAL B 1 21 ? 6.223 -0.293 -10.68 1 98.56 21 VAL B C 1
ATOM 1800 O O . VAL B 1 21 ? 7.164 -1.08 -10.82 1 98.56 21 VAL B O 1
ATOM 1803 N N . ASP B 1 22 ? 5.23 -0.2 -11.539 1 97.12 22 ASP B N 1
ATOM 1804 C CA . ASP B 1 22 ? 5.27 -1.032 -12.734 1 97.12 22 ASP B CA 1
ATOM 1805 C C . ASP B 1 22 ? 6.105 -0.376 -13.828 1 97.12 22 ASP B C 1
ATOM 1807 O O . ASP B 1 22 ? 6.684 0.694 -13.625 1 97.12 22 ASP B O 1
ATOM 1811 N N . SER B 1 23 ? 6.188 -1.01 -14.992 1 95.5 23 SER B N 1
ATOM 1812 C CA . SER B 1 23 ? 7.078 -0.571 -16.062 1 95.5 23 SER B CA 1
ATOM 1813 C C . SER B 1 23 ? 6.621 0.763 -16.641 1 95.5 23 SER B C 1
ATOM 1815 O O . SER B 1 23 ? 7.414 1.477 -17.266 1 95.5 23 SER B O 1
ATOM 1817 N N . ASP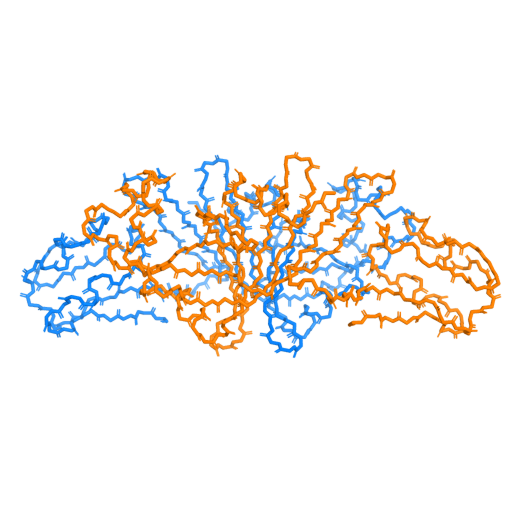 B 1 24 ? 5.375 1.123 -16.469 1 95.25 24 ASP B N 1
ATOM 1818 C CA . ASP B 1 24 ? 4.844 2.383 -16.984 1 95.25 24 ASP B CA 1
ATOM 1819 C C . ASP B 1 24 ? 4.992 3.498 -15.945 1 95.25 24 ASP B C 1
ATOM 1821 O O . ASP B 1 24 ? 4.621 4.645 -16.203 1 95.25 24 ASP B O 1
ATOM 1825 N N . GLY B 1 25 ? 5.441 3.137 -14.758 1 96.69 25 GLY B N 1
ATOM 1826 C CA . GLY B 1 25 ? 5.719 4.137 -13.742 1 96.69 25 GLY B CA 1
ATOM 1827 C C . GLY B 1 25 ? 4.547 4.371 -12.805 1 96.69 25 GLY B C 1
ATOM 1828 O O . GLY B 1 25 ? 4.512 5.371 -12.086 1 96.69 25 GLY B O 1
ATOM 1829 N N . TYR B 1 26 ? 3.602 3.492 -12.836 1 97.75 26 TYR B N 1
ATOM 1830 C CA . TYR B 1 26 ? 2.434 3.658 -11.977 1 97.75 26 TYR B CA 1
ATOM 1831 C C . TYR B 1 26 ? 2.559 2.816 -10.711 1 97.75 26 TYR B C 1
ATOM 1833 O O . TYR B 1 26 ? 3.135 1.725 -10.742 1 97.75 26 TYR B O 1
ATOM 1841 N N . PRO B 1 27 ? 2.006 3.332 -9.617 1 98.69 27 PRO B N 1
ATOM 1842 C CA . PRO B 1 27 ? 2.057 2.57 -8.367 1 98.69 27 PRO B CA 1
ATOM 1843 C C . PRO B 1 27 ? 1.158 1.336 -8.391 1 98.69 27 PRO B C 1
ATOM 1845 O O . PRO B 1 27 ? 0.033 1.396 -8.891 1 98.69 27 PRO B O 1
ATOM 1848 N N . GLN B 1 28 ? 1.67 0.223 -7.945 1 98.44 28 GLN B N 1
ATOM 1849 C CA . GLN B 1 28 ? 0.932 -1.01 -7.688 1 98.44 28 GLN B CA 1
ATOM 1850 C C . GLN B 1 28 ? 0.971 -1.378 -6.207 1 98.44 28 GLN B C 1
ATOM 1852 O O . GLN B 1 28 ? 1.854 -0.93 -5.477 1 98.44 28 GLN B O 1
ATOM 1857 N N . ILE B 1 29 ? -0.001 -2.16 -5.789 1 98.75 29 ILE B N 1
ATOM 1858 C CA . ILE B 1 29 ? -0.081 -2.49 -4.371 1 98.75 29 ILE B CA 1
ATOM 1859 C C . ILE B 1 29 ? -0.785 -3.834 -4.191 1 98.75 29 ILE B C 1
ATOM 1861 O O . ILE B 1 29 ? -1.658 -4.195 -4.984 1 98.75 29 ILE B O 1
ATOM 1865 N N . ARG B 1 30 ? -0.414 -4.609 -3.201 1 98.5 30 ARG B N 1
ATOM 1866 C CA . ARG B 1 30 ? -1.066 -5.871 -2.863 1 98.5 30 ARG B CA 1
ATOM 1867 C C . ARG B 1 30 ? -0.782 -6.262 -1.418 1 98.5 30 ARG B C 1
ATOM 1869 O O . ARG B 1 30 ? 0.13 -5.723 -0.79 1 98.5 30 ARG B O 1
ATOM 1876 N N . ILE B 1 31 ? -1.573 -7.145 -0.965 1 98.44 31 ILE B N 1
ATOM 1877 C CA . ILE B 1 31 ? -1.308 -7.762 0.329 1 98.44 31 ILE B CA 1
ATOM 1878 C C . ILE B 1 31 ? -0.287 -8.883 0.163 1 98.44 31 ILE B C 1
ATOM 1880 O O . ILE B 1 31 ? -0.396 -9.703 -0.756 1 98.44 31 ILE B O 1
ATOM 1884 N N . ILE B 1 32 ? 0.702 -8.883 0.964 1 98.06 32 ILE B N 1
ATOM 1885 C CA . ILE B 1 32 ? 1.729 -9.914 0.961 1 98.06 32 ILE B CA 1
ATOM 1886 C C . ILE B 1 32 ? 1.983 -10.398 2.389 1 98.06 32 ILE B C 1
ATOM 1888 O O . ILE B 1 32 ? 1.883 -9.617 3.338 1 98.06 32 ILE B O 1
ATOM 1892 N N . ASP B 1 33 ? 2.318 -11.617 2.502 1 97.81 33 ASP B N 1
ATOM 1893 C CA . ASP B 1 33 ? 2.686 -12.156 3.807 1 97.81 33 ASP B CA 1
ATOM 1894 C C . ASP B 1 33 ? 4.164 -11.914 4.105 1 97.81 33 ASP B C 1
ATOM 1896 O O . ASP B 1 33 ? 5.023 -12.172 3.258 1 97.81 33 ASP B O 1
ATOM 1900 N N . VAL B 1 34 ? 4.43 -11.43 5.32 1 98.56 34 VAL B N 1
ATOM 1901 C CA . VAL B 1 34 ? 5.797 -11.461 5.828 1 98.56 34 VAL B CA 1
ATOM 1902 C C . VAL B 1 34 ? 6.164 -12.875 6.254 1 98.56 34 VAL B C 1
ATOM 1904 O O . VAL B 1 34 ? 5.625 -13.398 7.23 1 98.56 34 VAL B O 1
ATOM 1907 N N . MET B 1 35 ? 7.129 -13.438 5.598 1 98.62 35 MET B N 1
ATOM 1908 C CA . MET B 1 35 ? 7.402 -14.859 5.777 1 98.62 35 MET B CA 1
ATOM 1909 C C . MET B 1 35 ? 8.406 -15.086 6.902 1 98.62 35 MET B C 1
ATOM 1911 O O . MET B 1 35 ? 8.352 -16.094 7.598 1 98.62 35 MET B O 1
ATOM 1915 N N . ALA B 1 36 ? 9.359 -14.188 7.02 1 98.12 36 ALA B N 1
ATOM 1916 C CA . ALA B 1 36 ? 10.398 -14.32 8.031 1 98.12 36 ALA B CA 1
ATOM 1917 C C . ALA B 1 36 ? 11.094 -12.984 8.289 1 98.12 36 ALA B C 1
ATOM 1919 O O . ALA B 1 36 ? 11.023 -12.078 7.465 1 98.12 36 ALA B O 1
ATOM 1920 N N . VAL B 1 37 ? 11.688 -12.859 9.469 1 97.31 37 VAL B N 1
ATOM 1921 C CA . VAL B 1 37 ? 12.578 -11.766 9.844 1 97.31 37 VAL B CA 1
ATOM 1922 C C . VAL B 1 37 ? 13.852 -12.328 10.469 1 97.31 37 VAL B C 1
ATOM 1924 O O . VAL B 1 37 ? 13.789 -13.086 11.438 1 97.31 37 VAL B O 1
ATOM 1927 N N . GLU B 1 38 ? 14.969 -11.977 9.836 1 94.5 38 GLU B N 1
ATOM 1928 C CA . GLU B 1 38 ? 16.266 -12.414 10.328 1 94.5 38 GLU B CA 1
ATOM 1929 C C . GLU B 1 38 ? 17.344 -11.375 10.031 1 94.5 38 GLU B C 1
ATOM 1931 O O . GLU B 1 38 ? 17.422 -10.844 8.914 1 94.5 38 GLU B O 1
ATOM 1936 N N . ASN B 1 39 ? 18.219 -11.062 11.062 1 92.06 39 ASN B N 1
ATOM 1937 C CA . ASN B 1 39 ? 19.359 -10.172 10.875 1 92.06 39 ASN B CA 1
ATOM 1938 C C . ASN B 1 39 ? 18.938 -8.828 10.289 1 92.06 39 ASN B C 1
ATOM 1940 O O . ASN B 1 39 ? 19.531 -8.352 9.32 1 92.06 39 ASN B O 1
ATOM 1944 N N . ASN B 1 40 ? 17.859 -8.266 10.727 1 91.56 40 ASN B N 1
ATOM 1945 C CA . ASN B 1 40 ? 17.328 -6.969 10.328 1 91.56 40 ASN B CA 1
ATOM 1946 C C . ASN B 1 40 ? 16.891 -6.973 8.859 1 91.56 40 ASN B C 1
ATOM 1948 O O . ASN B 1 40 ? 16.938 -5.934 8.195 1 91.56 40 ASN B O 1
ATOM 1952 N N . ASN B 1 41 ? 16.594 -8.172 8.383 1 95.44 41 ASN B N 1
ATOM 1953 C CA . ASN B 1 41 ? 16.016 -8.32 7.051 1 95.44 41 ASN B CA 1
ATOM 1954 C C . ASN B 1 41 ? 14.609 -8.906 7.113 1 95.44 41 ASN B C 1
ATOM 1956 O O . ASN B 1 41 ? 14.328 -9.758 7.961 1 95.44 41 ASN B O 1
ATOM 1960 N N . LEU B 1 42 ? 13.781 -8.461 6.273 1 97.88 42 LEU B N 1
ATOM 1961 C CA . LEU B 1 42 ? 12.43 -8.984 6.145 1 97.88 42 LEU B CA 1
ATOM 1962 C C . LEU B 1 42 ? 12.289 -9.82 4.871 1 97.88 42 LEU B C 1
ATOM 1964 O O . LEU B 1 42 ? 12.664 -9.367 3.787 1 97.88 42 LEU B O 1
ATOM 1968 N N . TYR B 1 43 ? 11.727 -11.039 4.98 1 98.62 43 TYR B N 1
ATOM 1969 C CA . TYR B 1 43 ? 11.672 -11.977 3.863 1 98.62 43 TYR B CA 1
ATOM 1970 C C . TYR B 1 43 ? 10.227 -12.203 3.42 1 98.62 43 TYR B C 1
ATOM 1972 O O . TYR B 1 43 ? 9.328 -12.32 4.254 1 98.62 43 TYR B O 1
ATOM 1980 N N . PHE B 1 44 ? 10.031 -12.297 2.15 1 98.81 44 PHE B N 1
ATOM 1981 C CA . PHE B 1 44 ? 8.766 -12.625 1.507 1 98.81 44 PHE B CA 1
ATOM 1982 C C . PHE B 1 44 ? 8.992 -13.414 0.223 1 98.81 44 PHE B C 1
ATOM 1984 O O . PHE B 1 44 ? 10.133 -13.75 -0.112 1 98.81 44 PHE B O 1
ATOM 1991 N N . LEU B 1 45 ? 7.871 -13.797 -0.477 1 98.81 45 LEU B N 1
ATOM 1992 C CA . LEU B 1 45 ? 8.039 -14.57 -1.702 1 98.81 45 LEU B CA 1
ATOM 1993 C C . LEU B 1 45 ? 6.906 -14.297 -2.684 1 98.81 45 LEU B C 1
ATOM 1995 O O . LEU B 1 45 ? 5.875 -13.734 -2.305 1 98.81 45 LEU B O 1
ATOM 1999 N N . THR B 1 46 ? 7.117 -14.57 -3.887 1 98.69 46 THR B N 1
ATOM 2000 C CA . THR B 1 46 ? 6.137 -14.438 -4.957 1 98.69 46 THR B CA 1
ATOM 2001 C C . THR B 1 46 ? 6.465 -15.375 -6.113 1 98.69 46 THR B C 1
ATOM 2003 O O . THR B 1 46 ? 7.555 -15.945 -6.168 1 98.69 46 THR B O 1
ATOM 2006 N N . ALA B 1 47 ? 5.465 -15.609 -6.914 1 98.38 47 ALA B N 1
ATOM 2007 C CA . ALA B 1 47 ? 5.641 -16.5 -8.055 1 98.38 47 ALA B CA 1
ATOM 2008 C C . ALA B 1 47 ? 6.262 -15.758 -9.242 1 98.38 47 ALA B C 1
ATOM 2010 O O . ALA B 1 47 ? 5.918 -14.609 -9.508 1 98.38 47 ALA B O 1
ATOM 2011 N N . ARG B 1 48 ? 7.078 -16.422 -10.016 1 97.88 48 ARG B N 1
ATOM 2012 C CA . ARG B 1 48 ? 7.844 -15.844 -11.117 1 97.88 48 ARG B CA 1
ATOM 2013 C C . ARG B 1 48 ? 6.918 -15.312 -12.203 1 97.88 48 ARG B C 1
ATOM 2015 O O . ARG B 1 48 ? 7.297 -14.422 -12.969 1 97.88 48 ARG B O 1
ATOM 2022 N N . GLY B 1 49 ? 5.738 -15.797 -12.25 1 97.19 49 GLY B N 1
ATOM 2023 C CA . GLY B 1 49 ? 4.836 -15.414 -13.328 1 97.19 49 GLY B CA 1
ATOM 2024 C C . GLY B 1 49 ? 4.023 -14.172 -13.016 1 97.19 49 GLY B C 1
ATOM 2025 O O . GLY B 1 49 ? 3.361 -13.625 -13.891 1 97.19 49 GLY B O 1
ATOM 2026 N N . LYS B 1 50 ? 4.039 -13.727 -11.812 1 97.06 50 LYS B N 1
ATOM 2027 C CA . LYS B 1 50 ? 3.229 -12.586 -11.391 1 97.06 50 LYS B CA 1
ATOM 2028 C C . LYS B 1 50 ? 3.852 -11.273 -11.852 1 97.06 50 LYS B C 1
ATOM 2030 O O . LYS B 1 50 ? 5.074 -11.156 -11.93 1 97.06 50 LYS B O 1
ATOM 2035 N N . ASN B 1 51 ? 3.041 -10.25 -12.117 1 96.19 51 ASN B N 1
ATOM 2036 C CA . ASN B 1 51 ? 3.543 -8.914 -12.406 1 96.19 51 ASN B CA 1
ATOM 2037 C C . ASN B 1 51 ? 4.422 -8.391 -11.273 1 96.19 51 ASN B C 1
ATOM 2039 O O . ASN B 1 51 ? 5.43 -7.723 -11.516 1 96.19 51 ASN B O 1
ATOM 2043 N N . PHE B 1 52 ? 4.004 -8.773 -10.117 1 98.19 52 PHE B N 1
ATOM 2044 C CA . PHE B 1 52 ? 4.75 -8.383 -8.93 1 98.19 52 PHE B CA 1
ATOM 2045 C C . PHE B 1 52 ? 6.207 -8.805 -9.039 1 98.19 52 PHE B C 1
ATOM 2047 O O . PHE B 1 52 ? 7.109 -8.016 -8.742 1 98.19 52 PHE B O 1
ATOM 2054 N N . TYR B 1 53 ? 6.438 -9.93 -9.484 1 98.38 53 TYR B N 1
ATOM 2055 C CA . TYR B 1 53 ? 7.785 -10.461 -9.641 1 98.38 53 TYR B CA 1
ATOM 2056 C C . TYR B 1 53 ? 8.609 -9.578 -10.57 1 98.38 53 TYR B C 1
ATOM 2058 O O . TYR B 1 53 ? 9.734 -9.203 -10.242 1 98.38 53 TYR B O 1
ATOM 2066 N N . GLN B 1 54 ? 8.078 -9.273 -11.68 1 97.25 54 GLN B N 1
ATOM 2067 C CA . GLN B 1 54 ? 8.781 -8.445 -12.656 1 97.25 54 GLN B CA 1
ATOM 2068 C C . GLN B 1 54 ? 9.047 -7.047 -12.102 1 97.25 54 GLN B C 1
ATOM 2070 O O . GLN B 1 54 ? 10.109 -6.469 -12.336 1 97.25 54 GLN B O 1
ATOM 2075 N N . GLU B 1 55 ? 8.086 -6.508 -11.445 1 98.38 55 GLU B N 1
ATOM 2076 C CA . GLU B 1 55 ? 8.25 -5.195 -10.828 1 98.38 55 GLU B CA 1
ATOM 2077 C C . GLU B 1 55 ? 9.406 -5.191 -9.836 1 98.38 55 GLU B C 1
ATOM 2079 O O . GLU B 1 55 ? 10.172 -4.227 -9.773 1 98.38 55 GLU B O 1
ATOM 2084 N N . LEU B 1 56 ? 9.516 -6.254 -9.016 1 98.62 56 LEU B N 1
ATOM 2085 C CA . LEU B 1 56 ? 10.602 -6.383 -8.055 1 98.62 56 LEU B CA 1
ATOM 2086 C C . LEU B 1 56 ? 11.953 -6.387 -8.766 1 98.62 56 LEU B C 1
ATOM 2088 O O . LEU B 1 56 ? 12.898 -5.734 -8.312 1 98.62 56 LEU B O 1
ATOM 2092 N N . LEU B 1 57 ? 12.008 -7.074 -9.859 1 97.94 57 LEU B N 1
ATOM 2093 C CA . LEU B 1 57 ? 13.266 -7.195 -10.594 1 97.94 57 LEU B CA 1
ATOM 2094 C C . LEU B 1 57 ? 13.633 -5.875 -11.266 1 97.94 57 LEU B C 1
ATOM 2096 O O . LEU B 1 57 ? 14.812 -5.539 -11.383 1 97.94 57 LEU B O 1
ATOM 2100 N N . ASP B 1 58 ? 12.695 -5.16 -11.703 1 97.38 58 ASP B N 1
ATOM 2101 C CA . ASP B 1 58 ? 12.922 -3.939 -12.469 1 97.38 58 ASP B CA 1
ATOM 2102 C C . ASP B 1 58 ? 13.406 -2.807 -11.562 1 97.38 58 ASP B C 1
ATOM 2104 O O . ASP B 1 58 ? 14.375 -2.111 -11.891 1 97.38 58 ASP B O 1
ATOM 2108 N N . LYS B 1 59 ? 12.719 -2.588 -10.391 1 97 59 LYS B N 1
ATOM 2109 C CA . LYS B 1 59 ? 12.992 -1.415 -9.562 1 97 59 LYS B CA 1
ATOM 2110 C C . LYS B 1 59 ? 13.883 -1.771 -8.375 1 97 59 LYS B C 1
ATOM 2112 O O . LYS B 1 59 ? 14.562 -0.905 -7.824 1 97 59 LYS B O 1
ATOM 2117 N N . ASN B 1 60 ? 13.797 -3.016 -7.883 1 98.19 60 ASN B N 1
ATOM 2118 C CA . ASN B 1 60 ? 14.547 -3.518 -6.734 1 98.19 60 ASN B CA 1
ATOM 2119 C C . ASN B 1 60 ? 14.312 -2.66 -5.496 1 98.19 60 ASN B C 1
ATOM 2121 O O . ASN B 1 60 ? 15.25 -2.365 -4.754 1 98.19 60 ASN B O 1
ATOM 2125 N N . PHE B 1 61 ? 13.211 -2.117 -5.375 1 98.44 61 PHE B N 1
ATOM 2126 C CA . PHE B 1 61 ? 12.812 -1.27 -4.258 1 98.44 61 PHE B CA 1
ATOM 2127 C C . PHE B 1 61 ? 11.328 -1.432 -3.963 1 98.44 61 PHE B C 1
ATOM 2129 O O . PHE B 1 61 ? 10.516 -1.544 -4.883 1 98.44 61 PHE B O 1
ATOM 2136 N N . VAL B 1 62 ? 10.953 -1.46 -2.666 1 98.75 62 VAL B N 1
ATOM 2137 C CA . VAL B 1 62 ? 9.547 -1.58 -2.285 1 98.75 62 VAL B CA 1
ATOM 2138 C C . VAL B 1 62 ? 9.266 -0.7 -1.069 1 98.75 62 VAL B C 1
ATOM 2140 O O . VAL B 1 62 ? 10.188 -0.24 -0.399 1 98.75 62 VAL B O 1
ATOM 2143 N N . SER B 1 63 ? 8.062 -0.399 -0.821 1 98.69 63 SER B N 1
ATOM 2144 C CA . SER B 1 63 ? 7.531 0.152 0.421 1 98.69 63 SER B CA 1
ATOM 2145 C C . SER B 1 63 ? 6.367 -0.683 0.943 1 98.69 63 SER B C 1
ATOM 2147 O O . SER B 1 63 ? 5.543 -1.161 0.164 1 98.69 63 SER B O 1
ATOM 2149 N N . LEU B 1 64 ? 6.281 -0.887 2.207 1 98.81 64 LEU B N 1
ATOM 2150 C CA . LEU B 1 64 ? 5.16 -1.621 2.783 1 98.81 64 LEU B CA 1
ATOM 2151 C C . LEU B 1 64 ? 4.664 -0.945 4.059 1 98.81 64 LEU B C 1
ATOM 2153 O O . LEU B 1 64 ? 5.371 -0.125 4.645 1 98.81 64 LEU B O 1
ATOM 2157 N N . VAL B 1 65 ? 3.408 -1.217 4.438 1 98.81 65 VAL B N 1
ATOM 2158 C CA . VAL B 1 65 ? 2.814 -0.625 5.633 1 98.81 65 VAL B CA 1
ATOM 2159 C C . VAL B 1 65 ? 1.867 -1.627 6.289 1 98.81 65 VAL B C 1
ATOM 2161 O O . VAL B 1 65 ? 1.273 -2.467 5.609 1 98.81 65 VAL B O 1
ATOM 2164 N N . ALA B 1 66 ? 1.8 -1.572 7.555 1 98.5 66 ALA B N 1
ATOM 2165 C CA . ALA B 1 66 ? 0.836 -2.318 8.359 1 98.5 66 ALA B CA 1
ATOM 2166 C C . ALA B 1 66 ? 0.266 -1.448 9.477 1 98.5 66 ALA B C 1
ATOM 2168 O O . ALA B 1 66 ? 0.893 -0.471 9.891 1 98.5 66 ALA B O 1
ATOM 2169 N N . LEU B 1 67 ? -0.921 -1.734 9.82 1 97.12 67 LEU B N 1
ATOM 2170 C CA . LEU B 1 67 ? -1.561 -1.126 10.977 1 97.12 67 LEU B CA 1
ATOM 2171 C C . LEU B 1 67 ? -1.548 -2.08 12.172 1 97.12 67 LEU B C 1
ATOM 2173 O O . LEU B 1 67 ? -1.973 -3.232 12.055 1 97.12 67 LEU B O 1
ATOM 2177 N N . THR B 1 68 ? -1.051 -1.601 13.281 1 95.69 68 THR B N 1
ATOM 2178 C CA . THR B 1 68 ? -1.032 -2.42 14.484 1 95.69 68 THR B CA 1
ATOM 2179 C C . THR B 1 68 ? -2.416 -2.475 15.125 1 95.69 68 THR B C 1
ATOM 2181 O O . THR B 1 68 ? -3.33 -1.766 14.703 1 95.69 68 THR B O 1
ATOM 2184 N N . LYS B 1 69 ? -2.551 -3.309 16.172 1 92.38 69 LYS B N 1
ATOM 2185 C CA . LYS B 1 69 ? -3.812 -3.43 16.906 1 92.38 69 LYS B CA 1
ATOM 2186 C C . LYS B 1 69 ? -4.184 -2.117 17.594 1 92.38 69 LYS B C 1
ATOM 2188 O O . LYS B 1 69 ? -5.363 -1.836 17.812 1 92.38 69 LYS B O 1
ATOM 2193 N N . ASP B 1 70 ? -3.152 -1.315 17.906 1 91.94 70 ASP B N 1
ATOM 2194 C CA . ASP B 1 70 ? -3.381 -0.04 18.578 1 91.94 70 ASP B CA 1
ATOM 2195 C C . ASP B 1 70 ? -3.494 1.1 17.578 1 91.94 70 ASP B C 1
ATOM 2197 O O . ASP B 1 70 ? -3.355 2.271 17.938 1 91.94 70 ASP B O 1
ATOM 2201 N N . TYR B 1 71 ? -3.52 0.729 16.297 1 92.44 71 TYR B N 1
ATOM 2202 C CA . TYR B 1 71 ? -3.818 1.65 15.203 1 92.44 71 TYR B CA 1
ATOM 2203 C C . TYR B 1 71 ? -2.613 2.525 14.883 1 92.44 71 TYR B C 1
ATOM 2205 O O . TYR B 1 71 ? -2.762 3.631 14.359 1 92.44 71 TYR B O 1
ATOM 2213 N N . ALA B 1 72 ? -1.472 2.088 15.305 1 95.94 72 ALA B N 1
ATOM 2214 C CA . ALA B 1 72 ? -0.244 2.709 14.812 1 95.94 72 ALA B CA 1
ATOM 2215 C C . ALA B 1 72 ? 0.178 2.107 13.477 1 95.94 72 ALA B C 1
ATOM 2217 O O . ALA B 1 72 ? 0.034 0.901 13.258 1 95.94 72 ALA B O 1
ATOM 2218 N N . SER B 1 73 ? 0.693 2.988 12.617 1 97.75 73 SER B N 1
ATOM 2219 C CA . SER B 1 73 ? 1.196 2.477 11.352 1 97.75 73 SER B CA 1
ATOM 2220 C C . SER B 1 73 ? 2.701 2.23 11.406 1 97.75 73 SER B C 1
ATOM 2222 O O . SER B 1 73 ? 3.441 3.025 11.992 1 97.75 73 SER B O 1
ATOM 2224 N N . ILE B 1 74 ? 3.135 1.144 10.898 1 97.56 74 ILE B N 1
ATOM 2225 C CA . ILE B 1 74 ? 4.543 0.832 10.68 1 97.56 74 ILE B CA 1
ATOM 2226 C C . ILE B 1 74 ? 4.84 0.793 9.188 1 97.56 74 ILE B C 1
ATOM 2228 O O . ILE B 1 74 ? 4.293 -0.038 8.461 1 97.56 74 ILE B O 1
ATOM 2232 N N . ARG B 1 75 ? 5.672 1.693 8.773 1 97.62 75 ARG B N 1
ATOM 2233 C CA . ARG B 1 75 ? 6.082 1.746 7.371 1 97.62 75 ARG B CA 1
ATOM 2234 C C . ARG B 1 75 ? 7.539 1.324 7.215 1 97.62 75 ARG B C 1
ATOM 2236 O O . ARG B 1 75 ? 8.391 1.705 8.016 1 97.62 75 ARG B O 1
ATOM 2243 N N . LEU B 1 76 ? 7.781 0.537 6.223 1 97.38 76 LEU B N 1
ATOM 2244 C CA . LEU B 1 76 ? 9.125 0.111 5.859 1 97.38 76 LEU B CA 1
ATOM 2245 C C . LEU B 1 76 ? 9.391 0.326 4.371 1 97.38 76 LEU B C 1
ATOM 2247 O O . LEU B 1 76 ? 8.562 -0.051 3.535 1 97.38 76 LEU B O 1
ATOM 2251 N N . LYS B 1 77 ? 10.375 0.976 4.031 1 97.19 77 LYS B N 1
ATOM 2252 C CA . LYS B 1 77 ? 10.836 1.082 2.648 1 97.19 77 LYS B CA 1
ATOM 2253 C C . LYS B 1 77 ? 12.305 0.692 2.523 1 97.19 77 LYS B C 1
ATOM 2255 O O . LYS B 1 77 ? 13.094 0.918 3.443 1 97.19 77 LYS B O 1
ATOM 2260 N N . GLY B 1 78 ? 12.578 0.073 1.372 1 97.06 78 GLY B N 1
ATOM 2261 C CA . GLY B 1 78 ? 13.969 -0.328 1.229 1 97.06 78 GLY B CA 1
ATOM 2262 C C . GLY B 1 78 ? 14.242 -1.076 -0.061 1 97.06 78 GLY B C 1
ATOM 2263 O O . GLY B 1 78 ? 13.328 -1.318 -0.853 1 97.06 78 GLY B O 1
ATOM 2264 N N . LYS B 1 79 ? 15.5 -1.396 -0.241 1 97.62 79 LYS B N 1
ATOM 2265 C CA . LYS B 1 79 ? 15.953 -2.172 -1.392 1 97.62 79 LYS B CA 1
ATOM 2266 C C . LYS B 1 79 ? 15.594 -3.646 -1.234 1 97.62 79 LYS B C 1
ATOM 2268 O O . LYS B 1 79 ? 15.547 -4.164 -0.117 1 97.62 79 LYS B O 1
ATOM 2273 N N . VAL B 1 80 ? 15.359 -4.293 -2.326 1 98.31 80 VAL B N 1
ATOM 2274 C CA . VAL B 1 80 ? 14.984 -5.703 -2.322 1 98.31 80 VAL B CA 1
ATOM 2275 C C . VAL B 1 80 ? 15.93 -6.488 -3.232 1 98.31 80 VAL B C 1
ATOM 2277 O O . VAL B 1 80 ? 16.422 -5.961 -4.238 1 98.31 80 VAL B O 1
ATOM 2280 N N . LYS B 1 81 ? 16.188 -7.699 -2.912 1 98 81 LYS B N 1
ATOM 2281 C CA . LYS B 1 81 ? 16.953 -8.617 -3.742 1 98 81 LYS B CA 1
ATOM 2282 C C . LYS B 1 81 ? 16.453 -10.047 -3.592 1 98 81 LYS B C 1
ATOM 2284 O O . LYS B 1 81 ? 15.922 -10.422 -2.541 1 98 81 LYS B O 1
ATOM 2289 N N . LYS B 1 82 ? 16.641 -10.828 -4.629 1 97.88 82 LYS B N 1
ATOM 2290 C CA . LYS B 1 82 ? 16.438 -12.273 -4.52 1 97.88 82 LYS B CA 1
ATOM 2291 C C . LYS B 1 82 ? 17.469 -12.898 -3.588 1 97.88 82 LYS B C 1
ATOM 2293 O O . LYS B 1 82 ? 18.656 -12.562 -3.646 1 97.88 82 LYS B O 1
ATOM 2298 N N . VAL B 1 83 ? 16.984 -13.734 -2.775 1 97.38 83 VAL B N 1
ATOM 2299 C CA . VAL B 1 83 ? 17.938 -14.383 -1.895 1 97.38 83 VAL B CA 1
ATOM 2300 C C . VAL B 1 83 ? 18.766 -15.391 -2.689 1 97.38 83 VAL B C 1
ATOM 2302 O O . VAL B 1 83 ? 18.297 -15.953 -3.678 1 97.38 83 VAL B O 1
ATOM 2305 N N . SER B 1 84 ? 20.016 -15.648 -2.33 1 95.31 84 SER B N 1
ATOM 2306 C CA . SER B 1 84 ? 20.906 -16.531 -3.059 1 95.31 84 SER B CA 1
ATOM 2307 C C . SER B 1 84 ? 20.547 -18 -2.82 1 95.31 84 SER B C 1
ATOM 2309 O O . SER B 1 84 ? 20.578 -18.812 -3.75 1 95.31 84 SER B O 1
ATOM 2311 N N . ASN B 1 85 ? 20.188 -18.453 -1.67 1 95.75 85 ASN B N 1
ATOM 2312 C CA . ASN B 1 85 ? 19.875 -19.828 -1.313 1 95.75 85 ASN B CA 1
ATOM 2313 C C . ASN B 1 85 ? 18.375 -20.094 -1.379 1 95.75 85 ASN B C 1
ATOM 2315 O O . ASN B 1 85 ? 17.766 -20.484 -0.383 1 95.75 85 ASN B O 1
ATOM 2319 N N . GLN B 1 86 ? 17.844 -20.094 -2.586 1 98 86 GLN B N 1
ATOM 2320 C CA . GLN B 1 86 ? 16.406 -20.172 -2.809 1 98 86 GLN B CA 1
ATOM 2321 C C . GLN B 1 86 ? 15.82 -21.453 -2.234 1 98 86 GLN B C 1
ATOM 2323 O O . GLN B 1 86 ? 14.844 -21.422 -1.479 1 98 86 GLN B O 1
ATOM 2328 N N . LYS B 1 87 ? 16.406 -22.609 -2.588 1 97.12 87 LYS B N 1
ATOM 2329 C CA . LYS B 1 87 ? 15.875 -23.891 -2.168 1 97.12 87 LYS B CA 1
ATOM 2330 C C . LYS B 1 87 ? 15.812 -24 -0.646 1 97.12 87 LYS B C 1
ATOM 2332 O O . LYS B 1 87 ? 14.797 -24.422 -0.089 1 97.12 87 LYS B O 1
ATOM 2337 N N . GLU B 1 88 ? 16.859 -23.641 -0.009 1 97.56 88 GLU B N 1
ATOM 2338 C CA . GLU B 1 88 ? 16.922 -23.703 1.449 1 97.56 88 GLU B CA 1
ATOM 2339 C C . GLU B 1 88 ? 15.898 -22.766 2.08 1 97.56 88 GLU B C 1
ATOM 2341 O O . GLU B 1 88 ? 15.203 -23.141 3.027 1 97.56 88 GLU B O 1
ATOM 2346 N N . TRP B 1 89 ? 15.82 -21.562 1.605 1 97.75 89 TRP B N 1
ATOM 2347 C CA . TRP B 1 89 ? 14.883 -20.594 2.143 1 97.75 89 TRP B CA 1
ATOM 2348 C C . TRP B 1 89 ? 13.438 -21.047 1.921 1 97.75 89 TRP B C 1
ATOM 2350 O O . TRP B 1 89 ? 12.594 -20.891 2.807 1 97.75 89 TRP B O 1
ATOM 2360 N N . LEU B 1 90 ? 13.156 -21.516 0.714 1 98 90 LEU B N 1
ATOM 2361 C CA . LEU B 1 90 ? 11.805 -21.984 0.432 1 98 90 LEU B CA 1
ATOM 2362 C C . LEU B 1 90 ? 11.406 -23.109 1.396 1 98 90 LEU B C 1
ATOM 2364 O O . LEU B 1 90 ? 10.305 -23.094 1.946 1 98 90 LEU B O 1
ATOM 2368 N N . GLU B 1 91 ? 12.289 -24.047 1.572 1 97.69 91 GLU B N 1
ATOM 2369 C CA . GLU B 1 91 ? 12.023 -25.125 2.516 1 97.69 91 GLU B CA 1
ATOM 2370 C C . GLU B 1 91 ? 11.742 -24.578 3.914 1 97.69 91 GLU B C 1
ATOM 2372 O O . GLU B 1 91 ? 10.766 -24.969 4.555 1 97.69 91 GLU B O 1
ATOM 2377 N N . LYS B 1 92 ? 12.617 -23.75 4.391 1 97.94 92 LYS B N 1
ATOM 2378 C CA . LYS B 1 92 ? 12.453 -23.156 5.715 1 97.94 92 LYS B CA 1
ATOM 2379 C C . LYS B 1 92 ? 11.117 -22.422 5.836 1 97.94 92 LYS B C 1
ATOM 2381 O O . LYS B 1 92 ? 10.406 -22.594 6.828 1 97.94 92 LYS B O 1
ATOM 2386 N N . ILE B 1 93 ? 10.75 -21.594 4.848 1 97.88 93 ILE B N 1
ATOM 2387 C CA . ILE B 1 93 ? 9.531 -20.781 4.867 1 97.88 93 ILE B CA 1
ATOM 2388 C C . ILE B 1 93 ? 8.305 -21.703 4.891 1 97.88 93 ILE B C 1
ATOM 2390 O O . ILE B 1 93 ? 7.352 -21.453 5.625 1 97.88 93 ILE B O 1
ATOM 2394 N N . PHE B 1 94 ? 8.297 -22.797 4.113 1 98.12 94 PHE B N 1
ATOM 2395 C CA . PHE B 1 94 ? 7.152 -23.688 4.074 1 98.12 94 PHE B CA 1
ATOM 2396 C C . PHE B 1 94 ? 7.016 -24.453 5.391 1 98.12 94 PHE B C 1
ATOM 2398 O O . PHE B 1 94 ? 5.902 -24.75 5.824 1 98.12 94 PHE B O 1
ATOM 2405 N N . ILE B 1 95 ? 8.133 -24.766 6.055 1 97.94 95 ILE B N 1
ATOM 2406 C CA . ILE B 1 95 ? 8.102 -25.406 7.371 1 97.94 95 ILE B CA 1
ATOM 2407 C C . ILE B 1 95 ? 7.469 -24.453 8.383 1 97.94 95 ILE B C 1
ATOM 2409 O O . ILE B 1 95 ? 6.602 -24.859 9.164 1 97.94 95 ILE B O 1
ATOM 2413 N N . ASP B 1 96 ? 7.902 -23.156 8.375 1 97.31 96 ASP B N 1
ATOM 2414 C CA . ASP B 1 96 ? 7.473 -22.172 9.352 1 97.31 96 ASP B CA 1
ATOM 2415 C C . ASP B 1 96 ? 6.074 -21.656 9.031 1 97.31 96 ASP B C 1
ATOM 2417 O O . ASP B 1 96 ? 5.434 -21.016 9.867 1 97.31 96 ASP B O 1
ATOM 2421 N N . ASN B 1 97 ? 5.531 -21.859 7.789 1 97.25 97 ASN B N 1
ATOM 2422 C CA . ASN B 1 97 ? 4.223 -21.422 7.32 1 97.25 97 ASN B CA 1
ATOM 2423 C C . ASN B 1 97 ? 3.479 -22.547 6.602 1 97.25 97 ASN B C 1
ATOM 2425 O O . ASN B 1 97 ? 3.23 -22.453 5.398 1 97.25 97 ASN B O 1
ATOM 2429 N N . PRO B 1 98 ? 2.982 -23.484 7.27 1 96.12 98 PRO B N 1
ATOM 2430 C CA . PRO B 1 98 ? 2.449 -24.703 6.648 1 96.12 98 PRO B CA 1
ATOM 2431 C C . PRO B 1 98 ? 1.219 -24.438 5.785 1 96.12 98 PRO B C 1
ATOM 2433 O O . PRO B 1 98 ? 0.932 -25.203 4.855 1 96.12 98 PRO B O 1
ATOM 2436 N N . SER B 1 99 ? 0.478 -23.359 6.008 1 94.12 99 SER B N 1
ATOM 2437 C CA . SER B 1 99 ? -0.701 -23.031 5.211 1 94.12 99 SER B CA 1
ATOM 2438 C C . SER B 1 99 ? -0.333 -22.781 3.754 1 94.12 99 SER B C 1
ATOM 2440 O O . SER B 1 99 ? -1.189 -22.844 2.871 1 94.12 99 SER B O 1
ATOM 2442 N N . MET B 1 100 ? 0.87 -22.5 3.512 1 95.5 100 MET B N 1
ATOM 2443 C CA . MET B 1 100 ? 1.335 -22.266 2.146 1 95.5 100 MET B CA 1
ATOM 2444 C C . MET B 1 100 ? 1.156 -23.516 1.293 1 95.5 100 MET B C 1
ATOM 2446 O O . MET B 1 100 ? 0.984 -23.422 0.076 1 95.5 100 MET B O 1
ATOM 2450 N N . ASN B 1 101 ? 1.153 -24.672 1.916 1 95.31 101 ASN B N 1
ATOM 2451 C CA . ASN B 1 101 ? 0.979 -25.922 1.188 1 95.31 101 ASN B CA 1
ATOM 2452 C C . ASN B 1 101 ? -0.418 -26.016 0.583 1 95.31 101 ASN B C 1
ATOM 2454 O O . ASN B 1 101 ? -0.63 -26.766 -0.372 1 95.31 101 ASN B O 1
ATOM 2458 N N . GLU B 1 102 ? -1.328 -25.281 1.145 1 93.94 102 GLU B N 1
ATOM 2459 C CA . GLU B 1 102 ? -2.684 -25.281 0.605 1 93.94 102 GLU B CA 1
ATOM 2460 C C . GLU B 1 102 ? -2.77 -24.484 -0.688 1 93.94 102 GLU B C 1
ATOM 2462 O O . GLU B 1 102 ? -3.543 -24.812 -1.587 1 93.94 102 GLU B O 1
ATOM 2467 N N . VAL B 1 103 ? -1.992 -23.469 -0.771 1 94.75 103 VAL B N 1
ATOM 2468 C CA . VAL B 1 103 ? -2.014 -22.578 -1.928 1 94.75 103 VAL B CA 1
ATOM 2469 C C . VAL B 1 103 ? -1.113 -23.141 -3.027 1 94.75 103 VAL B C 1
ATOM 2471 O O . VAL B 1 103 ? -1.477 -23.109 -4.207 1 94.75 103 VAL B O 1
ATOM 2474 N N . TYR B 1 104 ? -0.037 -23.609 -2.627 1 96.62 104 TYR B N 1
ATOM 2475 C CA . TYR B 1 104 ? 0.942 -24.219 -3.525 1 96.62 104 TYR B CA 1
ATOM 2476 C C . TYR B 1 104 ? 1.316 -25.625 -3.064 1 96.62 104 TYR B C 1
ATOM 2478 O O . TYR B 1 104 ? 2.402 -25.828 -2.521 1 96.62 104 TYR B O 1
ATOM 2486 N N . PRO B 1 105 ? 0.54 -26.578 -3.42 1 95.44 105 PRO B N 1
ATOM 2487 C CA . PRO B 1 105 ? 0.812 -27.953 -2.973 1 95.44 105 PRO B CA 1
ATOM 2488 C C . PRO B 1 105 ? 1.936 -28.609 -3.764 1 95.44 105 PRO B C 1
ATOM 2490 O O . PRO B 1 105 ? 2.131 -28.312 -4.941 1 95.44 105 PRO B O 1
ATOM 2493 N N . GLY B 1 106 ? 2.594 -29.484 -3.119 1 94.44 106 GLY B N 1
ATOM 2494 C CA . GLY B 1 106 ? 3.619 -30.297 -3.758 1 94.44 106 GLY B CA 1
ATOM 2495 C C . GLY B 1 106 ? 4.711 -29.469 -4.406 1 94.44 106 GLY B C 1
ATOM 24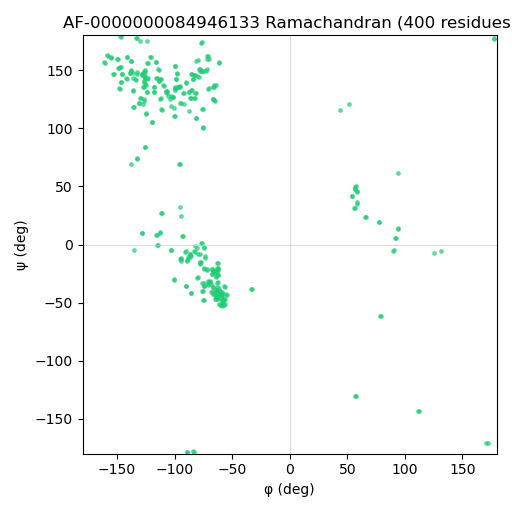96 O O . GLY B 1 106 ? 5.266 -28.562 -3.783 1 94.44 106 GLY B O 1
ATOM 2497 N N . ASP B 1 107 ? 5 -29.812 -5.68 1 95.81 107 ASP B N 1
ATOM 2498 C CA . ASP B 1 107 ? 6.133 -29.203 -6.363 1 95.81 107 ASP B CA 1
ATOM 2499 C C . ASP B 1 107 ? 5.758 -27.844 -6.945 1 95.81 107 ASP B C 1
ATOM 2501 O O . ASP B 1 107 ? 6.621 -27.109 -7.422 1 95.81 107 ASP B O 1
ATOM 2505 N N . SER B 1 108 ? 4.492 -27.516 -6.84 1 96.69 108 SER B N 1
ATOM 2506 C CA . SER B 1 108 ? 4.078 -26.219 -7.379 1 96.69 108 SER B CA 1
ATOM 2507 C C . SER B 1 108 ? 4.77 -25.078 -6.648 1 96.69 108 SER B C 1
ATOM 2509 O O . SER B 1 108 ? 4.914 -23.984 -7.203 1 96.69 108 SER B O 1
ATOM 2511 N N . ARG B 1 109 ? 5.262 -25.281 -5.438 1 97.12 109 ARG B N 1
ATOM 2512 C CA . ARG B 1 109 ? 5.957 -24.266 -4.664 1 97.12 109 ARG B CA 1
ATOM 2513 C C . ARG B 1 109 ? 7.246 -23.828 -5.359 1 97.12 109 ARG B C 1
ATOM 2515 O O . ARG B 1 109 ? 7.781 -22.75 -5.074 1 97.12 109 ARG B O 1
ATOM 2522 N N . ASN B 1 110 ? 7.684 -24.625 -6.328 1 96.81 110 ASN B N 1
ATOM 2523 C CA . ASN B 1 110 ? 8.953 -24.344 -6.988 1 96.81 110 ASN B CA 1
ATOM 2524 C C . ASN B 1 110 ? 8.836 -23.141 -7.93 1 96.81 110 ASN B C 1
ATOM 2526 O O . ASN B 1 110 ? 9.852 -22.625 -8.406 1 96.81 110 ASN B O 1
ATOM 2530 N N . ILE B 1 111 ? 7.637 -22.703 -8.188 1 98.19 111 ILE B N 1
ATOM 2531 C CA . ILE B 1 111 ? 7.422 -21.516 -9.016 1 98.19 111 ILE B CA 1
ATOM 2532 C C . ILE B 1 111 ? 7.711 -20.25 -8.203 1 98.19 111 ILE B C 1
ATOM 2534 O O . ILE B 1 111 ? 7.844 -19.172 -8.766 1 98.19 111 ILE B O 1
ATOM 2538 N N . LEU B 1 112 ? 7.781 -20.438 -6.906 1 98.69 112 LEU B N 1
ATOM 2539 C CA . LEU B 1 112 ? 7.973 -19.297 -6 1 98.69 112 LEU B CA 1
ATOM 2540 C C . LEU B 1 112 ? 9.453 -18.969 -5.859 1 98.69 112 LEU B C 1
ATOM 2542 O O . LEU B 1 112 ? 10.305 -19.844 -5.918 1 98.69 112 LEU B O 1
ATOM 2546 N N . GLU B 1 113 ? 9.719 -17.719 -5.703 1 98.75 113 GLU B N 1
ATOM 2547 C CA . GLU B 1 113 ? 11.055 -17.25 -5.344 1 98.75 113 GLU B CA 1
ATOM 2548 C C . GLU B 1 113 ? 11.008 -16.328 -4.137 1 98.75 113 GLU B C 1
ATOM 2550 O O . GLU B 1 113 ? 10.086 -15.523 -3.996 1 98.75 113 GLU B O 1
ATOM 2555 N N . VAL B 1 114 ? 12.07 -16.406 -3.352 1 98.81 114 VAL B N 1
ATOM 2556 C CA . VAL B 1 114 ? 12.148 -15.688 -2.086 1 98.81 114 VAL B CA 1
ATOM 2557 C C . VAL B 1 114 ? 12.969 -14.406 -2.266 1 98.81 114 VAL B C 1
ATOM 2559 O O . VAL B 1 114 ? 14.008 -14.414 -2.922 1 98.81 114 VAL B O 1
ATOM 2562 N N . PHE B 1 115 ? 12.484 -13.336 -1.737 1 98.81 115 PHE B N 1
ATOM 2563 C CA . PHE B 1 115 ? 13.141 -12.031 -1.728 1 98.81 115 PHE B CA 1
ATOM 2564 C C . PHE B 1 115 ? 13.367 -11.547 -0.299 1 98.81 115 PHE B C 1
ATOM 2566 O O . PHE B 1 115 ? 12.734 -12.047 0.636 1 98.81 115 PHE B O 1
ATOM 2573 N N . CYS B 1 116 ? 14.234 -10.609 -0.079 1 97.81 116 CYS B N 1
ATOM 2574 C CA . CYS B 1 116 ? 14.398 -9.945 1.212 1 97.81 116 CYS B CA 1
ATOM 2575 C C . CYS B 1 116 ? 14.539 -8.438 1.041 1 97.81 116 CYS B C 1
ATOM 2577 O O . CYS B 1 116 ? 15.055 -7.973 0.025 1 97.81 116 CYS B O 1
ATOM 2579 N N . ILE B 1 117 ? 14.062 -7.691 1.819 1 97.75 117 ILE B N 1
ATOM 2580 C CA . ILE B 1 117 ? 14.297 -6.258 1.957 1 97.75 117 ILE B CA 1
ATOM 2581 C C . ILE B 1 117 ? 15.5 -6.016 2.869 1 97.75 117 ILE B C 1
ATOM 2583 O O . ILE B 1 117 ? 15.5 -6.434 4.031 1 97.75 117 ILE B O 1
ATOM 2587 N N . PHE B 1 118 ? 16.547 -5.41 2.107 1 92.38 118 PHE B N 1
ATOM 2588 C CA . PHE B 1 118 ? 17.797 -5.168 2.826 1 92.38 118 PHE B CA 1
ATOM 2589 C C . PHE B 1 118 ? 18.234 -3.719 2.666 1 92.38 118 PHE B C 1
ATOM 2591 O O . PHE B 1 118 ? 17.891 -3.061 1.687 1 92.38 118 PHE B O 1
ATOM 2598 N N . ASP B 1 119 ? 18.422 -2.871 3.502 1 91.69 119 ASP B N 1
ATOM 2599 C CA . ASP B 1 119 ? 18.828 -1.472 3.463 1 91.69 119 ASP B CA 1
ATOM 2600 C C . ASP B 1 119 ? 17.625 -0.542 3.447 1 91.69 119 ASP B C 1
ATOM 2602 O O . ASP B 1 119 ? 17.422 0.221 2.498 1 91.69 119 ASP B O 1
ATOM 2606 N N . GLY B 1 120 ? 16.891 -0.638 4.461 1 93.06 120 GLY B N 1
ATOM 2607 C CA . GLY B 1 120 ? 15.625 0.084 4.477 1 93.06 120 GLY B CA 1
ATOM 2608 C C . GLY B 1 120 ? 15.492 1.022 5.66 1 93.06 120 GLY B C 1
ATOM 2609 O O . GLY B 1 120 ? 16.422 1.186 6.441 1 93.06 120 GLY B O 1
ATOM 2610 N N . GLU B 1 121 ? 14.422 1.732 5.629 1 92.81 121 GLU B N 1
ATOM 2611 C CA . GLU B 1 121 ? 14.016 2.643 6.691 1 92.81 121 GLU B CA 1
ATOM 2612 C C . GLU B 1 121 ? 12.617 2.295 7.203 1 92.81 121 GLU B C 1
ATOM 2614 O O . GLU B 1 121 ? 11.734 1.946 6.422 1 92.81 121 GLU B O 1
ATOM 2619 N N . ILE B 1 122 ? 12.516 2.469 8.539 1 94.5 122 ILE B N 1
ATOM 2620 C CA . ILE B 1 122 ? 11.227 2.195 9.164 1 94.5 122 ILE B CA 1
ATOM 2621 C C . ILE B 1 122 ? 10.68 3.467 9.812 1 94.5 122 ILE B C 1
ATOM 2623 O O . ILE B 1 122 ? 11.438 4.238 10.406 1 94.5 122 ILE B O 1
ATOM 2627 N N . GLU B 1 123 ? 9.445 3.732 9.617 1 94.56 123 GLU B N 1
ATOM 2628 C CA . GLU B 1 123 ? 8.75 4.824 10.281 1 94.56 123 GLU B CA 1
ATOM 2629 C C . GLU B 1 123 ? 7.527 4.316 11.039 1 94.56 123 GLU B C 1
ATOM 2631 O O . GLU B 1 123 ? 6.754 3.512 10.516 1 94.56 123 GLU B O 1
ATOM 2636 N N . ILE B 1 124 ? 7.469 4.762 12.273 1 95.25 124 ILE B N 1
ATOM 2637 C CA . ILE B 1 124 ? 6.281 4.5 13.078 1 95.25 124 ILE B CA 1
ATOM 2638 C C . ILE B 1 124 ? 5.473 5.785 13.234 1 95.25 124 ILE B C 1
ATOM 2640 O O . ILE B 1 124 ? 6.031 6.844 13.539 1 95.25 124 ILE B O 1
ATOM 2644 N N . PHE B 1 125 ? 4.234 5.727 13.016 1 96 125 PHE B N 1
ATOM 2645 C CA . PHE B 1 125 ? 3.338 6.867 13.125 1 96 125 PHE B CA 1
ATOM 2646 C C . PHE B 1 125 ? 2.061 6.48 13.859 1 96 125 PHE B C 1
ATOM 2648 O O . PHE B 1 125 ? 1.317 5.609 13.414 1 96 125 PHE B O 1
ATOM 2655 N N . ASP B 1 126 ? 1.813 7.102 14.984 1 95.56 126 ASP B N 1
ATOM 2656 C CA . ASP B 1 126 ? 0.652 6.816 15.82 1 95.56 126 ASP B CA 1
ATOM 2657 C C . ASP B 1 126 ? -0.229 8.055 15.977 1 95.56 126 ASP B C 1
ATOM 2659 O O . ASP B 1 126 ? 0.064 8.93 16.797 1 95.56 126 ASP B O 1
ATOM 2663 N N . LEU B 1 127 ? -1.298 8.07 15.336 1 93.19 127 LEU B N 1
ATOM 2664 C CA . LEU B 1 127 ? -2.227 9.195 15.336 1 93.19 127 LEU B CA 1
ATOM 2665 C C . LEU B 1 127 ? -3.242 9.062 16.469 1 93.19 127 LEU B C 1
ATOM 2667 O O . LEU B 1 127 ? -3.969 10.008 16.766 1 93.19 127 LEU B O 1
ATOM 2671 N N . SER B 1 128 ? -3.32 7.941 17.047 1 90.19 128 SER B N 1
ATOM 2672 C CA . SER B 1 128 ? -4.328 7.691 18.078 1 90.19 128 SER B CA 1
ATOM 2673 C C . SER B 1 128 ? -3.908 8.281 19.406 1 90.19 128 SER B C 1
ATOM 2675 O O . SER B 1 128 ? -4.719 8.367 20.344 1 90.19 128 SER B O 1
ATOM 2677 N N . LYS B 1 129 ? -2.746 8.734 19.484 1 88.12 129 LYS B N 1
ATOM 2678 C CA . LYS B 1 129 ? -2.232 9.352 20.703 1 88.12 129 LYS B CA 1
ATOM 2679 C C . LYS B 1 129 ? -2.283 10.875 20.609 1 88.12 129 LYS B C 1
ATOM 2681 O O . LYS B 1 129 ? -2.225 11.438 19.516 1 88.12 129 LYS B O 1
ATOM 2686 N N . VAL B 1 130 ? -2.379 11.508 21.766 1 86 130 VAL B N 1
ATOM 2687 C CA . VAL B 1 130 ? -2.297 12.961 21.875 1 86 130 VAL B CA 1
ATOM 2688 C C . VAL B 1 130 ? -1.203 13.352 22.875 1 86 130 VAL B C 1
ATOM 2690 O O . VAL B 1 130 ? -1.311 13.062 24.062 1 86 130 VAL B O 1
ATOM 2693 N N . PRO B 1 131 ? -0.1 13.961 22.406 1 90 131 PRO B N 1
ATOM 2694 C CA . PRO B 1 131 ? 0.169 14.281 21 1 90 131 PRO B CA 1
ATOM 2695 C C . PRO B 1 131 ? 0.49 13.047 20.156 1 90 131 PRO B C 1
ATOM 2697 O O . PRO B 1 131 ? 0.833 11.992 20.719 1 90 131 PRO B O 1
ATOM 2700 N N . ILE B 1 132 ? 0.371 13.273 18.938 1 93.19 132 ILE B N 1
ATOM 2701 C CA . ILE B 1 132 ? 0.708 12.18 18.031 1 93.19 132 ILE B CA 1
ATOM 2702 C C . ILE B 1 132 ? 2.18 11.805 18.203 1 93.19 132 ILE B C 1
ATOM 2704 O O . ILE B 1 132 ? 2.98 12.609 18.672 1 93.19 132 ILE B O 1
ATOM 2708 N N . GLU B 1 133 ? 2.51 10.602 17.828 1 94.06 133 GLU B N 1
ATOM 2709 C CA . GLU B 1 133 ? 3.887 10.125 17.938 1 94.06 133 GLU B CA 1
ATOM 2710 C C . GLU B 1 133 ? 4.395 9.602 16.594 1 94.06 133 GLU B C 1
ATOM 2712 O O . GLU B 1 133 ? 3.662 8.922 15.867 1 94.06 133 GLU B O 1
ATOM 2717 N N . ARG B 1 134 ? 5.598 9.961 16.328 1 93.38 134 ARG B N 1
ATOM 2718 C CA . ARG B 1 134 ? 6.281 9.492 15.133 1 93.38 134 ARG B CA 1
ATOM 2719 C C . ARG B 1 134 ? 7.758 9.227 15.414 1 93.38 134 ARG B C 1
ATOM 2721 O O . ARG B 1 134 ? 8.391 9.945 16.188 1 93.38 134 ARG B O 1
ATOM 2728 N N . SER B 1 135 ? 8.297 8.227 14.812 1 91.44 135 SER B N 1
ATOM 2729 C CA . SER B 1 135 ? 9.711 7.883 14.914 1 91.44 135 SER B CA 1
ATOM 2730 C C . SER B 1 135 ? 10.211 7.219 13.633 1 91.44 135 SER B C 1
ATOM 2732 O O . SER B 1 135 ? 9.438 6.602 12.906 1 91.44 135 SER B O 1
ATOM 2734 N N . GLN B 1 136 ? 11.453 7.395 13.414 1 90.62 136 GLN B N 1
ATOM 2735 C CA . GLN B 1 136 ? 12.094 6.82 12.234 1 90.62 136 GLN B CA 1
ATOM 2736 C C . GLN B 1 136 ? 13.422 6.16 12.602 1 90.62 136 GLN B C 1
ATOM 2738 O O . GLN B 1 136 ? 14.164 6.672 13.438 1 90.62 136 GLN B O 1
ATOM 2743 N N . TYR B 1 137 ? 13.617 5.07 11.93 1 88.75 137 TYR B N 1
ATOM 2744 C CA . TYR B 1 137 ? 14.852 4.324 12.156 1 88.75 137 TYR B CA 1
ATOM 2745 C C . TYR B 1 137 ? 15.43 3.803 10.844 1 88.75 137 TYR B C 1
ATOM 2747 O O . TYR B 1 137 ? 14.688 3.516 9.906 1 88.75 137 TYR B O 1
ATOM 2755 N N . ASP B 1 138 ? 16.734 3.734 10.805 1 88.81 138 ASP B N 1
ATOM 2756 C CA . ASP B 1 138 ? 17.438 3.127 9.68 1 88.81 138 ASP B CA 1
ATOM 2757 C C . ASP B 1 138 ? 17.812 1.676 9.984 1 88.81 138 ASP B C 1
ATOM 2759 O O . ASP B 1 138 ? 18.25 1.358 11.094 1 88.81 138 ASP B O 1
ATOM 2763 N N . LEU B 1 139 ? 17.562 0.829 8.977 1 85.25 139 LEU B N 1
ATOM 2764 C CA . LEU B 1 139 ? 17.891 -0.578 9.18 1 85.25 139 LEU B CA 1
ATOM 2765 C C . LEU B 1 139 ? 19.406 -0.773 9.258 1 85.25 139 LEU B C 1
ATOM 2767 O O . LEU B 1 139 ? 19.875 -1.724 9.891 1 85.25 139 LEU B O 1
ATOM 2771 N N . CYS B 1 140 ? 20.312 -0.137 8.469 1 75.69 140 CYS B N 1
ATOM 2772 C CA . CYS B 1 140 ? 21.75 -0.323 8.391 1 75.69 140 CYS B CA 1
ATOM 2773 C C . CYS B 1 140 ? 22.484 0.667 9.297 1 75.69 140 CYS B C 1
ATOM 2775 O O . CYS B 1 140 ? 23.703 0.599 9.445 1 75.69 140 CYS B O 1
ATOM 2777 N N . ASP B 1 141 ? 22.094 1.164 10.195 1 63.88 141 ASP B N 1
ATOM 2778 C CA . ASP B 1 141 ? 22.703 2.102 11.125 1 63.88 141 ASP B CA 1
ATOM 2779 C C . ASP B 1 141 ? 23.344 3.281 10.383 1 63.88 141 ASP B C 1
ATOM 2781 O O . ASP B 1 141 ? 23.812 3.131 9.25 1 63.88 141 ASP B O 1
ATOM 2785 N N . ASN B 1 142 ? 23 4.629 10.562 1 57.03 142 ASN B N 1
ATOM 2786 C CA . ASN B 1 142 ? 23.766 5.82 10.219 1 57.03 142 ASN B CA 1
ATOM 2787 C C . ASN B 1 142 ? 22.969 6.77 9.336 1 57.03 142 ASN B C 1
ATOM 2789 O O . ASN B 1 142 ? 23.531 7.668 8.711 1 57.03 142 ASN B O 1
ATOM 2793 N N . ARG B 1 143 ? 21.922 6.355 8.953 1 61.75 143 ARG B N 1
ATOM 2794 C CA . ARG B 1 143 ? 21.312 7.395 8.133 1 61.75 143 ARG B CA 1
ATOM 2795 C C . ARG B 1 143 ? 20.188 8.094 8.891 1 61.75 143 ARG B C 1
ATOM 2797 O O . ARG B 1 143 ? 19.5 7.469 9.703 1 61.75 143 ARG B O 1
ATOM 2804 N N . ILE B 1 144 ? 20.344 9.406 8.953 1 58.53 144 ILE B N 1
ATOM 2805 C CA . ILE B 1 144 ? 19.219 10.188 9.484 1 58.53 144 ILE B CA 1
ATOM 2806 C C . ILE B 1 144 ? 18.312 10.633 8.336 1 58.53 144 ILE B C 1
ATOM 2808 O O . ILE B 1 144 ? 18.797 11.141 7.32 1 58.53 144 ILE B O 1
ATOM 2812 N N . PHE B 1 145 ? 17.141 10.234 8.445 1 66.62 145 PHE B N 1
ATOM 2813 C CA . PHE B 1 145 ? 16.188 10.75 7.461 1 66.62 145 PHE B CA 1
ATOM 2814 C C . PHE B 1 145 ? 15.359 11.883 8.055 1 66.62 145 PHE B C 1
ATOM 2816 O O . PHE B 1 145 ? 14.898 11.789 9.195 1 66.62 145 PHE B O 1
ATOM 2823 N N . ASN B 1 146 ? 15.617 13.016 7.359 1 66.81 146 ASN B N 1
ATOM 2824 C CA . ASN B 1 146 ? 14.828 14.156 7.82 1 66.81 146 ASN B CA 1
ATOM 2825 C C . ASN B 1 146 ? 13.617 14.398 6.926 1 66.81 146 ASN B C 1
ATOM 2827 O O . ASN B 1 146 ? 13.75 14.508 5.707 1 66.81 146 ASN B O 1
ATOM 2831 N N . LYS B 1 147 ? 12.516 14.141 7.453 1 81.44 147 LYS B N 1
ATOM 2832 C CA . LYS B 1 147 ? 11.258 14.539 6.824 1 81.44 147 LYS B CA 1
ATOM 2833 C C . LYS B 1 147 ? 10.531 15.586 7.664 1 81.44 147 LYS B C 1
ATOM 2835 O O . LYS B 1 147 ? 10.805 15.727 8.859 1 81.44 147 LYS B O 1
ATOM 2840 N N . GLY B 1 148 ? 9.836 16.359 6.926 1 90.56 148 GLY B N 1
ATOM 2841 C CA . GLY B 1 148 ? 9.031 17.328 7.652 1 90.56 148 GLY B CA 1
ATOM 2842 C C . GLY B 1 148 ? 9.508 18.766 7.457 1 90.56 148 GLY B C 1
ATOM 2843 O O . GLY B 1 148 ? 9.836 19.156 6.34 1 90.56 148 GLY B O 1
ATOM 2844 N N . TYR B 1 149 ? 9.414 19.547 8.547 1 9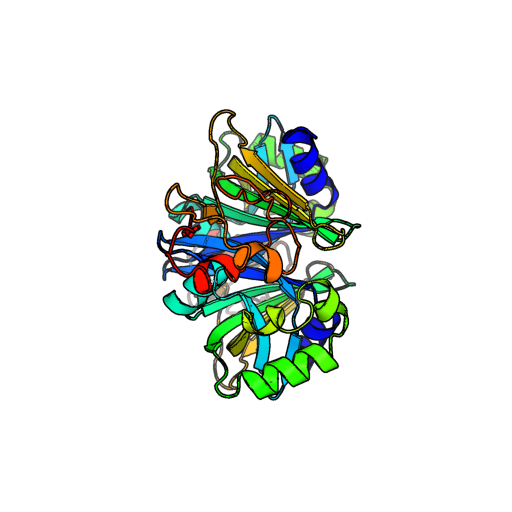5.75 149 TYR B N 1
ATOM 2845 C CA . TYR B 1 149 ? 9.695 20.984 8.477 1 95.75 149 TYR B CA 1
ATOM 2846 C C . TYR B 1 149 ? 10.711 21.391 9.531 1 95.75 149 TYR B C 1
ATOM 2848 O O . TYR B 1 149 ? 10.758 20.812 10.617 1 95.75 149 TYR B O 1
ATOM 2856 N N . LEU B 1 150 ? 11.477 22.328 9.148 1 95.62 150 LEU B N 1
ATOM 2857 C CA . LEU B 1 150 ? 12.461 22.938 10.039 1 95.62 150 LEU B CA 1
ATOM 2858 C C . LEU B 1 150 ? 12.305 24.453 10.078 1 95.62 150 LEU B C 1
ATOM 2860 O O . LEU B 1 150 ? 11.906 25.062 9.086 1 95.62 150 LEU B O 1
ATOM 2864 N N . ILE B 1 151 ? 12.648 24.984 11.25 1 96.69 151 ILE B N 1
ATOM 2865 C CA . ILE B 1 151 ? 12.609 26.438 11.383 1 96.69 151 ILE B CA 1
ATOM 2866 C C . ILE B 1 151 ? 14.023 27.016 11.289 1 96.69 151 ILE B C 1
ATOM 2868 O O . ILE B 1 151 ? 14.906 26.609 12.047 1 96.69 151 ILE B O 1
ATOM 2872 N N . SER B 1 152 ? 14.219 27.938 10.453 1 96.31 152 SER B N 1
ATOM 2873 C CA . SER B 1 152 ? 15.539 28.516 10.195 1 96.31 152 SER B CA 1
ATOM 2874 C C . SER B 1 152 ? 15.82 29.688 11.117 1 96.31 152 SER B C 1
ATOM 2876 O O . SER B 1 152 ? 14.992 30.047 11.953 1 96.31 152 SER B O 1
ATOM 2878 N N . ASN B 1 153 ? 17 30.266 10.883 1 95.94 153 ASN B N 1
ATOM 2879 C CA . ASN B 1 153 ? 17.422 31.406 11.703 1 95.94 153 ASN B CA 1
ATOM 2880 C C . ASN B 1 153 ? 16.703 32.688 11.305 1 95.94 153 ASN B C 1
ATOM 2882 O O . ASN B 1 153 ? 16.859 33.719 11.969 1 95.94 153 ASN B O 1
ATOM 2886 N N . ARG B 1 154 ? 15.867 32.625 10.406 1 97.06 154 ARG B N 1
ATOM 2887 C CA . ARG B 1 154 ? 15.07 33.781 9.992 1 97.06 154 ARG B CA 1
ATOM 2888 C C . ARG B 1 154 ? 13.875 33.969 10.922 1 97.06 154 ARG B C 1
ATOM 2890 O O . ARG B 1 154 ? 13.156 34.969 10.805 1 97.06 154 ARG B O 1
ATOM 2897 N N . CYS B 1 155 ? 13.789 33.094 11.844 1 97.69 155 CYS B N 1
ATOM 2898 C CA . CYS B 1 155 ? 12.656 33.156 12.766 1 97.69 155 CYS B CA 1
ATOM 2899 C C . CYS B 1 155 ? 12.711 34.406 13.609 1 97.69 155 CYS B C 1
ATOM 2901 O O . CYS B 1 155 ? 13.758 34.75 14.156 1 97.69 155 CYS B O 1
ATOM 2903 N N . ILE B 1 156 ? 11.461 35.062 13.773 1 97.81 156 ILE B N 1
ATOM 2904 C CA . ILE B 1 156 ? 11.406 36.281 14.562 1 97.81 156 ILE B CA 1
ATOM 2905 C C . ILE B 1 156 ? 10.602 36.031 15.836 1 97.81 156 ILE B C 1
ATOM 2907 O O . ILE B 1 156 ? 10.156 37 16.484 1 97.81 156 ILE B O 1
ATOM 2911 N N . ALA B 1 157 ? 10.312 34.781 16.078 1 97.19 157 ALA B N 1
ATOM 2912 C CA . ALA B 1 157 ? 9.664 34.344 17.328 1 97.19 157 ALA B CA 1
ATOM 2913 C C . ALA B 1 157 ? 8.336 35.062 17.516 1 97.19 157 ALA B C 1
ATOM 2915 O O . ALA B 1 157 ? 8.07 35.594 18.609 1 97.19 157 ALA B O 1
ATOM 2916 N N . CYS B 1 158 ? 7.461 35.094 16.547 1 97.31 158 CYS B N 1
ATOM 2917 C CA . CYS B 1 158 ? 6.246 35.906 16.562 1 97.31 158 CYS B CA 1
ATOM 2918 C C . CYS B 1 158 ? 5.062 35.094 17.078 1 97.31 158 CYS B C 1
ATOM 2920 O O . CYS B 1 158 ? 3.949 35.625 17.188 1 97.31 158 CYS B O 1
ATOM 2922 N N . ASP B 1 159 ? 5.094 33.781 17.188 1 97.25 159 ASP B N 1
ATOM 2923 C CA . ASP B 1 159 ? 4.117 32.875 17.797 1 97.25 159 ASP B CA 1
ATOM 2924 C C . ASP B 1 159 ? 3.086 32.406 16.781 1 97.25 159 ASP B C 1
ATOM 2926 O O . ASP B 1 159 ? 2.248 31.562 17.078 1 97.25 159 ASP B O 1
ATOM 2930 N N . ARG B 1 160 ? 3.121 32.875 15.633 1 97.19 160 ARG B N 1
ATOM 2931 C CA . ARG B 1 160 ? 2.09 32.531 14.656 1 97.19 160 ARG B CA 1
ATOM 2932 C C . ARG B 1 160 ? 2.043 31.031 14.414 1 97.19 160 ARG B C 1
ATOM 2934 O O . ARG B 1 160 ? 0.979 30.422 14.492 1 97.19 160 ARG B O 1
ATOM 2941 N N . CYS B 1 161 ? 3.184 30.5 14.094 1 97.88 161 CYS B N 1
ATOM 2942 C CA . CYS B 1 161 ? 3.236 29.078 13.797 1 97.88 161 CYS B CA 1
ATOM 2943 C C . CYS B 1 161 ? 2.777 28.25 15 1 97.88 161 CYS B C 1
ATOM 2945 O O . CYS B 1 161 ? 2.066 27.266 14.844 1 97.88 161 CYS B O 1
ATOM 2947 N N . LYS B 1 162 ? 3.197 28.609 16.172 1 97.62 162 LYS B N 1
ATOM 2948 C CA . LYS B 1 162 ? 2.805 27.938 17.391 1 97.62 162 LYS B CA 1
ATOM 2949 C C . LYS B 1 162 ? 1.292 27.969 17.594 1 97.62 162 LYS B C 1
ATOM 2951 O O . LYS B 1 162 ? 0.675 26.969 17.922 1 97.62 162 LYS B O 1
ATOM 2956 N N . ARG B 1 163 ? 0.678 29.078 17.297 1 96.56 163 ARG B N 1
ATOM 2957 C CA . ARG B 1 163 ? -0.75 29.281 17.516 1 96.56 163 ARG B CA 1
ATOM 2958 C C . ARG B 1 163 ? -1.577 28.453 16.547 1 96.56 163 ARG B C 1
ATOM 2960 O O . ARG B 1 163 ? -2.65 27.953 16.891 1 96.56 163 ARG B O 1
ATOM 2967 N N . GLU B 1 164 ? -1.031 28.281 15.43 1 96.06 164 GLU B N 1
ATOM 2968 C CA . GLU B 1 164 ? -1.831 27.672 14.375 1 96.06 164 GLU B CA 1
ATOM 2969 C C . GLU B 1 164 ? -1.594 26.156 14.312 1 96.06 164 GLU B C 1
ATOM 2971 O O . GLU B 1 164 ? -2.336 25.438 13.648 1 96.06 164 GLU B O 1
ATOM 2976 N N . CYS B 1 165 ? -0.577 25.688 14.984 1 97.31 165 CYS B N 1
ATOM 2977 C CA . CYS B 1 165 ? -0.211 24.281 14.898 1 97.31 165 CYS B CA 1
ATOM 2978 C C . CYS B 1 165 ? -1.304 23.391 15.484 1 97.31 165 CYS B C 1
ATOM 2980 O O . CYS B 1 165 ? -1.611 23.5 16.672 1 97.31 165 CYS B O 1
ATOM 2982 N N . PRO B 1 166 ? -1.813 22.422 14.664 1 96.31 166 PRO B N 1
ATOM 2983 C CA . PRO B 1 166 ? -2.904 21.578 15.164 1 96.31 166 PRO B CA 1
ATOM 2984 C C . PRO B 1 166 ? -2.465 20.656 16.281 1 96.31 166 PRO B C 1
ATOM 2986 O O . PRO B 1 166 ? -3.287 20.234 17.109 1 96.31 166 PRO B O 1
ATOM 2989 N N . GLN B 1 167 ? -1.232 20.328 16.344 1 95.69 167 GLN B N 1
ATOM 2990 C CA . GLN B 1 167 ? -0.745 19.375 17.344 1 95.69 167 GLN B CA 1
ATOM 2991 C C . GLN B 1 167 ? -0.022 20.094 18.484 1 95.69 167 GLN B C 1
ATOM 2993 O O . GLN B 1 167 ? 0.486 19.453 19.406 1 95.69 167 GLN B O 1
ATOM 2998 N N . GLN B 1 168 ? 0.121 21.422 18.312 1 95.81 168 GLN B N 1
ATOM 2999 C CA . GLN B 1 168 ? 0.786 22.234 19.344 1 95.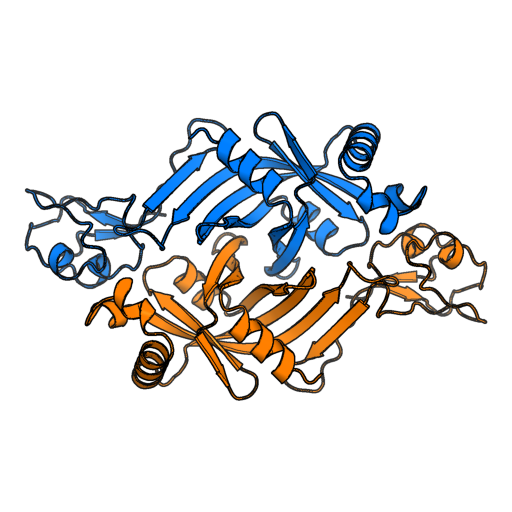81 168 GLN B CA 1
ATOM 3000 C C . GLN B 1 168 ? 2.188 21.703 19.625 1 95.81 168 GLN B C 1
ATOM 3002 O O . GLN B 1 168 ? 2.578 21.562 20.797 1 95.81 168 GLN B O 1
ATOM 3007 N N . CYS B 1 169 ? 2.898 21.469 18.562 1 96.81 169 CYS B N 1
ATOM 3008 C CA . CYS B 1 169 ? 4.199 20.828 18.75 1 96.81 169 CYS B CA 1
ATOM 3009 C C . CYS B 1 169 ? 5.328 21.797 18.406 1 96.81 169 CYS B C 1
ATOM 3011 O O . CYS B 1 169 ? 6.395 21.391 17.953 1 96.81 169 CYS B O 1
ATOM 3013 N N . ILE B 1 170 ? 5.125 23.016 18.531 1 97.5 170 ILE B N 1
ATOM 3014 C CA . ILE B 1 170 ? 6.164 24.016 18.312 1 97.5 170 ILE B CA 1
ATOM 3015 C C . ILE B 1 170 ? 6.52 24.688 19.625 1 97.5 170 ILE B C 1
ATOM 3017 O O . ILE B 1 170 ? 5.645 25.234 20.312 1 97.5 170 ILE B O 1
ATOM 3021 N N . LYS B 1 171 ? 7.727 24.672 19.922 1 97.25 171 LYS B N 1
ATOM 3022 C CA . LYS B 1 171 ? 8.227 25.234 21.172 1 97.25 171 LYS B CA 1
ATOM 3023 C C . LYS B 1 171 ? 8.781 26.641 20.953 1 97.25 171 LYS B C 1
ATOM 3025 O O . LYS B 1 171 ? 9.477 26.906 19.969 1 97.25 171 LYS B O 1
ATOM 3030 N N . SER B 1 172 ? 8.516 27.469 21.953 1 96.69 172 SER B N 1
ATOM 3031 C CA . SER B 1 172 ? 8.977 28.844 21.891 1 96.69 172 SER B CA 1
ATOM 3032 C C . SER B 1 172 ? 10.445 28.969 22.297 1 96.69 172 SER B C 1
ATOM 3034 O O . SER B 1 172 ? 10.984 28.078 22.953 1 96.69 172 SER B O 1
ATOM 3036 N N . GLY B 1 173 ? 11.031 30.094 21.812 1 94.88 173 GLY B N 1
ATOM 3037 C CA . GLY B 1 173 ? 12.414 30.469 22.047 1 94.88 173 GLY B CA 1
ATOM 3038 C C . GLY B 1 173 ? 12.859 31.672 21.234 1 94.88 173 GLY B C 1
ATOM 3039 O O . GLY B 1 173 ? 12.031 32.438 20.75 1 94.88 173 GLY B O 1
ATOM 3040 N N . SER B 1 174 ? 14.141 31.922 21.266 1 94 174 SER B N 1
ATOM 3041 C CA . SER B 1 174 ? 14.664 32.938 20.359 1 94 174 SER B CA 1
ATOM 3042 C C . SER B 1 174 ? 14.43 32.531 18.906 1 94 174 SER B C 1
ATOM 3044 O O . SER B 1 174 ? 14.086 33.406 18.078 1 94 174 SER B O 1
ATOM 3046 N N . LYS B 1 175 ? 14.562 31.312 18.703 1 94.31 175 LYS B N 1
ATOM 3047 C CA . LYS B 1 175 ? 14.156 30.594 17.5 1 94.31 175 LYS B CA 1
ATOM 3048 C C . LYS B 1 175 ? 13.258 29.406 17.844 1 94.31 175 LYS B C 1
ATOM 3050 O O . LYS B 1 175 ? 13.609 28.578 18.688 1 94.31 175 LYS B O 1
ATOM 3055 N N . TYR B 1 176 ? 12.203 29.422 17.25 1 96.88 176 TYR B N 1
ATOM 3056 C CA . TYR B 1 176 ? 11.266 28.359 17.594 1 96.88 176 TYR B CA 1
ATOM 3057 C C . TYR B 1 176 ? 11.742 27.016 17.047 1 96.88 176 TYR B C 1
ATOM 3059 O O . TYR B 1 176 ? 12.625 26.969 16.188 1 96.88 176 TYR B O 1
ATOM 3067 N N . LYS B 1 177 ? 11.234 25.969 17.609 1 96.62 177 LYS B N 1
ATOM 3068 C CA . LYS B 1 177 ? 11.633 24.625 17.234 1 96.62 177 LYS B CA 1
ATOM 3069 C C . LYS B 1 177 ? 10.422 23.703 17.109 1 96.62 177 LYS B C 1
ATOM 3071 O O . LYS B 1 177 ? 9.547 23.703 17.984 1 96.62 177 LYS B O 1
ATOM 3076 N N . ILE B 1 178 ? 10.383 22.984 16.062 1 96.38 178 ILE B N 1
ATOM 3077 C CA . ILE B 1 178 ? 9.328 22 15.867 1 96.38 178 ILE B CA 1
ATOM 3078 C C . ILE B 1 178 ? 9.719 20.672 16.531 1 96.38 178 ILE B C 1
ATOM 3080 O O . ILE B 1 178 ? 10.812 20.156 16.297 1 96.38 178 ILE B O 1
ATOM 3084 N N . MET B 1 179 ? 8.859 20.172 17.391 1 95.31 179 MET B N 1
ATOM 3085 C CA . MET B 1 179 ? 9.023 18.812 17.906 1 95.31 179 MET B CA 1
ATOM 3086 C C . MET B 1 179 ? 8.633 17.781 16.859 1 95.31 179 MET B C 1
ATOM 3088 O O . MET B 1 179 ? 7.461 17.438 16.719 1 95.31 179 MET B O 1
ATOM 3092 N N . GLN B 1 180 ? 9.648 17.234 16.25 1 93.19 180 GLN B N 1
ATOM 3093 C CA . GLN B 1 180 ? 9.469 16.438 15.047 1 93.19 180 GLN B CA 1
ATOM 3094 C C . GLN B 1 180 ? 8.633 15.188 15.336 1 93.19 180 GLN B C 1
ATOM 3096 O O . GLN B 1 180 ? 7.867 14.734 14.484 1 93.19 180 GLN B O 1
ATOM 3101 N N . ASP B 1 181 ? 8.734 14.633 16.5 1 93.88 181 ASP B N 1
ATOM 3102 C CA . ASP B 1 181 ? 8.07 13.383 16.844 1 93.88 181 ASP B CA 1
ATOM 3103 C C . ASP B 1 181 ? 6.57 13.594 17.047 1 93.88 181 ASP B C 1
ATOM 3105 O O . ASP B 1 181 ? 5.824 12.633 17.234 1 93.88 181 ASP B O 1
ATOM 3109 N N . HIS B 1 182 ? 6.113 14.867 16.938 1 95.56 182 HIS B N 1
ATOM 3110 C CA . HIS B 1 182 ? 4.699 15.156 17.141 1 95.56 182 HIS B CA 1
ATOM 3111 C C . HIS B 1 182 ? 4.121 15.953 15.977 1 95.56 182 HIS B C 1
ATOM 3113 O O . HIS B 1 182 ? 2.994 16.438 16.047 1 95.56 182 HIS B O 1
ATOM 3119 N N . CYS B 1 183 ? 4.898 16.062 14.953 1 95.88 183 CYS B N 1
ATOM 3120 C CA . CYS B 1 183 ? 4.508 16.891 13.805 1 95.88 183 CYS B CA 1
ATOM 3121 C C . CYS B 1 183 ? 3.727 16.062 12.789 1 95.88 183 CYS B C 1
ATOM 3123 O O . CYS B 1 183 ? 4.137 14.953 12.43 1 95.88 183 CYS B O 1
ATOM 3125 N N . LEU B 1 184 ? 2.635 16.641 12.195 1 95.88 184 LEU B N 1
ATOM 3126 C CA . LEU B 1 184 ? 1.814 16 11.18 1 95.88 184 LEU B CA 1
ATOM 3127 C C . LEU B 1 184 ? 2.404 16.219 9.789 1 95.88 184 LEU B C 1
ATOM 3129 O O . LEU B 1 184 ? 1.985 15.57 8.828 1 95.88 184 LEU B O 1
ATOM 3133 N N . HIS B 1 185 ? 3.34 17.047 9.711 1 96.31 185 HIS B N 1
ATOM 3134 C CA . HIS B 1 185 ? 3.9 17.484 8.43 1 96.31 185 HIS B CA 1
ATOM 3135 C C . HIS B 1 185 ? 2.832 18.109 7.547 1 96.31 185 HIS B C 1
ATOM 3137 O O . HIS B 1 185 ? 2.859 17.953 6.324 1 96.31 185 HIS B O 1
ATOM 3143 N N . CYS B 1 186 ? 1.908 18.828 8.164 1 97.38 186 CYS B N 1
ATOM 3144 C CA . CYS B 1 186 ? 0.772 19.359 7.414 1 97.38 186 CYS B CA 1
ATOM 3145 C C . CYS B 1 186 ? 1.152 20.625 6.664 1 97.38 186 CYS B C 1
ATOM 3147 O O . CYS B 1 186 ? 0.496 21 5.688 1 97.38 186 CYS B O 1
ATOM 3149 N N . GLY B 1 187 ? 2.121 21.359 7.223 1 97.62 187 GLY B N 1
ATOM 3150 C CA . GLY B 1 187 ? 2.627 22.516 6.504 1 97.62 187 GLY B CA 1
ATOM 3151 C C . GLY B 1 187 ? 1.904 23.812 6.855 1 97.62 187 GLY B C 1
ATOM 3152 O O . GLY B 1 187 ? 2.18 24.859 6.277 1 97.62 187 GLY B O 1
ATOM 3153 N N . LEU B 1 188 ? 1.028 23.75 7.801 1 97.69 188 LEU B N 1
ATOM 3154 C CA . LEU B 1 188 ? 0.306 24.969 8.18 1 97.69 188 LEU B CA 1
ATOM 3155 C C . LEU B 1 188 ? 1.27 26.047 8.641 1 97.69 188 LEU B C 1
ATOM 3157 O O . LEU B 1 188 ? 1.128 27.219 8.266 1 97.69 188 LEU B O 1
ATOM 3161 N N . CYS B 1 189 ? 2.266 25.703 9.453 1 97.75 189 CYS B N 1
ATOM 3162 C CA . CYS B 1 189 ? 3.27 26.641 9.93 1 97.75 189 CYS B CA 1
ATOM 3163 C C . CYS B 1 189 ? 4.062 27.219 8.766 1 97.75 189 CYS B C 1
ATOM 3165 O O . CYS B 1 189 ? 4.344 28.422 8.742 1 97.75 189 CYS B O 1
ATOM 3167 N N . TYR B 1 190 ? 4.367 26.391 7.852 1 97.69 190 TYR B N 1
ATOM 3168 C CA . TYR B 1 190 ? 5.121 26.781 6.668 1 97.69 190 TYR B CA 1
ATOM 3169 C C . TYR B 1 190 ? 4.352 27.812 5.852 1 97.69 190 TYR B C 1
ATOM 3171 O O . TYR B 1 190 ? 4.902 28.844 5.461 1 97.69 190 TYR B O 1
ATOM 3179 N N . GLU B 1 191 ? 3.092 27.609 5.656 1 97.5 191 GLU B N 1
ATOM 3180 C CA . GLU B 1 191 ? 2.271 28.469 4.816 1 97.5 191 GLU B CA 1
ATOM 3181 C C . GLU B 1 191 ? 2.027 29.812 5.484 1 97.5 191 GLU B C 1
ATOM 3183 O O . GLU B 1 191 ? 1.789 30.812 4.805 1 97.5 191 GLU B O 1
ATOM 3188 N N . ASN B 1 192 ? 2.162 29.906 6.816 1 97.25 192 ASN B N 1
ATOM 3189 C CA . ASN B 1 192 ? 1.684 31.094 7.508 1 97.25 192 ASN B CA 1
ATOM 3190 C C . ASN B 1 192 ? 2.834 31.875 8.141 1 97.25 192 ASN B C 1
ATOM 3192 O O . ASN B 1 192 ? 2.617 32.938 8.758 1 97.25 192 ASN B O 1
ATOM 3196 N N . CYS B 1 193 ? 3.99 31.406 7.992 1 97.94 193 CYS B N 1
ATOM 3197 C CA . CYS B 1 193 ? 5.125 32.156 8.531 1 97.94 193 CYS B CA 1
ATOM 3198 C C . CYS B 1 193 ? 5.32 33.469 7.801 1 97.94 193 CYS B C 1
ATOM 3200 O O . CYS B 1 193 ? 5.551 33.469 6.59 1 97.94 193 CYS B O 1
ATOM 3202 N N . PRO B 1 194 ? 5.348 34.531 8.484 1 97.44 194 PRO B N 1
ATOM 3203 C CA . PRO B 1 194 ? 5.391 35.844 7.805 1 97.44 194 PRO B CA 1
ATOM 3204 C C . PRO B 1 194 ? 6.766 36.156 7.215 1 97.44 194 PRO B C 1
ATOM 3206 O O . PRO B 1 194 ? 6.887 37 6.344 1 97.44 194 PRO B O 1
ATOM 3209 N N . VAL B 1 195 ? 7.82 35.5 7.676 1 97.88 195 VAL B N 1
ATOM 3210 C CA . VAL B 1 195 ? 9.156 35.812 7.188 1 97.88 195 VAL B CA 1
ATOM 3211 C C . VAL B 1 195 ? 9.734 34.594 6.457 1 97.88 195 VAL B C 1
ATOM 3213 O O . VAL B 1 195 ? 10.945 34.531 6.23 1 97.88 195 VAL B O 1
ATOM 3216 N N . ARG B 1 196 ? 8.945 33.562 6.234 1 97.25 196 ARG B N 1
ATOM 3217 C CA . ARG B 1 196 ? 9.336 32.375 5.496 1 97.25 196 ARG B CA 1
ATOM 3218 C C . ARG B 1 196 ? 10.539 31.703 6.145 1 97.25 196 ARG B C 1
ATOM 3220 O O . ARG B 1 196 ? 11.5 31.344 5.457 1 97.25 196 ARG B O 1
ATOM 3227 N N . ALA B 1 197 ? 10.461 31.578 7.453 1 97.75 197 ALA B N 1
ATOM 3228 C CA . ALA B 1 197 ? 11.555 30.984 8.211 1 97.75 197 ALA B CA 1
ATOM 3229 C C . ALA B 1 197 ? 11.414 29.469 8.273 1 97.75 197 ALA B C 1
ATOM 3231 O O . ALA B 1 197 ? 12.312 28.766 8.742 1 97.75 197 ALA B O 1
ATOM 3232 N N . ILE B 1 198 ? 10.32 28.922 7.82 1 97.38 198 ILE B N 1
ATOM 3233 C CA . ILE B 1 198 ? 10.078 27.484 7.887 1 97.38 198 ILE B CA 1
ATOM 3234 C C . ILE B 1 198 ? 10.383 26.844 6.535 1 97.38 198 ILE B C 1
ATOM 3236 O O . ILE B 1 198 ? 9.906 27.312 5.496 1 97.38 198 ILE B O 1
ATOM 3240 N N . GLU B 1 199 ? 11.102 25.781 6.578 1 95.75 199 GLU B N 1
ATOM 3241 C CA . GLU B 1 199 ? 11.555 25.094 5.375 1 95.75 199 GLU B CA 1
ATOM 3242 C C . GLU B 1 199 ? 11.148 23.625 5.395 1 95.75 199 GLU B C 1
ATOM 3244 O O . GLU B 1 199 ? 11.164 22.984 6.445 1 95.75 199 GLU B O 1
ATOM 3249 N N . LYS B 1 200 ? 10.82 23.172 4.25 1 92.94 200 LYS B N 1
ATOM 3250 C CA . LYS B 1 200 ? 10.492 21.75 4.117 1 92.94 200 LYS B CA 1
ATOM 3251 C C . LYS B 1 200 ? 11.758 20.906 3.971 1 92.94 200 LYS B C 1
ATOM 3253 O O . LYS B 1 200 ? 12.617 21.203 3.139 1 92.94 200 LYS B O 1
ATOM 3258 N N . ALA B 1 201 ? 11.805 19.953 4.855 1 85.75 201 ALA B N 1
ATOM 3259 C CA . ALA B 1 201 ? 12.922 19 4.789 1 85.75 201 ALA B CA 1
ATOM 3260 C C . ALA B 1 201 ? 12.555 17.797 3.934 1 85.75 201 ALA B C 1
ATOM 3262 O O . ALA B 1 201 ? 11.461 17.234 4.062 1 85.75 201 ALA B O 1
ATOM 3263 N N . GLY B 1 202 ? 13.383 17.391 2.98 1 70.69 202 GLY B N 1
ATOM 3264 C CA . GLY B 1 202 ? 13.211 16.188 2.197 1 70.69 202 GLY B CA 1
ATOM 3265 C C . GLY B 1 202 ? 12.242 16.344 1.042 1 70.69 202 GLY B C 1
ATOM 3266 O O . GLY B 1 202 ? 11.484 17.312 1 1 70.69 202 GLY B O 1
#

pLDDT: mean 94.61, std 7.29, range [57.03, 98.94]

Nearest PDB structures (foldseek):
  2hhz-assembly1_A  TM=7.751E-01  e=3.346E-10  Streptococcus suis 89/1591
  2ig6-assembly1_B  TM=8.502E-01  e=3.608E-09  Clostridium acetobutylicum
  2ig6-assembly1_A  TM=8.020E-01  e=1.599E-09  Clostridium acetobutylicum
  1wv4-assembly1_A  TM=7.996E-01  e=6.498E-07  Escherichia coli
  6ymh-assembly1_AAA  TM=6.132E-01  e=5.059E-07  Escherichia coli K-12

InterPro domains:
  IPR011576 Pyridoxamine 5'-phosphate oxidase, N-terminal [PF01243] (10-89)
  IPR012349 FMN-binding split barrel [G3DSA:2.30.110.10] (1-144)
  IPR017896 4Fe-4S ferredoxin-type, iron-sulphur binding domain [PF00037] (177-199)
  IPR017896 4Fe-4S ferredoxin-type, iron-sulphur binding domain [PS51379] (146-171)
  IPR017896 4Fe-4S ferredoxin-type, iron-sulphur binding domain [PS51379] (174-202)
  IPR017900 4Fe-4S ferredoxin, iron-sulphur binding, conserved site [PS00198] (183-194)
  IPR050157 Photosystem I iron-sulfur center [PTHR24960] (107-199)